Protein AF-A0A4W3GY11-F1 (afdb_monomer_lite)

pLDDT: mean 78.21, std 23.0, range [2.96, 98.0]

Secondary structure (DSSP, 8-state):
-HHHHHHHHHHHHHHHHHHHHHHHHHHHHHHS-S-------------S-----------------------TT-TTGGGTHHHHHHHHHHHHHHHHHHHHHHHHHHHHHHHHHHHHHHHHHHHHHHHHHHHHHHHHHHHHHHHHHHHHHHHHHHHHHHHHHHHHHHHHHHHHHHHHHHHHHHHHHHHHHHHHHHHHHHHHHHHHHHHHHHGGGTSTTSSTTHHHHHHHHHHHHHHHHHHHHHHHHHHHHHHHHHHHHHHHHHHHHHHHHHHHHHHHHHHHHHHHHHHHHHHHHHHHHHHHHHHHHHHHHHHHHHHHHHHHHHHHHHHHHHHHHHHHHHHHHHHHHHHHHHHHHHHHHHHHHTTT--------------------------------------------------------------------HHHHHHHHHHHHHHHHHHHHHHHHHHHHHHHHHHHHHHHHHHHHHHHHHHHHHHHHHHHHHHHHHHHHHHHTTTTTHHHHTTHHHHHHHHHHHHHHHHHHHHHHHHHHHHHHHHHHHHHHHHHHHHHHHHHHHHHHHHHHHHHHHS--PPPPPP------

Radius of gyration: 115.15 Å; chains: 1; bounding box: 225×125×384 Å

Sequence (592 aa):
VEEKQRLETTEWENLEREVRELKLENAELRESLGERAEAEPGGRGGESGNQGPPVPQVLPEPEGRPREMEQELQAQGLREELARERLEAEGLSSELEELLGRVSRLETDKRQLERDVERLSGLRSRLQGLESERDLLEQERVQLRATLDLQEADILAKAQLEMDKRELESEVGQLRRTLDLQKSSLRRAGDLESTLRGAQEESGRLARELESGRRRVRELEEEAEEGEAEAERLRRSLEEQKVSIGRLELARAAVEAELERGEKDNRRLAKENRRLHQQAELRESALDAHILRVTGLEQDNRQLSLELSRAQADSSLARELDAENVRLSQQLTEDRRTSSSLRDELSSERLTNLALNGDLERLRRELHRQSLRVQSESDHRSGAESSGAIGEEPPGKPPTERKAAEGRESGEERGKVGEEGREGMSHRLIEVERKNERLLAENEALSGRLRWAEGQSGALQGQVMVLQKHSLTLQEQVVNTQSLNASLQVSVWGEGRARGPQWRSAAGGLEAEKKTLGKEREALRARHEALTTDHQRLGILHERQEAELETLVQKYSRLKSSFRAMELDTRDLDTRSAPRTTAPPQHQGCTI

Structure (mmCIF, N/CA/C/O backbone):
data_AF-A0A4W3GY11-F1
#
_entry.id   AF-A0A4W3GY11-F1
#
loop_
_atom_site.group_PDB
_atom_site.id
_atom_site.type_symbol
_atom_site.label_atom_id
_atom_site.label_alt_id
_atom_site.label_comp_id
_atom_site.label_asym_id
_atom_site.label_entity_id
_atom_site.label_seq_id
_atom_site.pdbx_PDB_ins_code
_atom_site.Cartn_x
_atom_site.Cartn_y
_atom_site.Cartn_z
_atom_site.occupancy
_atom_site.B_iso_or_equiv
_atom_site.auth_seq_id
_atom_site.auth_comp_id
_atom_site.auth_asym_id
_atom_site.auth_atom_id
_atom_site.pdbx_PDB_model_num
ATOM 1 N N . VAL A 1 1 ? -30.514 0.013 89.761 1.00 64.69 1 VAL A N 1
ATOM 2 C CA . VAL A 1 1 ? -30.573 -1.259 90.527 1.00 64.69 1 VAL A CA 1
ATOM 3 C C . VAL A 1 1 ? -30.160 -1.018 91.967 1.00 64.69 1 VAL A C 1
ATOM 5 O O . VAL A 1 1 ? -31.028 -1.117 92.817 1.00 64.69 1 VAL A O 1
ATOM 8 N N . GLU A 1 2 ? -28.917 -0.600 92.233 1.00 63.56 2 GLU A N 1
ATOM 9 C CA . GLU A 1 2 ? -28.436 -0.347 93.605 1.00 63.56 2 GLU A CA 1
ATOM 10 C C . GLU A 1 2 ? -29.328 0.598 94.425 1.00 63.56 2 GLU A C 1
ATOM 12 O O . GLU A 1 2 ? -29.598 0.314 95.581 1.00 63.56 2 GLU A O 1
ATOM 17 N N . GLU A 1 3 ? -29.845 1.686 93.844 1.00 58.56 3 GLU A N 1
ATOM 18 C CA . GLU A 1 3 ? -30.771 2.590 94.552 1.00 58.56 3 GLU A CA 1
ATOM 19 C C . GLU A 1 3 ? -32.087 1.909 94.948 1.00 58.56 3 GLU A C 1
ATOM 21 O O . GLU A 1 3 ? -32.595 2.163 96.034 1.00 58.56 3 GLU A O 1
ATOM 26 N N . LYS A 1 4 ? -32.606 0.995 94.114 1.00 67.38 4 LYS A N 1
ATOM 27 C CA . LYS A 1 4 ? -33.808 0.208 94.430 1.00 67.38 4 LYS A CA 1
ATOM 28 C C . LYS A 1 4 ? -33.529 -0.748 95.589 1.00 67.38 4 LYS A C 1
ATOM 30 O O . LYS A 1 4 ? -34.314 -0.793 96.520 1.00 67.38 4 LYS A O 1
ATOM 35 N N . GLN A 1 5 ? -32.368 -1.405 95.578 1.00 70.75 5 GLN A N 1
ATOM 36 C CA . GLN A 1 5 ? -31.923 -2.262 96.681 1.00 70.75 5 GLN A CA 1
ATOM 37 C C . GLN A 1 5 ? -31.688 -1.467 97.973 1.00 70.75 5 GLN A C 1
ATOM 39 O O . GLN A 1 5 ? -32.042 -1.944 99.043 1.00 70.75 5 GLN A O 1
ATOM 44 N N . ARG A 1 6 ? -31.142 -0.242 97.891 1.00 70.88 6 ARG A N 1
ATOM 45 C CA . ARG A 1 6 ? -30.977 0.648 99.054 1.00 70.88 6 ARG A CA 1
ATOM 46 C C . ARG A 1 6 ? -32.326 1.065 99.637 1.00 70.88 6 ARG A C 1
ATOM 48 O O . ARG A 1 6 ? -32.497 0.958 100.848 1.00 70.88 6 ARG A O 1
ATOM 55 N N . LEU A 1 7 ? -33.275 1.474 98.790 1.00 71.25 7 LEU A N 1
ATOM 56 C CA . LEU A 1 7 ? -34.645 1.789 99.207 1.00 71.25 7 LEU A CA 1
ATOM 57 C C . LEU A 1 7 ? -35.304 0.576 99.874 1.00 71.25 7 LEU A C 1
ATOM 59 O O . LEU A 1 7 ? -35.704 0.685 101.028 1.00 71.25 7 LEU A O 1
ATOM 63 N N . GLU A 1 8 ? -35.275 -0.591 99.223 1.00 73.19 8 GLU A N 1
ATOM 64 C CA . GLU A 1 8 ? -35.786 -1.860 99.761 1.00 73.19 8 GLU A CA 1
ATOM 65 C C . GLU A 1 8 ? -35.153 -2.221 101.117 1.00 73.19 8 GLU A C 1
ATOM 67 O O . GLU A 1 8 ? -35.869 -2.648 102.021 1.00 73.19 8 GLU A O 1
ATOM 72 N N . THR A 1 9 ? -33.844 -1.999 101.317 1.00 77.75 9 THR A N 1
ATOM 73 C CA . THR A 1 9 ? -33.210 -2.193 102.636 1.00 77.75 9 THR A CA 1
ATOM 74 C C . THR A 1 9 ? -33.653 -1.163 103.672 1.00 77.75 9 THR A C 1
ATOM 76 O O . THR A 1 9 ? -33.915 -1.544 104.807 1.00 77.75 9 THR A O 1
ATOM 79 N N . THR A 1 10 ? -33.796 0.120 103.317 1.00 76.94 10 THR A N 1
ATOM 80 C CA . THR A 1 10 ? -34.260 1.146 104.271 1.00 76.94 10 THR A CA 1
ATOM 81 C C . THR A 1 10 ? -35.739 0.999 104.624 1.00 76.94 10 THR A C 1
ATOM 83 O O . THR A 1 10 ? -36.128 1.285 105.754 1.00 76.94 10 THR A O 1
ATOM 86 N N . GLU A 1 11 ? -36.562 0.512 103.695 1.00 76.88 11 GLU A N 1
ATOM 87 C CA . GLU A 1 11 ? -37.957 0.144 103.935 1.00 76.88 11 GLU A CA 1
ATOM 88 C C . GLU A 1 11 ? -38.033 -1.072 104.865 1.00 76.88 11 GLU A C 1
ATOM 90 O O . GLU A 1 11 ? -38.779 -1.033 105.842 1.00 76.88 11 GLU A O 1
ATOM 95 N N . TRP A 1 12 ? -37.186 -2.090 104.661 1.00 76.25 12 TRP A N 1
ATOM 96 C CA . TRP A 1 12 ? -37.054 -3.205 105.604 1.00 76.25 12 TRP A CA 1
ATOM 97 C C . TRP A 1 12 ? -36.595 -2.752 106.993 1.00 76.25 12 TRP A C 1
ATOM 99 O O . TRP A 1 12 ? -37.214 -3.132 107.978 1.00 76.25 12 TRP A O 1
ATOM 109 N N . GLU A 1 13 ? -35.564 -1.911 107.106 1.00 81.06 13 GLU A N 1
ATOM 110 C CA . GLU A 1 13 ? -35.087 -1.392 108.398 1.00 81.06 13 GLU A CA 1
ATOM 111 C C . GLU A 1 13 ? -36.110 -0.484 109.103 1.00 81.06 13 GLU A C 1
ATOM 113 O O . GLU A 1 13 ? -36.115 -0.413 110.334 1.00 81.06 13 GLU A O 1
ATOM 118 N N . ASN A 1 14 ? -36.970 0.213 108.350 1.00 78.94 14 ASN A N 1
ATOM 119 C CA . ASN A 1 14 ? -38.091 0.981 108.894 1.00 78.94 14 ASN A CA 1
ATOM 120 C C . ASN A 1 14 ? -39.194 0.050 109.414 1.00 78.94 14 ASN A C 1
ATOM 122 O O . ASN A 1 14 ? -39.561 0.160 110.582 1.00 78.94 14 ASN A O 1
ATOM 126 N N . LEU A 1 15 ? -39.645 -0.912 108.604 1.00 79.31 15 LEU A N 1
ATOM 127 C CA . LEU A 1 15 ? -40.637 -1.918 109.004 1.00 79.31 15 LEU A CA 1
ATOM 128 C C . LEU A 1 15 ? -40.144 -2.759 110.190 1.00 79.31 15 LEU A C 1
ATOM 130 O O . LEU A 1 15 ? -40.911 -3.089 111.088 1.00 79.31 15 LEU A O 1
ATOM 134 N N . GLU A 1 16 ? -38.850 -3.076 110.251 1.00 81.00 16 GLU A N 1
ATOM 135 C CA . GLU A 1 16 ? -38.256 -3.800 111.375 1.00 81.00 16 GLU A CA 1
ATOM 136 C C . GLU A 1 16 ? -38.065 -2.911 112.623 1.00 81.00 16 GLU A C 1
ATOM 138 O O . GLU A 1 16 ? -37.859 -3.437 113.720 1.00 81.00 16 GLU A O 1
ATOM 143 N N . ARG A 1 17 ? -38.152 -1.578 112.500 1.00 78.62 17 ARG A N 1
ATOM 144 C CA . ARG A 1 17 ? -38.290 -0.650 113.638 1.00 78.62 17 ARG A CA 1
ATOM 145 C C . ARG A 1 17 ? -39.743 -0.537 114.088 1.00 78.62 17 ARG A C 1
ATOM 147 O O . ARG A 1 17 ? -39.986 -0.801 115.261 1.00 78.62 17 ARG A O 1
ATOM 154 N N . GLU A 1 18 ? -40.697 -0.327 113.181 1.00 79.00 18 GLU A N 1
ATOM 155 C CA . GLU A 1 18 ? -42.135 -0.361 113.506 1.00 79.00 18 GLU A CA 1
ATOM 156 C C . GLU A 1 18 ? -42.526 -1.690 114.170 1.00 79.00 18 GLU A C 1
ATOM 158 O O . GLU A 1 18 ? -43.184 -1.703 115.201 1.00 79.00 18 GLU A O 1
ATOM 163 N N . VAL A 1 19 ? -42.045 -2.833 113.672 1.00 76.19 19 VAL A N 1
ATOM 164 C CA . VAL A 1 19 ? -42.300 -4.157 114.273 1.00 76.19 19 VAL A CA 1
ATOM 165 C C . VAL A 1 19 ? -41.599 -4.349 115.630 1.00 76.19 19 VAL A C 1
ATOM 167 O O . VAL A 1 19 ? -41.976 -5.254 116.377 1.00 76.19 19 VAL A O 1
ATOM 170 N N . ARG A 1 20 ? -40.601 -3.531 115.991 1.00 76.56 20 ARG A N 1
ATOM 171 C CA . ARG A 1 20 ? -40.014 -3.498 117.347 1.00 76.56 20 ARG A CA 1
ATOM 172 C C . ARG A 1 20 ? -40.780 -2.546 118.267 1.00 76.56 20 ARG A C 1
ATOM 174 O O . ARG A 1 20 ? -41.050 -2.925 119.402 1.00 76.56 20 ARG A O 1
ATOM 181 N N . GLU A 1 21 ? -41.188 -1.383 117.774 1.00 74.69 21 GLU A N 1
ATOM 182 C CA . GLU A 1 21 ? -42.001 -0.400 118.502 1.00 74.69 21 GLU A CA 1
ATOM 183 C C . GLU A 1 21 ? -43.399 -0.965 118.800 1.00 74.69 21 GLU A C 1
ATOM 185 O O . GLU A 1 21 ? -43.771 -1.066 119.965 1.00 74.69 21 GLU A O 1
ATOM 190 N N . LEU A 1 22 ? -44.087 -1.541 117.810 1.00 69.56 22 LEU A N 1
ATOM 191 C CA . LEU A 1 22 ? -45.348 -2.277 117.988 1.00 69.56 22 LEU A CA 1
ATOM 192 C C . LEU A 1 22 ? -45.215 -3.489 118.927 1.00 69.56 22 LEU A C 1
ATOM 194 O O . LEU A 1 22 ? -46.212 -3.917 119.507 1.00 69.56 22 LEU A O 1
ATOM 198 N N . LYS A 1 23 ? -44.016 -4.069 119.099 1.00 70.00 23 LYS A N 1
ATOM 199 C CA . LYS A 1 23 ? -43.758 -5.136 120.090 1.00 70.00 23 LYS A CA 1
ATOM 200 C C . LYS A 1 23 ? -43.502 -4.600 121.498 1.00 70.00 23 LYS A C 1
ATOM 202 O O . LYS A 1 23 ? -43.796 -5.320 122.448 1.00 70.00 23 LYS A O 1
ATOM 207 N N . LEU A 1 24 ? -42.995 -3.375 121.631 1.00 67.56 24 LEU A N 1
ATOM 208 C CA . LEU A 1 24 ? -42.916 -2.660 122.906 1.00 67.56 24 LEU A CA 1
ATOM 209 C C . LEU A 1 24 ? -44.312 -2.181 123.324 1.00 67.56 24 LEU A C 1
ATOM 211 O O . LEU A 1 24 ? -44.747 -2.515 124.421 1.00 67.56 24 LEU A O 1
ATOM 215 N N . GLU A 1 25 ? -45.088 -1.578 122.418 1.00 61.50 25 GLU A N 1
ATOM 216 C CA . GLU A 1 25 ? -46.501 -1.254 122.668 1.00 61.50 25 GLU A CA 1
ATOM 217 C C . GLU A 1 25 ? -47.327 -2.511 122.994 1.00 61.50 25 GLU A C 1
ATOM 219 O O . GLU A 1 25 ? -48.118 -2.497 123.930 1.00 61.50 25 GLU A O 1
ATOM 224 N N . ASN A 1 26 ? -47.118 -3.647 122.310 1.00 50.56 26 ASN A N 1
ATOM 225 C CA . ASN A 1 26 ? -47.781 -4.912 122.675 1.00 50.56 26 ASN A CA 1
ATOM 226 C C . ASN A 1 26 ? -47.271 -5.541 123.988 1.00 50.56 26 ASN A C 1
ATOM 228 O O . ASN A 1 26 ? -47.921 -6.457 124.495 1.00 50.56 26 ASN A O 1
ATOM 232 N N . ALA A 1 27 ? -46.139 -5.095 124.540 1.00 57.25 27 ALA A N 1
ATOM 233 C CA . ALA A 1 27 ? -45.715 -5.461 125.889 1.00 57.25 27 ALA A CA 1
ATOM 234 C C . ALA A 1 27 ? -46.403 -4.557 126.925 1.00 57.25 27 ALA A C 1
ATOM 236 O O . ALA A 1 27 ? -47.047 -5.062 127.843 1.00 57.25 27 ALA A O 1
ATOM 237 N N . GLU A 1 28 ? -46.382 -3.240 126.716 1.00 54.81 28 GLU A N 1
ATOM 238 C CA . GLU A 1 28 ? -47.030 -2.254 127.591 1.00 54.81 28 GLU A CA 1
ATOM 239 C C . GLU A 1 28 ? -48.563 -2.441 127.634 1.00 54.81 28 GLU A C 1
ATOM 241 O O . GLU A 1 28 ? -49.169 -2.403 128.707 1.00 54.81 28 GLU A O 1
ATOM 246 N N . LEU A 1 29 ? -49.201 -2.786 126.509 1.00 48.09 29 LEU A N 1
ATOM 247 C CA . LEU A 1 29 ? -50.624 -3.164 126.428 1.00 48.09 29 LEU A CA 1
ATOM 248 C C . LEU A 1 29 ? -50.950 -4.530 127.063 1.00 48.09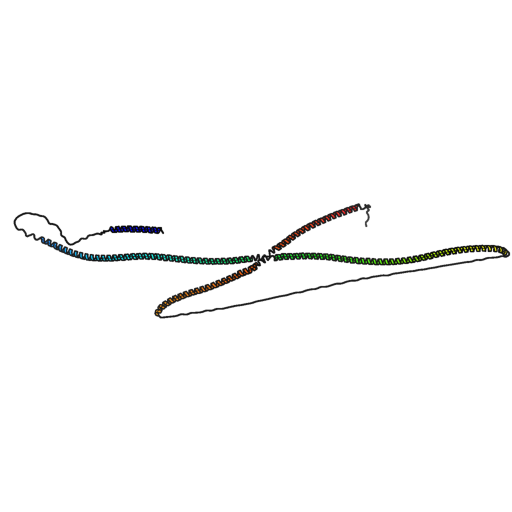 29 LEU A C 1
ATOM 250 O O . LEU A 1 29 ? -52.125 -4.842 127.264 1.00 48.09 29 LEU A O 1
ATOM 254 N N . ARG A 1 30 ? -49.945 -5.351 127.396 1.00 50.88 30 ARG A N 1
ATOM 255 C CA . ARG A 1 30 ? -50.121 -6.612 128.144 1.00 50.88 30 ARG A CA 1
ATOM 256 C C . ARG A 1 30 ? -49.887 -6.471 129.645 1.00 50.88 30 ARG A C 1
ATOM 258 O O . ARG A 1 30 ? -50.297 -7.361 130.384 1.00 50.88 30 ARG A O 1
ATOM 265 N N . GLU A 1 31 ? -49.303 -5.363 130.095 1.00 52.09 31 GLU A N 1
ATOM 266 C CA . GLU A 1 31 ? -49.109 -5.054 131.519 1.00 52.09 31 GLU A CA 1
ATOM 267 C C . GLU A 1 31 ? -50.126 -4.013 132.048 1.00 52.09 31 GLU A C 1
ATOM 269 O O . GLU A 1 31 ? -50.254 -3.828 133.255 1.00 52.09 31 GLU A O 1
ATOM 274 N N . SER A 1 32 ? -50.915 -3.379 131.165 1.00 46.50 32 SER A N 1
ATOM 275 C CA . SER A 1 32 ? -51.828 -2.264 131.497 1.00 46.50 32 SER A CA 1
ATOM 276 C C . SER A 1 32 ? -53.340 -2.554 131.436 1.00 46.50 32 SER A C 1
ATOM 278 O O . SER A 1 32 ? -54.137 -1.644 131.659 1.00 46.50 32 SER A O 1
ATOM 280 N N . LEU A 1 33 ? -53.775 -3.803 131.206 1.00 39.03 33 LEU A N 1
ATOM 281 C CA . LEU A 1 33 ? -55.189 -4.212 131.340 1.00 39.03 33 LEU A CA 1
ATOM 282 C C . LEU A 1 33 ? -55.373 -5.450 132.230 1.00 39.03 33 LEU A C 1
ATOM 284 O O . LEU A 1 33 ? -55.907 -6.478 131.821 1.00 39.03 33 LEU A O 1
ATOM 288 N N . GLY A 1 34 ? -55.002 -5.290 133.501 1.00 45.75 34 GLY A N 1
ATOM 289 C CA . GLY A 1 34 ? -55.474 -6.139 134.599 1.00 45.75 34 GLY A CA 1
ATOM 290 C C . GLY A 1 34 ? -56.917 -5.851 135.050 1.00 45.75 34 GLY A C 1
ATOM 291 O O . GLY A 1 34 ? -57.342 -6.413 136.052 1.00 45.75 34 GLY A O 1
ATOM 292 N N . GLU A 1 35 ? -57.667 -4.982 134.355 1.00 43.78 35 GLU A N 1
ATOM 293 C CA . GLU A 1 35 ? -59.027 -4.573 134.740 1.00 43.78 35 GLU A CA 1
ATOM 294 C C . GLU A 1 35 ? -59.881 -4.103 133.539 1.00 43.78 35 GLU A C 1
ATOM 296 O O . GLU A 1 35 ? -59.623 -3.057 132.945 1.00 43.78 35 GLU A O 1
ATOM 301 N N . ARG A 1 36 ? -60.941 -4.862 133.216 1.00 32.16 36 ARG A N 1
ATOM 302 C CA . ARG A 1 36 ? -62.240 -4.394 132.675 1.00 32.16 36 ARG A CA 1
ATOM 303 C C . ARG A 1 36 ? -63.304 -5.373 133.193 1.00 32.16 36 ARG A C 1
ATOM 305 O O . ARG A 1 36 ? -63.177 -6.561 132.926 1.00 32.16 36 ARG A O 1
ATOM 312 N N . ALA A 1 37 ? -64.287 -5.027 134.024 1.00 38.06 37 ALA A N 1
ATOM 313 C CA . ALA A 1 37 ? -65.052 -3.786 134.201 1.00 38.06 37 ALA A CA 1
ATOM 314 C C . ALA A 1 37 ? -66.053 -3.508 133.062 1.00 38.06 37 ALA A C 1
ATOM 316 O O . ALA A 1 37 ? -65.815 -2.678 132.191 1.00 38.06 37 ALA A O 1
ATOM 317 N N . GLU A 1 38 ? -67.202 -4.182 133.143 1.00 31.64 38 GLU A N 1
ATOM 318 C CA . GLU A 1 38 ? -68.510 -3.666 132.715 1.00 31.64 38 GLU A CA 1
ATOM 319 C C . GLU A 1 38 ? -69.486 -3.816 133.898 1.00 31.64 38 GLU A C 1
ATOM 321 O O . GLU A 1 38 ? -69.234 -4.614 134.806 1.00 31.64 38 GLU A O 1
ATOM 326 N N . ALA A 1 39 ? -70.546 -3.005 133.945 1.00 31.39 39 ALA A N 1
ATOM 327 C CA . ALA A 1 39 ? -71.317 -2.758 135.166 1.00 31.39 39 ALA A CA 1
ATOM 328 C C . ALA A 1 39 ? -72.841 -2.855 134.973 1.00 31.39 39 ALA A C 1
ATOM 330 O O . ALA A 1 39 ? -73.337 -2.615 133.880 1.00 31.39 39 ALA A O 1
ATOM 331 N N . GLU A 1 40 ? -73.524 -3.186 136.079 1.00 35.12 40 GLU A N 1
ATOM 332 C CA . GLU A 1 40 ? -74.856 -2.743 136.554 1.00 35.12 40 GLU A CA 1
ATOM 333 C C . GLU A 1 40 ? -75.977 -2.352 135.551 1.00 35.12 40 GLU A C 1
ATOM 335 O O . GLU A 1 40 ? -75.748 -1.560 134.639 1.00 35.12 40 GLU A O 1
ATOM 340 N N . PRO A 1 41 ? -77.253 -2.761 135.800 1.00 40.53 41 PRO A N 1
ATOM 341 C CA . PRO A 1 41 ? -77.900 -2.408 137.077 1.00 40.53 41 PRO A CA 1
ATOM 342 C C . PRO A 1 41 ? -78.973 -3.346 137.685 1.00 40.53 41 PRO A C 1
ATOM 344 O O . PRO A 1 41 ? -79.719 -4.038 137.002 1.00 40.53 41 PRO A O 1
ATOM 347 N N . GLY A 1 42 ? -79.132 -3.212 139.009 1.00 28.56 42 GLY A N 1
ATOM 348 C CA . GLY A 1 42 ? -80.422 -3.013 139.698 1.00 28.56 42 GLY A CA 1
ATOM 349 C C . GLY A 1 42 ? -81.542 -4.070 139.624 1.00 28.56 42 GLY A C 1
ATOM 350 O O . GLY A 1 42 ? -82.354 -4.061 138.706 1.00 28.56 42 GLY A O 1
ATOM 351 N N . GLY A 1 43 ? -81.740 -4.826 140.716 1.00 29.52 43 GLY A N 1
ATOM 352 C CA . GLY A 1 43 ? -82.977 -5.590 140.957 1.00 29.52 43 GLY A CA 1
ATOM 353 C C . GLY A 1 43 ? -83.050 -6.273 142.333 1.00 29.52 43 GLY A C 1
ATOM 354 O O . GLY A 1 43 ? -82.414 -7.297 142.549 1.00 29.52 43 GLY A O 1
ATOM 355 N N . ARG A 1 44 ? -83.843 -5.727 143.268 1.00 30.03 44 ARG A N 1
ATOM 356 C CA . ARG A 1 44 ? -84.254 -6.395 144.534 1.00 30.03 44 ARG A CA 1
ATOM 357 C C . ARG A 1 44 ? -85.404 -7.371 144.214 1.00 30.03 44 ARG A C 1
ATOM 359 O O . ARG A 1 44 ? -86.129 -7.098 143.263 1.00 30.03 44 ARG A O 1
ATOM 366 N N . GLY A 1 45 ? -85.711 -8.459 144.922 1.00 26.78 45 GLY A N 1
ATOM 367 C CA . GLY A 1 45 ? -85.241 -9.148 146.143 1.00 26.78 45 GLY A CA 1
ATOM 368 C C . GLY A 1 45 ? -86.169 -10.386 146.327 1.00 26.78 45 GLY A C 1
ATOM 369 O O . GLY A 1 45 ? -86.957 -10.654 145.423 1.00 26.78 45 GLY A O 1
ATOM 370 N N . GLY A 1 46 ? -86.185 -11.174 147.406 1.00 31.92 46 GLY A N 1
ATOM 371 C CA . GLY A 1 46 ? -85.328 -11.227 148.595 1.00 31.92 46 GLY A CA 1
ATOM 372 C C . GLY A 1 46 ? -86.043 -11.928 149.769 1.00 31.92 46 GLY A C 1
ATOM 373 O O . GLY A 1 46 ? -87.001 -11.374 150.290 1.00 31.92 46 GLY A O 1
ATOM 374 N N . GLU A 1 47 ? -85.552 -13.092 150.208 1.00 26.05 47 GLU A N 1
ATOM 375 C CA . GLU A 1 47 ? -86.031 -13.897 151.356 1.00 26.05 47 GLU A CA 1
ATOM 376 C C . GLU A 1 47 ? -84.818 -14.592 152.015 1.00 26.05 47 GLU A C 1
ATOM 378 O O . GLU A 1 47 ? -83.842 -14.881 151.324 1.00 26.05 47 GLU A O 1
ATOM 383 N N . SER A 1 48 ? -84.772 -14.888 153.320 1.00 30.03 48 SER A N 1
ATOM 384 C CA . SER A 1 48 ? -85.797 -14.772 154.382 1.00 30.03 48 SER A CA 1
ATOM 385 C C . SER A 1 48 ? -85.497 -13.650 155.414 1.00 30.03 48 SER A C 1
ATOM 387 O O . SER A 1 48 ? -84.533 -12.905 155.263 1.00 30.03 48 SER A O 1
ATOM 389 N N . GLY A 1 49 ? -86.346 -13.504 156.449 1.00 28.75 49 GLY A N 1
ATOM 390 C CA . GLY A 1 49 ? -86.342 -12.399 157.438 1.00 28.75 49 GLY A CA 1
ATOM 391 C C . GLY A 1 49 ? -85.079 -12.240 158.317 1.00 28.75 49 GLY A C 1
ATOM 392 O O . GLY A 1 49 ? -84.262 -13.150 158.400 1.00 28.75 49 GLY A O 1
ATOM 393 N N . ASN A 1 50 ? -84.807 -11.083 158.953 1.00 28.62 50 ASN A N 1
ATOM 394 C CA . ASN A 1 50 ? -85.673 -10.207 159.790 1.00 28.62 50 ASN A CA 1
ATOM 395 C C . ASN A 1 50 ? -86.009 -10.904 161.133 1.00 28.62 50 ASN A C 1
ATOM 397 O O . ASN A 1 50 ? -86.447 -12.049 161.108 1.00 28.62 50 ASN A O 1
ATOM 401 N N . GLN A 1 51 ? -85.772 -10.359 162.338 1.00 26.97 51 GLN A N 1
ATOM 402 C CA . GLN A 1 51 ? -86.072 -9.023 162.915 1.00 26.97 51 GLN A CA 1
ATOM 403 C C . GLN A 1 51 ? -84.828 -8.396 163.617 1.00 26.97 51 GLN A C 1
ATOM 405 O O . GLN A 1 51 ? -83.829 -9.085 163.790 1.00 26.97 51 GLN A O 1
ATOM 410 N N . GLY A 1 52 ? -84.764 -7.136 164.084 1.00 27.70 52 GLY A N 1
ATOM 411 C CA . GLY A 1 52 ? -85.721 -6.012 164.069 1.00 27.70 52 GLY A CA 1
ATOM 412 C C . GLY A 1 52 ? -85.929 -5.354 165.463 1.00 27.70 52 GLY A C 1
ATOM 413 O O . GLY A 1 52 ? -86.519 -5.998 166.323 1.00 27.70 52 GLY A O 1
ATOM 414 N N . PRO A 1 53 ? -85.485 -4.097 165.712 1.00 54.91 53 PRO A N 1
ATOM 415 C CA . PRO A 1 53 ? -85.784 -3.323 166.936 1.00 54.91 53 PRO A CA 1
ATOM 416 C C . PRO A 1 53 ? -86.748 -2.134 166.686 1.00 54.91 53 PRO A C 1
ATOM 418 O O . PRO A 1 53 ? -86.576 -1.412 165.702 1.00 54.91 53 PRO A O 1
ATOM 421 N N . PRO A 1 54 ? -87.749 -1.887 167.559 1.00 39.72 54 PRO A N 1
ATOM 422 C CA . PRO A 1 54 ? -87.744 -0.676 168.414 1.00 39.72 54 PRO A CA 1
ATOM 423 C C . PRO A 1 54 ? -88.435 -0.887 169.795 1.00 39.72 54 PRO A C 1
ATOM 425 O O . PRO A 1 54 ? -88.913 -1.978 170.084 1.00 39.72 54 PRO A O 1
ATOM 428 N N . VAL A 1 55 ? -88.483 0.127 170.684 1.00 38.66 55 VAL A N 1
ATOM 429 C CA . VAL A 1 55 ? -88.821 -0.062 172.126 1.00 38.66 55 VAL A CA 1
ATOM 430 C C . VAL A 1 55 ? -89.965 0.853 172.650 1.00 38.66 55 VAL A C 1
ATOM 432 O O . VAL A 1 55 ? -89.859 2.075 172.503 1.00 38.66 55 VAL A O 1
ATOM 435 N N . PRO A 1 56 ? -91.026 0.312 173.302 1.00 53.94 56 PRO A N 1
ATOM 436 C CA . PRO A 1 56 ? -92.119 1.073 173.946 1.00 53.94 56 PRO A CA 1
ATOM 437 C C . PRO A 1 56 ? -91.749 1.638 175.337 1.00 53.94 56 PRO A C 1
ATOM 439 O O . PRO A 1 56 ? -90.759 1.219 175.934 1.00 53.94 56 PRO A O 1
ATOM 442 N N . GLN A 1 57 ? -92.492 2.642 175.837 1.00 26.09 57 GLN A N 1
ATOM 443 C CA . GLN A 1 57 ? -91.907 3.673 176.718 1.00 26.09 57 GLN A CA 1
ATOM 444 C C . GLN A 1 57 ? -92.854 4.378 177.733 1.00 26.09 57 GLN A C 1
ATOM 446 O O . GLN A 1 57 ? -93.982 4.718 177.406 1.00 26.09 57 GLN A O 1
ATOM 451 N N . VAL A 1 58 ? -92.273 4.713 178.901 1.00 30.34 58 VAL A N 1
ATOM 452 C CA . VAL A 1 58 ? -92.515 5.877 179.805 1.00 30.34 58 VAL A CA 1
ATOM 453 C C . VAL A 1 58 ? -93.809 5.969 180.665 1.00 30.34 58 VAL A C 1
ATOM 455 O O . VAL A 1 58 ? -94.771 6.610 180.267 1.00 30.34 58 VAL A O 1
ATOM 458 N N . LEU A 1 59 ? -93.677 5.508 181.932 1.00 38.31 59 LEU A N 1
ATOM 459 C CA . LEU A 1 59 ? -94.123 6.126 183.222 1.00 38.31 59 LEU A CA 1
ATOM 460 C C . LEU A 1 59 ? -95.644 6.362 183.501 1.00 38.31 59 LEU A C 1
ATOM 462 O O . LEU A 1 59 ? -96.433 6.344 182.562 1.00 38.31 59 LEU A O 1
ATOM 466 N N . PRO A 1 60 ? -96.095 6.611 184.767 1.00 50.09 60 PRO A N 1
ATOM 467 C CA . PRO A 1 60 ? -95.346 6.812 186.027 1.00 50.09 60 PRO A CA 1
ATOM 468 C C . PRO A 1 60 ? -95.778 5.950 187.251 1.00 50.09 60 PRO A C 1
ATOM 470 O O . PRO A 1 60 ? -96.667 5.107 187.187 1.00 50.09 60 PRO A O 1
ATOM 473 N N . GLU A 1 61 ? -95.114 6.213 188.384 1.00 37.22 61 GLU A N 1
ATOM 474 C CA . GLU A 1 61 ? -95.461 5.868 189.784 1.00 37.22 61 GLU A CA 1
ATOM 475 C C . GLU A 1 61 ? -96.612 6.799 190.317 1.00 37.22 61 GLU A C 1
ATOM 477 O O . GLU A 1 61 ? -97.094 7.600 189.508 1.00 37.22 61 GLU A O 1
ATOM 482 N N . PRO A 1 62 ? -97.056 6.824 191.612 1.00 57.88 62 PRO A N 1
ATOM 483 C CA . PRO A 1 62 ? -96.579 6.109 192.815 1.00 57.88 62 PRO A CA 1
ATOM 484 C C . PRO A 1 62 ? -97.651 5.577 193.822 1.00 57.88 62 PRO A C 1
ATOM 486 O O . PRO A 1 62 ? -98.849 5.751 193.648 1.00 57.88 62 PRO A O 1
ATOM 489 N N . GLU A 1 63 ? -97.150 4.922 194.885 1.00 35.31 63 GLU A N 1
ATOM 490 C CA . GLU A 1 63 ? -97.602 4.847 196.306 1.00 35.31 63 GLU A CA 1
ATOM 491 C C . GLU A 1 63 ? -99.104 4.944 196.715 1.00 35.31 63 GLU A C 1
ATOM 493 O O . GLU A 1 63 ? -99.835 5.839 196.310 1.00 35.31 63 GLU A O 1
ATOM 498 N N . GLY A 1 64 ? -99.562 4.088 197.656 1.00 37.97 64 GLY A N 1
ATOM 499 C CA . GLY A 1 64 ? -100.975 4.079 198.109 1.00 37.97 64 GLY A CA 1
ATOM 500 C C . GLY A 1 64 ? -101.300 3.408 199.464 1.00 37.97 64 GLY A C 1
ATOM 501 O O . GLY A 1 64 ? -100.961 3.938 200.520 1.00 37.97 64 GLY A O 1
ATOM 502 N N . ARG A 1 65 ? -101.961 2.229 199.429 1.00 49.38 65 ARG A N 1
ATOM 503 C CA . ARG A 1 65 ? -102.747 1.565 200.518 1.00 49.38 65 ARG A CA 1
ATOM 504 C C . ARG A 1 65 ? -104.141 2.221 200.769 1.00 49.38 65 ARG A C 1
ATOM 506 O O . ARG A 1 65 ? -104.304 3.400 200.488 1.00 49.38 65 ARG A O 1
ATOM 513 N N . PRO A 1 66 ? -105.133 1.529 201.379 1.00 55.81 66 PRO A N 1
ATOM 514 C CA . PRO A 1 66 ? -105.764 0.306 200.852 1.00 55.81 66 PRO A CA 1
ATOM 515 C C . PRO A 1 66 ? -107.320 0.280 200.956 1.00 55.81 66 PRO A C 1
ATOM 517 O O . PRO A 1 66 ? -107.871 0.705 201.975 1.00 55.81 66 PRO A O 1
ATOM 520 N N . ARG A 1 67 ? -108.018 -0.316 199.967 1.00 45.72 67 ARG A N 1
ATOM 521 C CA . ARG A 1 67 ? -109.322 -1.045 200.048 1.00 45.72 67 ARG A CA 1
ATOM 522 C C . ARG A 1 67 ? -109.696 -1.627 198.661 1.00 45.72 67 ARG A C 1
ATOM 524 O O . ARG A 1 67 ? -108.903 -1.483 197.738 1.00 45.72 67 ARG A O 1
ATOM 531 N N . GLU A 1 68 ? -110.785 -2.397 198.549 1.00 53.22 68 GLU A N 1
ATOM 532 C CA . GLU A 1 68 ? -110.846 -3.587 197.665 1.00 53.22 68 GLU A CA 1
ATOM 533 C C . GLU A 1 68 ? -111.906 -3.567 196.525 1.00 53.22 68 GLU A C 1
ATOM 535 O O . GLU A 1 68 ? -112.955 -2.947 196.662 1.00 53.22 68 GLU A O 1
ATOM 540 N N . MET A 1 69 ? -111.637 -4.370 195.473 1.00 48.91 69 MET A N 1
ATOM 541 C CA . MET A 1 69 ? -112.506 -4.864 194.366 1.00 48.91 69 MET A CA 1
ATOM 542 C C . MET A 1 69 ? -112.916 -3.949 193.177 1.00 48.91 69 MET A C 1
ATOM 544 O O . MET A 1 69 ? -114.022 -3.424 193.142 1.00 48.91 69 MET A O 1
ATOM 548 N N . GLU A 1 70 ? -112.110 -3.966 192.098 1.00 52.25 70 GLU A N 1
ATOM 549 C CA . GLU A 1 70 ? -112.487 -3.635 190.696 1.00 52.25 70 GLU A CA 1
ATOM 550 C C . GLU A 1 70 ? -111.620 -4.457 189.700 1.00 52.25 70 GLU A C 1
ATOM 552 O O . GLU A 1 70 ? -110.404 -4.282 189.740 1.00 52.25 70 GLU A O 1
ATOM 557 N N . GLN A 1 71 ? -112.160 -5.335 188.816 1.00 47.75 71 GLN A N 1
ATOM 558 C CA . GLN A 1 71 ? -111.322 -6.079 187.820 1.00 47.75 71 GLN A CA 1
ATOM 559 C C . GLN A 1 71 ? -111.927 -6.521 186.448 1.00 47.75 71 GLN A C 1
ATOM 561 O O . GLN A 1 71 ? -111.149 -6.771 185.531 1.00 47.75 71 GLN A O 1
ATOM 566 N N . GLU A 1 72 ? -113.243 -6.666 186.229 1.00 52.06 72 GLU A N 1
ATOM 567 C CA . GLU A 1 72 ? -113.727 -7.626 185.192 1.00 52.06 72 GLU A CA 1
ATOM 568 C C . GLU A 1 72 ? -113.863 -7.176 183.708 1.00 52.06 72 GLU A C 1
ATOM 570 O O . GLU A 1 72 ? -114.102 -8.028 182.852 1.00 52.06 72 GLU A O 1
ATOM 575 N N . LEU A 1 73 ? -113.723 -5.894 183.332 1.00 54.62 73 LEU A N 1
ATOM 576 C CA . LEU A 1 73 ? -114.207 -5.410 182.011 1.00 54.62 73 LEU A CA 1
ATOM 577 C C . LEU A 1 73 ? -113.185 -5.261 180.858 1.00 54.62 73 LEU A C 1
ATOM 579 O O . LEU A 1 73 ? -113.592 -4.992 179.729 1.00 54.62 73 LEU A O 1
ATOM 583 N N . GLN A 1 74 ? -111.878 -5.449 181.069 1.00 53.88 74 GLN A N 1
ATOM 584 C CA . GLN A 1 74 ? -110.856 -5.112 180.050 1.00 53.88 74 GLN A CA 1
ATOM 585 C C . GLN A 1 74 ? -110.651 -6.156 178.923 1.00 53.88 74 GLN A C 1
ATOM 587 O O . GLN A 1 74 ? -109.925 -5.901 177.965 1.00 53.88 74 GLN A O 1
ATOM 592 N N . ALA A 1 75 ? -111.275 -7.335 178.997 1.00 61.34 75 ALA A N 1
ATOM 593 C CA . ALA A 1 75 ? -110.831 -8.523 178.252 1.00 61.34 75 ALA A CA 1
ATOM 594 C C . ALA A 1 75 ? -111.245 -8.637 176.761 1.00 61.34 75 ALA A C 1
ATOM 596 O O . ALA A 1 75 ? -110.901 -9.633 176.122 1.00 61.34 75 ALA A O 1
ATOM 597 N N . GLN A 1 76 ? -112.012 -7.695 176.194 1.00 58.22 76 GLN A N 1
ATOM 598 C CA . GLN A 1 76 ? -112.643 -7.895 174.872 1.00 58.22 76 GLN A CA 1
ATOM 599 C C . GLN A 1 76 ? -111.830 -7.400 173.658 1.00 58.22 76 GLN A C 1
ATOM 601 O O . GLN A 1 76 ? -111.916 -8.027 172.604 1.00 58.22 76 GLN A O 1
ATOM 606 N N . GLY A 1 77 ? -111.029 -6.334 173.783 1.00 60.31 77 GLY A N 1
ATOM 607 C CA . GLY A 1 77 ? -110.424 -5.652 172.621 1.00 60.31 77 GLY A CA 1
ATOM 608 C C . GLY A 1 77 ? -109.388 -6.467 171.829 1.00 60.31 77 GLY A C 1
ATOM 609 O O . GLY A 1 77 ? -109.361 -6.408 170.604 1.00 60.31 77 GLY A O 1
ATOM 610 N N . LEU A 1 78 ? -108.587 -7.293 172.509 1.00 61.94 78 LEU A N 1
ATOM 611 C CA . LEU A 1 78 ? -107.408 -7.977 171.938 1.00 61.94 78 LEU A CA 1
ATOM 612 C C . LEU A 1 78 ? -107.719 -9.068 170.888 1.00 61.94 78 LEU A C 1
ATOM 614 O O . LEU A 1 78 ? -106.806 -9.691 170.349 1.00 61.94 78 LEU A O 1
ATOM 618 N N . ARG A 1 79 ? -108.996 -9.371 170.616 1.00 60.94 79 ARG A N 1
ATOM 619 C CA . ARG A 1 79 ? -109.387 -10.481 169.725 1.00 60.94 79 ARG A CA 1
ATOM 620 C C . ARG A 1 79 ? -109.436 -10.113 168.244 1.00 60.94 79 ARG A C 1
ATOM 622 O O . ARG A 1 79 ? -109.325 -11.011 167.414 1.00 60.94 79 ARG A O 1
ATOM 629 N N . GLU A 1 80 ? -109.610 -8.838 167.907 1.00 62.78 80 GLU A N 1
ATOM 630 C CA . GLU A 1 80 ? -109.746 -8.401 166.508 1.00 62.78 80 GLU A CA 1
ATOM 631 C C . GLU A 1 80 ? -108.397 -8.183 165.807 1.00 62.78 80 GLU A C 1
ATOM 633 O O . GLU A 1 80 ? -108.321 -8.232 164.582 1.00 62.78 80 GLU A O 1
ATOM 638 N N . GLU A 1 81 ? -107.325 -7.968 166.570 1.00 62.59 81 GLU A N 1
ATOM 639 C CA . GLU A 1 81 ? -105.974 -7.726 166.047 1.00 62.59 81 GLU A CA 1
ATOM 640 C C . GLU A 1 81 ? -105.348 -9.032 165.529 1.00 62.59 81 GLU A C 1
ATOM 642 O O . GLU A 1 81 ? -104.991 -9.117 164.355 1.00 62.59 81 GLU A O 1
ATOM 647 N N . LEU A 1 82 ? -105.396 -10.098 166.340 1.00 62.88 82 LEU A N 1
ATOM 648 C CA . LEU A 1 82 ? -104.970 -11.470 166.002 1.00 62.88 82 LEU A CA 1
ATOM 649 C C . LEU A 1 82 ? -105.666 -12.080 164.764 1.00 62.88 82 LEU A C 1
ATOM 651 O O . LEU A 1 82 ? -105.230 -13.113 164.251 1.00 62.88 82 LEU A O 1
ATOM 655 N N . ALA A 1 83 ? -106.775 -11.493 164.304 1.00 68.12 83 ALA A N 1
ATOM 656 C CA . ALA A 1 83 ? -107.466 -11.913 163.086 1.00 68.12 83 ALA A CA 1
ATOM 657 C C . ALA A 1 83 ? -106.858 -11.296 161.811 1.00 68.12 83 ALA A C 1
ATOM 659 O O . ALA A 1 83 ? -106.954 -11.903 160.746 1.00 68.12 83 ALA A O 1
ATOM 660 N N . ARG A 1 84 ? -106.220 -10.119 161.912 1.00 70.75 84 ARG A N 1
ATOM 661 C CA . ARG A 1 84 ? -105.572 -9.427 160.782 1.00 70.75 84 ARG A CA 1
ATOM 662 C C . ARG A 1 84 ? -104.228 -10.069 160.447 1.00 70.75 84 ARG A C 1
ATOM 664 O O . ARG A 1 84 ? -104.025 -10.485 159.310 1.00 70.75 84 ARG A O 1
ATOM 671 N N . GLU A 1 85 ? -103.400 -10.295 161.468 1.00 70.50 85 GLU A N 1
ATOM 672 C CA . GLU A 1 85 ? -102.070 -10.919 161.353 1.00 70.50 85 GLU A CA 1
ATOM 673 C C . GLU A 1 85 ? -102.097 -12.287 160.639 1.00 70.50 85 GLU A C 1
ATOM 675 O O . GLU A 1 85 ? -101.144 -12.668 159.965 1.00 70.50 85 GLU A O 1
ATOM 680 N N . ARG A 1 86 ? -103.202 -13.040 160.756 1.00 71.75 86 ARG A N 1
ATOM 681 C CA . ARG A 1 86 ? -103.375 -14.337 160.079 1.00 71.75 86 ARG A CA 1
ATOM 682 C C . ARG A 1 86 ? -103.601 -14.210 158.577 1.00 71.75 86 ARG A C 1
ATOM 684 O O . ARG A 1 86 ? -103.007 -14.969 157.823 1.00 71.75 86 ARG A O 1
ATOM 691 N N . LEU A 1 87 ? -104.432 -13.259 158.151 1.00 74.38 87 LEU A N 1
ATOM 692 C CA . LEU A 1 87 ? -104.671 -12.992 156.729 1.00 74.38 87 LEU A CA 1
ATOM 693 C C . LEU A 1 87 ? -103.412 -12.420 156.063 1.00 74.38 87 LEU A C 1
ATOM 695 O O . LEU A 1 87 ? -103.112 -12.752 154.920 1.00 74.38 87 LEU A O 1
ATOM 699 N N . GLU A 1 88 ? -102.643 -11.621 156.804 1.00 74.25 88 GLU A N 1
ATOM 700 C CA . GLU A 1 88 ? -101.321 -11.143 156.387 1.00 74.25 88 GLU A CA 1
ATOM 701 C C . GLU A 1 88 ? -100.324 -12.310 156.244 1.00 74.25 88 GLU A C 1
ATOM 703 O O . GLU A 1 88 ? -99.650 -12.414 155.221 1.00 74.25 88 GLU A O 1
ATOM 708 N N . ALA A 1 89 ? -100.278 -13.243 157.203 1.00 71.44 89 ALA A N 1
ATOM 709 C CA . ALA A 1 89 ? -99.422 -14.431 157.129 1.00 71.44 89 ALA A CA 1
ATOM 710 C C . ALA A 1 89 ? -99.804 -15.400 155.989 1.00 71.44 89 ALA A C 1
ATOM 712 O O . ALA A 1 89 ? -98.917 -15.946 155.331 1.00 71.44 89 ALA A O 1
ATOM 713 N N . GLU A 1 90 ? -101.098 -15.604 155.727 1.00 75.88 90 GLU A N 1
ATOM 714 C CA . GLU A 1 90 ? -101.571 -16.415 154.595 1.00 75.88 90 GLU A CA 1
ATOM 715 C C . GLU A 1 90 ? -101.213 -15.753 153.251 1.00 75.88 90 GLU A C 1
ATOM 717 O O . GLU A 1 90 ? -100.697 -16.432 152.361 1.00 75.88 90 GLU A O 1
ATOM 722 N N . GLY A 1 91 ? -101.365 -14.427 153.133 1.00 78.50 91 GLY A N 1
ATOM 723 C CA . GLY A 1 91 ? -100.899 -13.656 151.973 1.00 78.50 91 GLY A CA 1
ATOM 724 C C . GLY A 1 91 ? -99.398 -13.825 151.720 1.00 78.50 91 GLY A C 1
ATOM 725 O O . GLY A 1 91 ? -99.004 -14.261 150.638 1.00 78.50 91 GLY A O 1
ATOM 726 N N . LEU A 1 92 ? -98.572 -13.604 152.748 1.00 78.88 92 LEU A N 1
ATOM 727 C CA . LEU A 1 92 ? -97.117 -13.806 152.688 1.00 78.88 92 LEU A CA 1
ATOM 728 C C . LEU A 1 92 ? -96.731 -15.247 152.307 1.00 78.88 92 LEU A C 1
ATOM 730 O O . LEU A 1 92 ? -95.731 -15.450 151.622 1.00 78.88 92 LEU A O 1
ATOM 734 N N . SER A 1 93 ? -97.515 -16.256 152.706 1.00 73.56 93 SER A N 1
ATOM 735 C CA . SER A 1 93 ? -97.269 -17.651 152.309 1.00 73.56 93 SER A CA 1
ATOM 736 C C . SER A 1 93 ? -97.566 -17.919 150.826 1.00 73.56 93 SER A C 1
ATOM 738 O O . SER A 1 93 ? -96.831 -18.664 150.180 1.00 73.56 93 SER A O 1
ATOM 740 N N . SER A 1 94 ? -98.581 -17.257 150.258 1.00 80.88 94 SER A N 1
ATOM 741 C CA . SER A 1 94 ? -98.867 -17.320 148.820 1.00 80.88 94 SER A CA 1
ATOM 742 C C . SER A 1 94 ? -97.814 -16.570 148.000 1.00 80.88 94 SER A C 1
ATOM 744 O O . SER A 1 94 ? -97.438 -17.031 146.923 1.00 80.88 94 SER A O 1
ATOM 746 N N . GLU A 1 95 ? -97.312 -15.439 148.507 1.00 86.06 95 GLU A N 1
ATOM 747 C CA . GLU A 1 95 ? -96.202 -14.698 147.897 1.00 86.06 95 GLU A CA 1
ATOM 748 C C . GLU A 1 95 ? -94.917 -15.548 147.877 1.00 86.06 95 GLU A C 1
ATOM 750 O O . GLU A 1 95 ? -94.282 -15.658 146.829 1.00 86.06 95 GLU A O 1
ATOM 755 N N . LEU A 1 96 ? -94.600 -16.236 148.982 1.00 82.81 96 LEU A N 1
ATOM 756 C CA . LEU A 1 96 ? -93.513 -17.223 149.089 1.00 82.81 96 LEU A CA 1
ATOM 757 C C . LEU A 1 96 ? -93.612 -18.337 148.031 1.00 82.81 96 LEU A C 1
ATOM 759 O O . LEU A 1 96 ? -92.624 -18.647 147.362 1.00 82.81 96 LEU A O 1
ATOM 763 N N . GLU A 1 97 ? -94.785 -18.953 147.847 1.00 84.38 97 GLU A N 1
ATO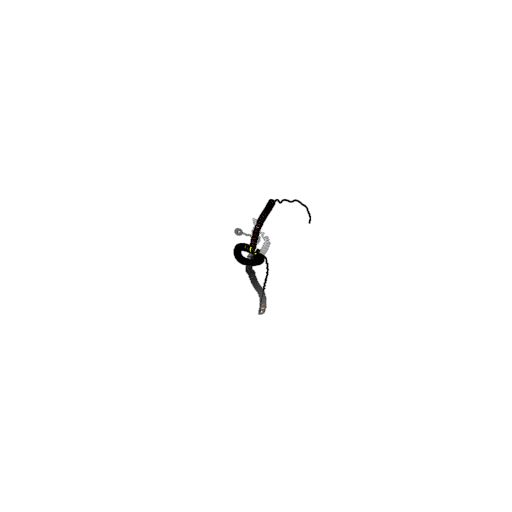M 764 C CA . GLU A 1 97 ? -94.955 -20.020 146.848 1.00 84.38 97 GLU A CA 1
ATOM 765 C C . GLU A 1 97 ? -94.854 -19.500 145.402 1.00 84.38 97 GLU A C 1
ATOM 767 O O . GLU A 1 97 ? -94.225 -20.152 144.557 1.00 84.38 97 GLU A O 1
ATOM 772 N N . GLU A 1 98 ? -95.381 -18.307 145.102 1.00 86.81 98 GLU A N 1
ATOM 773 C CA . GLU A 1 98 ? -95.178 -17.672 143.794 1.00 86.81 98 GLU A CA 1
ATOM 774 C C . GLU A 1 98 ? -93.706 -17.302 143.551 1.00 86.81 98 GLU A C 1
ATOM 776 O O . GLU A 1 98 ? -93.200 -17.497 142.439 1.00 86.81 98 GLU A O 1
ATOM 781 N N . LEU A 1 99 ? -92.990 -16.825 144.575 1.00 86.94 99 LEU A N 1
ATOM 782 C CA . LEU A 1 99 ? -91.564 -16.506 144.505 1.00 86.94 99 LEU A CA 1
ATOM 783 C C . LEU A 1 99 ? -90.711 -17.764 144.303 1.00 86.94 99 LEU A C 1
ATOM 785 O O . LEU A 1 99 ? -89.871 -17.775 143.402 1.00 86.94 99 LEU A O 1
ATOM 789 N N . LEU A 1 100 ? -90.970 -18.858 145.022 1.00 85.44 100 LEU A N 1
ATOM 790 C CA . LEU A 1 100 ? -90.300 -20.151 144.814 1.00 85.44 100 LEU A CA 1
ATOM 791 C C . LEU A 1 100 ? -90.606 -20.749 143.431 1.00 85.44 100 LEU A C 1
ATOM 793 O O . LEU A 1 100 ? -89.705 -21.257 142.750 1.00 85.44 100 LEU A O 1
ATOM 797 N N . GLY A 1 101 ? -91.853 -20.641 142.963 1.00 87.81 101 GLY A N 1
ATOM 798 C CA . GLY A 1 101 ? -92.247 -21.034 141.609 1.00 87.81 101 GLY A CA 1
ATOM 799 C C . GLY A 1 101 ? -91.556 -20.195 140.527 1.00 87.81 101 GLY A C 1
ATOM 800 O O . GLY A 1 101 ? -91.129 -20.727 139.499 1.00 87.81 101 GLY A O 1
ATOM 801 N N . ARG A 1 102 ? -91.386 -18.891 140.769 1.00 90.62 102 ARG A N 1
ATOM 802 C CA . ARG A 1 102 ? -90.654 -17.955 139.904 1.00 90.62 102 ARG A CA 1
ATOM 803 C C . ARG A 1 102 ? -89.151 -18.234 139.899 1.00 90.62 102 ARG A C 1
ATOM 805 O O . ARG A 1 102 ? -88.572 -18.276 138.818 1.00 90.62 102 ARG A O 1
ATOM 812 N N . VAL A 1 103 ? -88.533 -18.489 141.053 1.00 88.44 103 VAL A N 1
ATOM 813 C CA . VAL A 1 103 ? -87.123 -18.907 141.166 1.00 88.44 103 VAL A CA 1
ATOM 814 C C . VAL A 1 103 ? -86.893 -20.211 140.404 1.00 88.44 103 VAL A C 1
ATOM 816 O O . VAL A 1 103 ? -85.973 -20.280 139.597 1.00 88.44 103 VAL A O 1
ATOM 819 N N . SER A 1 104 ? -87.772 -21.204 140.560 1.00 87.19 104 SER A N 1
ATOM 820 C CA . SER A 1 104 ? -87.666 -22.489 139.851 1.00 87.19 104 SER A CA 1
ATOM 821 C C . SER A 1 104 ? -87.709 -22.328 138.324 1.00 87.19 104 SER A C 1
ATOM 823 O O . SER A 1 104 ? -86.930 -22.967 137.615 1.00 87.19 104 SER A O 1
ATOM 825 N N . ARG A 1 105 ? -88.572 -21.435 137.810 1.00 92.56 105 ARG A N 1
ATOM 826 C CA . ARG A 1 105 ? -88.617 -21.072 136.379 1.00 92.56 105 ARG A CA 1
ATOM 827 C C . ARG A 1 105 ? -87.332 -20.364 135.944 1.00 92.56 105 ARG A C 1
ATOM 829 O O . ARG A 1 105 ? -86.709 -20.787 134.975 1.00 92.56 105 ARG A O 1
ATOM 836 N N . LEU A 1 106 ? -86.873 -19.375 136.714 1.00 91.44 106 LEU A N 1
ATOM 837 C CA . LEU A 1 106 ? -85.614 -18.667 136.460 1.00 91.44 106 LEU A CA 1
ATOM 838 C C . LEU A 1 106 ? -84.396 -19.607 136.475 1.00 91.44 106 LEU A C 1
ATOM 840 O O . LEU A 1 106 ? -83.462 -19.391 135.708 1.00 91.44 106 LEU A O 1
ATOM 844 N N . GLU A 1 107 ? -84.396 -20.678 137.275 1.00 90.12 107 GLU A N 1
ATOM 845 C CA . GLU A 1 107 ? -83.352 -21.702 137.192 1.00 90.12 107 GLU A CA 1
ATOM 846 C C . GLU A 1 107 ? -83.447 -22.556 135.920 1.00 90.12 107 GLU A C 1
ATOM 848 O O . GLU A 1 107 ? -82.412 -22.918 135.355 1.00 90.12 107 GLU A O 1
ATOM 853 N N . THR A 1 108 ? -84.649 -22.932 135.462 1.00 91.81 108 THR A N 1
ATOM 854 C CA . THR A 1 108 ? -84.791 -23.656 134.187 1.00 91.81 108 THR A CA 1
ATOM 855 C C . THR A 1 108 ? -84.403 -22.783 133.000 1.00 91.81 108 THR A C 1
ATOM 857 O O . THR A 1 108 ? -83.716 -23.269 132.102 1.00 91.81 108 THR A O 1
ATOM 860 N N . ASP A 1 109 ? -84.748 -21.496 133.048 1.00 92.56 109 ASP A N 1
ATOM 861 C CA . ASP A 1 109 ? -84.390 -20.500 132.042 1.00 92.56 109 ASP A CA 1
ATOM 862 C C . ASP A 1 109 ? -82.875 -20.256 132.051 1.00 92.56 109 ASP A C 1
ATOM 864 O O . ASP A 1 109 ? -82.243 -20.318 131.000 1.00 92.56 109 ASP A O 1
ATOM 868 N N . LYS A 1 110 ? -82.252 -20.112 133.231 1.00 92.94 110 LYS A N 1
ATOM 869 C CA . LYS A 1 110 ? -80.789 -20.051 133.384 1.00 92.94 110 LYS A CA 1
ATOM 870 C C . LYS A 1 110 ? -80.106 -21.284 132.787 1.00 92.94 110 LYS A C 1
ATOM 872 O O . LYS A 1 110 ? -79.225 -21.131 131.949 1.00 92.94 110 LYS A O 1
ATOM 877 N N . ARG A 1 111 ? -80.538 -22.498 133.152 1.00 92.19 111 ARG A N 1
ATOM 878 C CA . ARG A 1 111 ? -79.978 -23.755 132.612 1.00 92.19 111 ARG A CA 1
ATOM 879 C C . ARG A 1 111 ? -80.197 -23.900 131.106 1.00 92.19 111 ARG A C 1
ATOM 881 O O . ARG A 1 111 ? -79.479 -24.660 130.459 1.00 92.19 111 ARG A O 1
ATOM 888 N N . GLN A 1 112 ? -81.198 -23.227 130.542 1.00 94.31 112 GLN A N 1
ATOM 889 C CA . GLN A 1 112 ? -81.420 -23.192 129.102 1.00 94.31 112 GLN A CA 1
ATOM 890 C C . GLN A 1 112 ? -80.509 -22.164 128.419 1.00 94.31 112 GLN A C 1
ATOM 892 O O . GLN A 1 112 ? -79.842 -22.518 127.449 1.00 94.31 112 GLN A O 1
ATOM 897 N N . LEU A 1 113 ? -80.385 -20.959 128.982 1.00 92.94 113 LEU A N 1
ATOM 898 C CA . LEU A 1 113 ? -79.437 -19.931 128.551 1.00 92.94 113 LEU A CA 1
ATOM 899 C C . LEU A 1 113 ? -77.984 -20.425 128.608 1.00 92.94 113 LEU A C 1
ATOM 901 O O . LEU A 1 113 ? -77.232 -20.158 127.682 1.00 92.94 113 LEU A O 1
ATOM 905 N N . GLU A 1 114 ? -77.596 -21.195 129.627 1.00 93.56 114 GLU A N 1
ATOM 906 C CA . GLU A 1 114 ? -76.266 -21.817 129.729 1.00 93.56 114 GLU A CA 1
ATOM 907 C C . GLU A 1 114 ? -75.992 -22.754 128.537 1.00 93.56 114 GLU A C 1
ATOM 909 O O . GLU A 1 114 ? -74.983 -22.595 127.850 1.00 93.56 114 GLU A O 1
ATOM 914 N N . ARG A 1 115 ? -76.930 -23.652 128.199 1.00 94.44 115 ARG A N 1
ATOM 915 C CA . ARG A 1 115 ? -76.820 -24.522 127.008 1.00 94.44 115 ARG A CA 1
ATOM 916 C C . ARG A 1 115 ? -76.818 -23.734 125.704 1.00 94.44 115 ARG A C 1
ATOM 918 O O . ARG A 1 115 ? -76.159 -24.135 124.748 1.00 94.44 115 ARG A O 1
ATOM 925 N N . ASP A 1 116 ? -77.586 -22.653 125.627 1.00 92.94 116 ASP A N 1
ATOM 926 C CA . ASP A 1 116 ? -77.648 -21.820 124.428 1.00 92.94 116 ASP A CA 1
ATOM 927 C C . ASP A 1 116 ? -76.383 -20.960 124.271 1.00 92.94 116 ASP A C 1
ATOM 929 O O . ASP A 1 116 ? -75.910 -20.798 123.149 1.00 92.94 116 ASP A O 1
ATOM 933 N N . VAL A 1 117 ? -75.732 -20.549 125.364 1.00 93.69 117 VAL A N 1
ATOM 934 C CA . VAL A 1 117 ? -74.373 -19.979 125.363 1.00 93.69 117 VAL A CA 1
ATOM 935 C C . VAL A 1 117 ? -73.333 -21.021 124.937 1.00 93.69 117 VAL A C 1
ATOM 937 O O . VAL A 1 117 ? -72.499 -20.715 124.084 1.00 93.69 117 VAL A O 1
ATOM 940 N N . GLU A 1 118 ? -73.396 -22.262 125.431 1.00 94.12 118 GLU A N 1
ATOM 941 C CA . GLU A 1 118 ? -72.522 -23.352 124.965 1.00 94.12 118 GLU A CA 1
ATOM 942 C C . GLU A 1 118 ? -72.691 -23.594 123.455 1.00 94.12 118 GLU A C 1
ATOM 944 O O . GLU A 1 118 ? -71.704 -23.594 122.711 1.00 94.12 118 GLU A O 1
ATOM 949 N N . ARG A 1 119 ? -73.937 -23.700 122.972 1.00 95.06 119 ARG A N 1
ATOM 950 C CA . ARG A 1 119 ? -74.273 -23.822 121.541 1.00 95.06 119 ARG A CA 1
ATOM 951 C C . ARG A 1 119 ? -73.734 -22.642 120.732 1.00 95.06 119 ARG A C 1
ATOM 953 O O . ARG A 1 119 ? -73.094 -22.864 119.706 1.00 95.06 119 ARG A O 1
ATOM 960 N N . LEU A 1 120 ? -73.941 -21.407 121.192 1.00 94.62 120 LEU A N 1
ATOM 961 C CA . LEU A 1 120 ? -73.428 -20.198 120.541 1.00 94.62 120 LEU A CA 1
ATOM 962 C C . LEU A 1 120 ? -71.893 -20.150 120.541 1.00 94.62 120 LEU A C 1
ATOM 964 O O . LEU A 1 120 ? -71.311 -19.727 119.546 1.00 94.62 120 LEU A O 1
ATOM 968 N N . SER A 1 121 ? -71.221 -20.638 121.586 1.00 93.12 121 SER A N 1
ATOM 969 C CA . SER A 1 121 ? -69.753 -20.712 121.644 1.00 93.12 121 SER A CA 1
ATOM 970 C C . SER A 1 121 ? -69.178 -21.752 120.669 1.00 93.12 121 SER A C 1
ATOM 972 O O . SER A 1 121 ? -68.192 -21.477 119.978 1.00 93.12 121 SER A O 1
ATOM 974 N N . GLY A 1 122 ? -69.838 -22.907 120.525 1.00 95.69 122 GLY A N 1
ATOM 975 C CA . GLY A 1 122 ? -69.493 -23.926 119.532 1.00 95.69 122 GLY A CA 1
ATOM 976 C C . GLY A 1 122 ? -69.758 -23.452 118.100 1.00 95.69 122 GLY A C 1
ATOM 977 O O . GLY A 1 122 ? -68.914 -23.632 117.222 1.00 95.69 122 GLY A O 1
ATOM 978 N N . LEU A 1 123 ? -70.885 -22.768 117.871 1.00 94.94 123 LEU A N 1
ATOM 979 C CA . LEU A 1 123 ? -71.197 -22.123 116.592 1.00 94.94 123 LEU A CA 1
ATOM 980 C C . LEU A 1 123 ? -70.198 -21.008 116.256 1.00 94.94 123 LEU A C 1
ATOM 982 O O . LEU A 1 123 ? -69.742 -20.953 115.120 1.00 94.94 123 LEU A O 1
ATOM 986 N N . ARG A 1 124 ? -69.795 -20.178 117.227 1.00 95.31 124 ARG A N 1
ATOM 987 C CA . ARG A 1 124 ? -68.764 -19.138 117.060 1.00 95.31 124 ARG A CA 1
ATOM 988 C C . ARG A 1 124 ? -67.398 -19.733 116.726 1.00 95.31 124 ARG A C 1
ATOM 990 O O . ARG A 1 124 ? -66.727 -19.231 115.834 1.00 95.31 124 ARG A O 1
ATOM 997 N N . SER A 1 125 ? -67.008 -20.820 117.388 1.00 94.06 125 SER A N 1
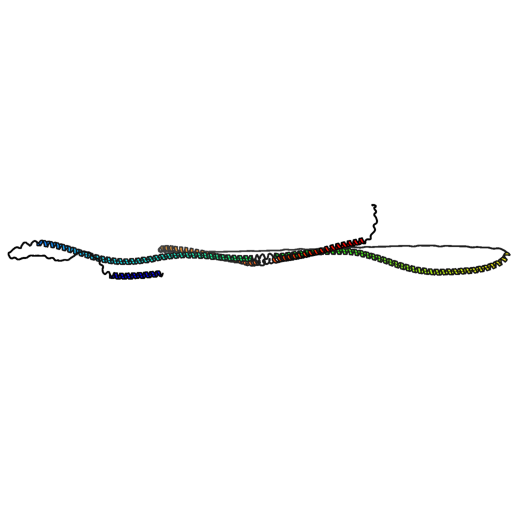ATOM 998 C CA . SER A 1 125 ? -65.746 -21.518 117.097 1.00 94.06 125 SER A CA 1
ATOM 999 C C . SER A 1 125 ? -65.757 -22.138 115.694 1.00 94.06 125 SER A C 1
ATOM 1001 O O . SER A 1 125 ? -64.761 -22.082 114.976 1.00 94.06 125 SER A O 1
ATOM 1003 N N . ARG A 1 126 ? -66.908 -22.674 115.260 1.00 96.31 126 ARG A N 1
ATOM 1004 C CA . ARG A 1 126 ? -67.099 -23.179 113.894 1.00 96.31 126 ARG A CA 1
ATOM 1005 C C . ARG A 1 126 ? -67.131 -22.059 112.849 1.00 96.31 126 ARG A C 1
ATOM 1007 O O . ARG A 1 126 ? -66.588 -22.254 111.768 1.00 96.31 126 ARG A O 1
ATOM 1014 N N . LEU A 1 127 ? -67.733 -20.910 113.166 1.00 94.94 127 LEU A N 1
ATOM 1015 C CA . LEU A 1 127 ? -67.697 -19.710 112.328 1.00 94.94 127 LEU A CA 1
ATOM 1016 C C . LEU A 1 127 ? -66.246 -19.265 112.122 1.00 94.94 127 LEU A C 1
ATOM 1018 O O . LEU A 1 127 ? -65.812 -19.180 110.985 1.00 94.94 127 LEU A O 1
ATOM 1022 N N . GLN A 1 128 ? -65.480 -19.114 113.205 1.00 95.62 128 GLN A N 1
ATOM 1023 C CA . GLN A 1 128 ? -64.071 -18.714 113.162 1.00 95.62 128 GLN A CA 1
ATOM 1024 C C . GLN A 1 128 ? -63.203 -19.686 112.340 1.00 95.62 128 GLN A C 1
ATOM 1026 O O . GLN A 1 128 ? -62.319 -19.252 111.602 1.00 95.62 128 GLN A O 1
ATOM 1031 N N . GLY A 1 129 ? -63.478 -20.994 112.416 1.00 96.25 129 GLY A N 1
ATOM 1032 C CA . GLY A 1 129 ? -62.861 -21.992 111.536 1.00 96.25 129 GLY A CA 1
ATOM 1033 C C . GLY A 1 129 ? -63.168 -21.727 110.058 1.00 96.25 129 GLY A C 1
ATOM 1034 O O . GLY A 1 129 ? -62.246 -21.547 109.266 1.00 96.25 129 GLY A O 1
ATOM 1035 N N . LEU A 1 130 ? -64.453 -21.603 109.706 1.00 94.69 130 LEU A N 1
ATOM 1036 C CA . LEU A 1 130 ? -64.909 -21.309 108.339 1.00 94.69 130 LEU A CA 1
ATOM 1037 C C . LEU A 1 130 ? -64.427 -19.940 107.819 1.00 94.69 130 LEU A C 1
ATOM 1039 O O . LEU A 1 130 ? -64.210 -19.784 106.620 1.00 94.69 130 LEU A O 1
ATOM 1043 N N . GLU A 1 131 ? -64.235 -18.955 108.696 1.00 94.75 131 GLU A N 1
ATOM 1044 C CA . GLU A 1 131 ? -63.631 -17.660 108.363 1.00 94.75 131 GLU A CA 1
ATOM 1045 C C . GLU A 1 131 ? -62.144 -17.818 108.026 1.00 94.75 131 GLU A C 1
ATOM 1047 O O . GLU A 1 131 ? -61.701 -17.295 107.008 1.00 94.75 131 GLU A O 1
ATOM 1052 N N . SER A 1 132 ? -61.389 -18.614 108.794 1.00 95.38 132 SER A N 1
ATOM 1053 C CA . SER A 1 132 ? -59.987 -18.911 108.462 1.00 95.38 132 SER A CA 1
ATOM 1054 C C . SER A 1 132 ? -59.833 -19.753 107.185 1.00 95.38 132 SER A C 1
ATOM 1056 O O . SER A 1 132 ? -58.926 -19.502 106.394 1.00 95.38 132 SER A O 1
ATOM 1058 N N . GLU A 1 133 ? -60.750 -20.693 106.927 1.00 95.75 133 GLU A N 1
ATOM 1059 C CA . GLU A 1 133 ? -60.806 -21.454 105.670 1.00 95.75 133 GLU A CA 1
ATOM 1060 C C . GLU A 1 133 ? -61.152 -20.544 104.480 1.00 95.75 133 GLU A C 1
ATOM 1062 O O . GLU A 1 133 ? -60.501 -20.630 103.438 1.00 95.75 133 GLU A O 1
ATOM 1067 N N . ARG A 1 134 ? -62.115 -19.619 104.637 1.00 95.12 134 ARG A N 1
ATOM 1068 C CA . ARG A 1 134 ? -62.405 -18.570 103.644 1.00 95.12 134 ARG A CA 1
ATOM 1069 C C . ARG A 1 134 ? -61.153 -17.749 103.357 1.00 95.12 134 ARG A C 1
ATOM 1071 O O . ARG A 1 134 ? -60.811 -17.581 102.194 1.00 95.12 134 ARG A O 1
ATOM 1078 N N . ASP A 1 135 ? -60.469 -17.250 104.381 1.00 95.31 135 ASP A N 1
ATOM 1079 C CA . ASP A 1 135 ? -59.341 -16.331 104.202 1.00 95.31 135 ASP A CA 1
ATOM 1080 C C . ASP A 1 135 ? -58.134 -17.005 103.530 1.00 95.31 135 ASP A C 1
ATOM 1082 O O . ASP A 1 135 ? -57.417 -16.356 102.764 1.00 95.31 135 ASP A O 1
ATOM 1086 N N . LEU A 1 136 ? -57.940 -18.312 103.743 1.00 96.69 136 LEU A N 1
ATOM 1087 C CA . LEU A 1 136 ? -56.982 -19.127 102.988 1.00 96.69 136 LEU A CA 1
ATOM 1088 C C . LEU A 1 136 ? -57.422 -19.319 101.528 1.00 96.69 136 LEU A C 1
ATOM 1090 O O . LEU A 1 136 ? -56.645 -19.040 100.617 1.00 96.69 136 LEU A O 1
ATOM 1094 N N . LEU A 1 137 ? -58.679 -19.704 101.285 1.00 96.06 137 LEU A N 1
ATOM 1095 C CA . LEU A 1 137 ? -59.227 -19.853 99.928 1.00 96.06 137 LEU A CA 1
ATOM 1096 C C . LEU A 1 137 ? -59.239 -18.526 99.149 1.00 96.06 137 LEU A C 1
ATOM 1098 O O . LEU A 1 137 ? -59.103 -18.521 97.925 1.00 96.06 137 LEU A O 1
ATOM 1102 N N . GLU A 1 138 ? -59.374 -17.384 99.824 1.00 95.75 138 GLU A N 1
ATOM 1103 C CA . GLU A 1 138 ? -59.265 -16.067 99.198 1.00 95.75 138 GLU A CA 1
ATOM 1104 C C . GLU A 1 138 ? -57.818 -15.708 98.840 1.00 95.75 138 GLU A C 1
ATOM 1106 O O . GLU A 1 138 ? -57.604 -15.151 97.759 1.00 95.75 138 GLU A O 1
ATOM 1111 N N . GLN A 1 139 ? -56.833 -16.090 99.661 1.00 96.19 139 GLN A N 1
ATOM 1112 C CA . GLN A 1 139 ? -55.408 -15.986 99.319 1.00 96.19 139 GLN A CA 1
ATOM 1113 C C . GLN A 1 139 ? -55.052 -16.881 98.125 1.00 96.19 139 GLN A C 1
ATOM 1115 O O . GLN A 1 139 ? -54.472 -16.388 97.158 1.00 96.19 139 GLN A O 1
ATOM 1120 N N . GLU A 1 140 ? -55.460 -18.154 98.133 1.00 95.44 140 GLU A N 1
ATOM 1121 C CA . GLU A 1 140 ? -55.272 -19.075 97.002 1.00 95.44 140 GLU A CA 1
ATOM 1122 C C . GLU A 1 140 ? -55.936 -18.536 95.727 1.00 95.44 140 GLU A C 1
ATOM 1124 O O . GLU A 1 140 ? -55.313 -18.497 94.667 1.00 95.44 140 GLU A O 1
ATOM 1129 N N . ARG A 1 141 ? -57.170 -18.023 95.817 1.00 95.94 141 ARG A N 1
ATOM 1130 C CA . ARG A 1 141 ? -57.882 -17.397 94.688 1.00 95.94 141 ARG A CA 1
ATOM 1131 C C . ARG A 1 141 ? -57.155 -16.162 94.144 1.00 95.94 141 ARG A C 1
ATOM 1133 O O . ARG A 1 141 ? -57.217 -15.919 92.940 1.00 95.94 141 ARG A O 1
ATOM 1140 N N . VAL A 1 142 ? -56.497 -15.367 94.991 1.00 96.31 142 VAL A N 1
ATOM 1141 C CA . VAL A 1 142 ? -55.688 -14.211 94.558 1.00 96.31 142 VAL A CA 1
ATOM 1142 C C . VAL A 1 142 ? -54.377 -14.665 93.910 1.00 96.31 142 VAL A C 1
ATOM 1144 O O . VAL A 1 142 ? -54.027 -14.147 92.852 1.00 96.31 142 VAL A O 1
ATOM 1147 N N . GLN A 1 143 ? -53.698 -15.669 94.471 1.00 95.81 143 GLN A N 1
ATOM 1148 C CA . GLN A 1 143 ? -52.489 -16.253 93.878 1.00 95.81 143 GLN A CA 1
ATOM 1149 C C . GLN A 1 143 ? -52.781 -16.885 92.510 1.00 95.81 143 GLN A C 1
ATOM 1151 O O . GLN A 1 143 ? -52.078 -16.601 91.543 1.00 95.81 143 GLN A O 1
ATOM 1156 N N . LEU A 1 144 ? -53.859 -17.669 92.400 1.00 96.06 144 LEU A N 1
ATOM 1157 C CA . LEU A 1 144 ? -54.287 -18.292 91.146 1.00 96.06 144 LEU A CA 1
ATOM 1158 C C . LEU A 1 144 ? -54.637 -17.250 90.075 1.00 96.06 144 LEU A C 1
ATOM 1160 O O . LEU A 1 144 ? -54.257 -17.431 88.920 1.00 96.06 144 LEU A O 1
ATOM 1164 N N . ARG A 1 145 ? -55.285 -16.137 90.451 1.00 96.25 145 ARG A N 1
ATOM 1165 C CA . ARG A 1 145 ? -55.504 -14.995 89.545 1.00 96.25 145 ARG A CA 1
ATOM 1166 C C . ARG A 1 145 ? -54.183 -14.404 89.066 1.00 96.25 145 ARG A C 1
ATOM 1168 O O . ARG A 1 145 ? -53.957 -14.403 87.868 1.00 96.25 145 ARG A O 1
ATOM 1175 N N . ALA A 1 146 ? -53.267 -14.059 89.972 1.00 95.38 146 ALA A N 1
ATOM 1176 C CA . ALA A 1 146 ? -51.960 -13.523 89.590 1.00 95.38 146 ALA A CA 1
ATOM 1177 C C . ALA A 1 146 ? -51.163 -14.476 88.670 1.00 95.38 146 ALA A C 1
ATOM 1179 O O . ALA A 1 146 ? -50.473 -14.019 87.762 1.00 95.38 146 ALA A O 1
ATOM 1180 N N . THR A 1 147 ? -51.277 -15.800 88.847 1.00 96.19 147 THR A N 1
ATOM 1181 C CA . THR A 1 147 ? -50.665 -16.767 87.915 1.00 96.19 147 THR A CA 1
ATOM 1182 C C . THR A 1 147 ? -51.382 -16.867 86.568 1.00 96.19 147 THR A C 1
ATOM 1184 O O . THR A 1 147 ? -50.715 -17.123 85.569 1.00 96.19 147 THR A O 1
ATOM 1187 N N . LEU A 1 148 ? -52.700 -16.653 86.513 1.00 96.25 148 LEU A N 1
ATOM 1188 C CA . LEU A 1 148 ? -53.452 -16.579 85.256 1.00 96.25 148 LEU A CA 1
ATOM 1189 C C . LEU A 1 148 ? -53.134 -15.279 84.508 1.00 96.25 148 LEU A C 1
ATOM 1191 O O . LEU A 1 148 ? -52.810 -15.346 83.330 1.00 96.25 148 LEU A O 1
ATOM 1195 N N . ASP A 1 149 ? -53.110 -14.136 85.198 1.00 95.12 149 ASP A N 1
ATOM 1196 C CA . ASP A 1 149 ? -52.749 -12.829 84.631 1.00 95.12 149 ASP A CA 1
ATOM 1197 C C . ASP A 1 149 ? -51.342 -12.872 83.989 1.00 95.12 149 ASP A C 1
ATOM 1199 O O . ASP A 1 149 ? -51.124 -12.359 82.889 1.00 95.12 149 ASP A O 1
ATOM 1203 N N . LEU A 1 150 ? -50.387 -13.552 84.643 1.00 96.38 150 LEU A N 1
ATOM 1204 C CA . LEU A 1 150 ? -49.048 -13.810 84.099 1.00 96.38 150 LEU A CA 1
ATOM 1205 C C . LEU A 1 150 ? -49.065 -14.772 82.899 1.00 96.38 150 LEU A C 1
ATOM 1207 O O . LEU A 1 150 ? -48.367 -14.524 81.919 1.00 96.38 150 LEU A O 1
ATOM 1211 N N . GLN A 1 151 ? -49.865 -15.842 82.934 1.00 94.69 151 GLN A N 1
ATOM 1212 C CA . GLN A 1 151 ? -49.994 -16.770 81.802 1.00 94.69 151 GLN A CA 1
ATOM 1213 C C . GLN A 1 151 ? -50.662 -16.116 80.584 1.00 94.69 151 GLN A C 1
ATOM 1215 O O . GLN A 1 151 ? -50.254 -16.381 79.454 1.00 94.69 151 GLN A O 1
ATOM 1220 N N . GLU A 1 152 ? -51.643 -15.236 80.784 1.00 96.31 152 GLU A N 1
ATOM 1221 C CA . GLU A 1 152 ? -52.247 -14.439 79.713 1.00 96.31 152 GLU A CA 1
ATOM 1222 C C . GLU A 1 152 ? -51.225 -13.461 79.111 1.00 96.31 152 GLU A C 1
ATOM 1224 O O . GLU A 1 152 ? -51.115 -13.371 77.884 1.00 96.31 152 GLU A O 1
ATOM 1229 N N . ALA A 1 153 ? -50.400 -12.812 79.941 1.00 95.00 153 ALA A N 1
ATOM 1230 C CA . ALA A 1 153 ? -49.291 -11.979 79.474 1.00 95.00 153 ALA A CA 1
ATOM 1231 C C . ALA A 1 153 ? -48.236 -12.780 78.679 1.00 95.00 153 ALA A C 1
ATOM 1233 O O . ALA A 1 153 ? -47.829 -12.340 77.601 1.00 95.00 153 ALA A O 1
ATOM 1234 N N . ASP A 1 154 ? -47.843 -13.971 79.145 1.00 95.25 154 ASP A N 1
ATOM 1235 C CA . ASP A 1 154 ? -46.920 -14.872 78.435 1.00 95.25 154 ASP A CA 1
ATOM 1236 C C . ASP A 1 154 ? -47.500 -15.357 77.094 1.00 95.25 154 ASP A C 1
ATOM 1238 O O . ASP A 1 154 ? -46.785 -15.429 76.089 1.00 95.25 154 ASP A O 1
ATOM 1242 N N . ILE A 1 155 ? -48.803 -15.661 77.040 1.00 95.56 155 ILE A N 1
ATOM 1243 C CA . ILE A 1 155 ? -49.502 -16.047 75.804 1.00 95.56 155 ILE A CA 1
ATOM 1244 C C . ILE A 1 155 ? -49.501 -14.889 74.798 1.00 95.56 155 ILE A C 1
ATOM 1246 O O . ILE A 1 155 ? -49.206 -15.114 73.621 1.00 95.56 155 ILE A O 1
ATOM 1250 N N . LEU A 1 156 ? -49.775 -13.658 75.242 1.00 96.12 156 LEU A N 1
ATOM 1251 C CA . LEU A 1 156 ? -49.738 -12.462 74.393 1.00 96.12 156 LEU A CA 1
ATOM 1252 C C . LEU A 1 156 ? -48.315 -12.151 73.903 1.00 96.12 156 LEU A C 1
ATOM 1254 O O . LEU A 1 156 ? -48.114 -11.932 72.707 1.00 96.12 156 LEU A O 1
ATOM 1258 N N . ALA A 1 157 ? -47.314 -12.208 74.786 1.00 96.25 157 ALA A N 1
ATOM 1259 C CA . ALA A 1 157 ? -45.911 -12.006 74.427 1.00 96.25 157 ALA A CA 1
ATOM 1260 C C . ALA A 1 157 ? -45.420 -13.065 73.423 1.00 96.25 157 ALA A C 1
ATOM 1262 O O . ALA A 1 157 ? -44.766 -12.734 72.431 1.00 96.25 157 ALA A O 1
ATOM 1263 N N . LYS A 1 158 ? -45.794 -14.336 73.618 1.00 95.81 158 LYS A N 1
ATOM 1264 C CA . LYS A 1 158 ? -45.506 -15.420 72.668 1.00 95.81 158 LYS A CA 1
ATOM 1265 C C . LYS A 1 158 ? -46.216 -15.216 71.329 1.00 95.81 158 LYS A C 1
ATOM 1267 O O . LYS A 1 158 ? -45.605 -15.461 70.292 1.00 95.81 158 LYS A O 1
ATOM 1272 N N . ALA A 1 159 ? -47.472 -14.768 71.329 1.00 94.75 159 ALA A N 1
ATOM 1273 C CA . ALA A 1 159 ? -48.212 -14.486 70.101 1.00 94.75 159 ALA A CA 1
ATOM 1274 C C . ALA A 1 159 ? -47.544 -13.369 69.280 1.00 94.75 159 ALA A C 1
ATOM 1276 O O . ALA A 1 159 ? -47.384 -13.534 68.069 1.00 94.75 159 ALA A O 1
ATOM 1277 N N . GLN A 1 160 ? -47.079 -12.299 69.939 1.00 94.75 160 GLN A N 1
ATOM 1278 C CA . GLN A 1 160 ? -46.309 -11.229 69.300 1.00 94.75 160 GLN A CA 1
ATOM 1279 C C . GLN A 1 160 ? -44.983 -11.754 68.733 1.00 94.75 160 GLN A C 1
ATOM 1281 O O . GLN A 1 160 ? -44.736 -11.604 67.542 1.00 94.75 160 GLN A O 1
ATOM 1286 N N . LEU A 1 161 ? -44.181 -12.474 69.526 1.00 95.94 161 LEU A N 1
ATOM 1287 C CA . LEU A 1 161 ? -42.912 -13.053 69.057 1.00 95.94 161 LEU A CA 1
ATOM 1288 C C . LEU A 1 161 ? -43.098 -14.044 67.894 1.00 95.94 161 LEU A C 1
ATOM 1290 O O . LEU A 1 161 ? -42.230 -14.162 67.028 1.00 95.94 161 LEU A O 1
ATOM 1294 N N . GLU A 1 162 ? -44.225 -14.759 67.834 1.00 95.38 162 GLU A N 1
ATOM 1295 C CA . GLU A 1 162 ? -44.573 -15.581 66.674 1.00 95.38 162 GLU A CA 1
ATOM 1296 C C . GLU A 1 162 ? -45.015 -14.753 65.450 1.00 95.38 162 GLU A C 1
ATOM 1298 O O . GLU A 1 162 ? -44.858 -15.233 64.327 1.00 95.38 162 GLU A O 1
ATOM 1303 N N . MET A 1 163 ? -45.568 -13.547 65.616 1.00 96.56 163 MET A N 1
ATOM 1304 C CA . MET A 1 163 ? -45.810 -12.611 64.508 1.00 96.56 163 MET A CA 1
ATOM 1305 C C . MET A 1 163 ? -44.495 -12.013 64.004 1.00 96.56 163 MET A C 1
ATOM 1307 O O . MET A 1 163 ? -44.169 -12.218 62.835 1.00 96.56 163 MET A O 1
ATOM 1311 N N . ASP A 1 164 ? -43.690 -11.421 64.890 1.00 94.62 164 ASP A N 1
ATOM 1312 C CA . ASP A 1 164 ? -42.374 -10.844 64.578 1.00 94.62 164 ASP A CA 1
ATOM 1313 C C . ASP A 1 164 ? -41.487 -11.862 63.837 1.00 94.62 164 ASP A C 1
ATOM 1315 O O . ASP A 1 164 ? -40.852 -11.561 62.825 1.00 94.62 164 ASP A O 1
ATOM 1319 N N . LYS A 1 165 ? -41.498 -13.124 64.292 1.00 94.44 165 LYS A N 1
ATOM 1320 C CA . LYS A 1 165 ? -40.792 -14.224 63.627 1.00 94.44 165 LYS A CA 1
ATOM 1321 C C . LYS A 1 165 ? -41.299 -14.479 62.203 1.00 94.44 165 LYS A C 1
ATOM 1323 O O . LYS A 1 165 ? -40.476 -14.678 61.311 1.00 94.44 165 LYS A O 1
ATOM 1328 N N . ARG A 1 166 ? -42.618 -14.510 61.973 1.00 96.25 166 ARG A N 1
ATOM 1329 C CA . ARG A 1 166 ? -43.202 -14.723 60.631 1.00 96.25 166 ARG A CA 1
ATOM 1330 C C . ARG A 1 166 ? -42.856 -13.566 59.693 1.00 96.25 166 ARG A C 1
ATOM 1332 O O . ARG A 1 166 ? -42.582 -13.802 58.517 1.00 96.25 166 ARG A O 1
ATOM 1339 N N . GLU A 1 167 ? -42.830 -12.342 60.212 1.00 95.81 167 GLU A N 1
ATOM 1340 C CA . GLU A 1 167 ? -42.433 -11.147 59.467 1.00 95.81 167 GLU A CA 1
ATOM 1341 C C . GLU A 1 167 ? -40.955 -11.228 59.061 1.00 95.81 167 GLU A C 1
ATOM 1343 O O . GLU A 1 167 ? -40.665 -11.195 57.861 1.00 95.81 167 GLU A O 1
ATOM 1348 N N . LEU A 1 168 ? -40.045 -11.499 60.005 1.00 95.06 168 LEU A N 1
ATOM 1349 C CA . LEU A 1 168 ? -38.612 -11.706 59.743 1.00 95.06 168 LEU A CA 1
ATOM 1350 C C . LEU A 1 168 ? -38.332 -12.887 58.793 1.00 95.06 168 LEU A C 1
ATOM 1352 O O . LEU A 1 168 ? -37.482 -12.786 57.905 1.00 95.06 168 LEU A O 1
ATOM 1356 N N . GLU A 1 169 ? -39.052 -14.007 58.917 1.00 95.19 169 GLU A N 1
ATOM 1357 C CA . GLU A 1 169 ? -38.961 -15.127 57.967 1.00 95.19 169 GLU A CA 1
ATOM 1358 C C . GLU A 1 169 ? -39.421 -14.710 56.556 1.00 95.19 169 GLU A C 1
ATOM 1360 O O . GLU A 1 169 ? -38.823 -15.131 55.557 1.00 95.19 169 GLU A O 1
ATOM 1365 N N . SER A 1 170 ? -40.423 -13.827 56.455 1.00 96.56 170 SER A N 1
ATOM 1366 C CA . SER A 1 170 ? -40.864 -13.253 55.181 1.00 96.56 170 SER A CA 1
ATOM 1367 C C . SER A 1 170 ? -39.826 -12.292 54.585 1.00 96.56 170 SER A C 1
ATOM 1369 O O . SER A 1 170 ? -39.556 -12.373 53.384 1.00 96.56 170 SER A O 1
ATOM 1371 N N . GLU A 1 171 ? -39.186 -11.445 55.398 1.00 95.50 171 GLU A N 1
ATOM 1372 C CA . GLU A 1 171 ? -38.131 -10.518 54.971 1.00 95.50 171 GLU A CA 1
ATOM 1373 C C . GLU A 1 171 ? -36.889 -11.271 54.495 1.00 95.50 171 GLU A C 1
ATOM 1375 O O . GLU A 1 171 ? -36.395 -11.019 53.396 1.00 95.50 171 GLU A O 1
ATOM 1380 N N . VAL A 1 172 ? -36.429 -12.275 55.248 1.00 95.69 172 VAL A N 1
ATOM 1381 C CA . VAL A 1 172 ? -35.337 -13.168 54.825 1.00 95.69 172 VAL A CA 1
ATOM 1382 C C . VAL A 1 172 ? -35.702 -13.895 53.524 1.00 95.69 172 VAL A C 1
ATOM 1384 O O . VAL A 1 172 ? -34.849 -14.066 52.648 1.00 95.69 172 VAL A O 1
ATOM 1387 N N . GLY A 1 173 ? -36.971 -14.276 53.346 1.00 94.94 173 GLY A N 1
ATOM 1388 C CA . GLY A 1 173 ? -37.491 -14.810 52.087 1.00 94.94 173 GLY A CA 1
ATOM 1389 C C . GLY A 1 173 ? -37.422 -13.810 50.923 1.00 94.94 173 GLY A C 1
ATOM 1390 O O . GLY A 1 173 ? -37.031 -14.186 49.816 1.00 94.94 173 GLY A O 1
ATOM 1391 N N . GLN A 1 174 ? -37.755 -12.539 51.157 1.00 96.06 174 GLN A N 1
ATOM 1392 C CA . GLN A 1 174 ? -37.663 -11.463 50.163 1.00 96.06 174 GLN A CA 1
ATOM 1393 C C . GLN A 1 174 ? -36.205 -11.131 49.809 1.00 96.06 174 GLN A C 1
ATOM 1395 O O . GLN A 1 174 ? -35.860 -11.104 48.627 1.00 96.06 174 GLN A O 1
ATOM 1400 N N . LEU A 1 175 ? -35.333 -10.974 50.808 1.00 95.75 175 LEU A N 1
ATOM 1401 C CA . LEU A 1 175 ? -33.908 -10.675 50.639 1.00 95.75 175 LEU A CA 1
ATOM 1402 C C . LEU A 1 175 ? -33.156 -11.788 49.895 1.00 95.75 175 LEU A C 1
ATOM 1404 O O . LEU A 1 175 ? -32.268 -11.505 49.094 1.00 95.75 175 LEU A O 1
ATOM 1408 N N . ARG A 1 176 ? -33.535 -13.060 50.086 1.00 96.75 176 ARG A N 1
ATOM 1409 C CA . ARG A 1 176 ? -32.999 -14.168 49.273 1.00 96.75 176 ARG A CA 1
ATOM 1410 C C . ARG A 1 176 ? -33.409 -14.043 47.803 1.00 96.75 176 ARG A C 1
ATOM 1412 O O . ARG A 1 176 ? -32.556 -14.176 46.931 1.00 96.75 176 ARG A O 1
ATOM 1419 N N . ARG A 1 177 ? -34.677 -13.712 47.518 1.00 97.25 177 ARG A N 1
ATOM 1420 C CA . ARG A 1 177 ? -35.169 -13.505 46.140 1.00 97.25 177 ARG A CA 1
ATOM 1421 C C . ARG A 1 177 ? -34.467 -12.331 45.452 1.00 97.25 177 ARG A C 1
ATOM 1423 O O . ARG A 1 177 ? -34.059 -12.475 44.303 1.00 97.25 177 ARG A O 1
ATOM 1430 N N . THR A 1 178 ? -34.291 -11.192 46.128 1.00 94.19 178 THR A N 1
ATOM 1431 C CA . THR A 1 178 ? -33.590 -10.032 45.544 1.00 94.19 178 THR A CA 1
ATOM 1432 C C . THR A 1 178 ? -32.103 -10.315 45.331 1.00 94.19 178 THR A C 1
ATOM 1434 O O . THR A 1 178 ? -31.576 -9.986 44.268 1.00 94.19 178 THR A O 1
ATOM 1437 N N . LEU A 1 179 ? -31.445 -11.004 46.268 1.00 95.25 179 LEU A N 1
ATOM 1438 C CA . LEU A 1 179 ? -30.057 -11.444 46.126 1.00 95.25 179 LEU A CA 1
ATOM 1439 C C . LEU A 1 179 ? -29.872 -12.426 44.955 1.00 95.25 179 LEU A C 1
ATOM 1441 O O . LEU A 1 179 ? -28.911 -12.301 44.198 1.00 95.25 179 LEU A O 1
ATOM 1445 N N . ASP A 1 180 ? -30.773 -13.390 44.767 1.00 95.25 180 ASP A N 1
ATOM 1446 C CA . ASP A 1 180 ? -30.673 -14.348 43.658 1.00 95.25 180 ASP A CA 1
ATOM 1447 C C . ASP A 1 180 ? -31.003 -13.706 42.299 1.00 95.25 180 ASP A C 1
ATOM 1449 O O . ASP A 1 180 ? -30.349 -14.014 41.297 1.00 95.25 180 ASP A O 1
ATOM 1453 N N . LEU A 1 181 ? -31.907 -12.718 42.265 1.00 96.69 181 LEU A N 1
ATOM 1454 C CA . LEU A 1 181 ? -32.088 -11.843 41.102 1.00 96.69 181 LEU A CA 1
ATOM 1455 C C . LEU A 1 181 ? -30.805 -11.054 40.787 1.00 96.69 181 LEU A C 1
ATOM 1457 O O . LEU A 1 181 ? -30.382 -11.055 39.630 1.00 96.69 181 LEU A O 1
ATOM 1461 N N . GLN A 1 182 ? -30.138 -10.466 41.788 1.00 92.81 182 GLN A N 1
ATOM 1462 C CA . GLN A 1 182 ? -28.859 -9.759 41.613 1.00 92.81 182 GLN A CA 1
ATOM 1463 C C . GLN A 1 182 ? -27.720 -10.685 41.151 1.00 92.81 182 GLN A C 1
ATOM 1465 O O . GLN A 1 182 ? -26.944 -10.315 40.272 1.00 92.81 182 GLN A O 1
ATOM 1470 N N . LYS A 1 183 ? -27.638 -11.923 41.658 1.00 96.31 183 LYS A N 1
ATOM 1471 C CA . LYS A 1 183 ? -26.707 -12.938 41.124 1.00 96.31 183 LYS A CA 1
ATOM 1472 C C . LYS A 1 183 ? -27.010 -13.253 39.656 1.00 96.31 183 LYS A C 1
ATOM 1474 O O . LYS A 1 183 ? -26.081 -13.450 38.873 1.00 96.31 183 LYS A O 1
ATOM 1479 N N . SER A 1 184 ? -28.288 -13.303 39.269 1.00 93.81 184 SER A N 1
ATOM 1480 C CA . SER A 1 184 ? -28.686 -13.568 37.881 1.00 93.81 184 SER A CA 1
ATOM 1481 C C . SER A 1 184 ? -28.343 -12.410 36.935 1.00 93.81 184 SER A C 1
ATOM 1483 O O . SER A 1 184 ? -27.889 -12.662 35.820 1.00 93.81 184 SER A O 1
ATOM 1485 N N . SER A 1 185 ? -28.482 -11.152 37.374 1.00 91.75 185 SER A N 1
ATOM 1486 C CA . SER A 1 185 ? -28.071 -9.989 36.578 1.00 91.75 185 SER A CA 1
ATOM 1487 C C . SER A 1 185 ? -26.551 -9.848 36.504 1.00 91.75 185 SER A C 1
ATOM 1489 O O . SER A 1 185 ? -26.045 -9.535 35.431 1.00 91.75 185 SER A O 1
ATOM 1491 N N . LEU A 1 186 ? -25.815 -10.167 37.575 1.00 93.88 186 LEU A N 1
ATOM 1492 C CA . LEU A 1 186 ? -24.348 -10.185 37.562 1.00 93.88 186 LEU A CA 1
ATOM 1493 C C . LEU A 1 186 ? -23.789 -11.243 36.595 1.00 93.88 186 LEU A C 1
ATOM 1495 O O . LEU A 1 186 ? -22.836 -10.961 35.874 1.00 93.88 186 LEU A O 1
ATOM 1499 N N . ARG A 1 187 ? -24.407 -12.432 36.521 1.00 94.19 187 ARG A N 1
ATOM 1500 C CA . ARG A 1 187 ? -24.054 -13.445 35.507 1.00 94.19 187 ARG A CA 1
ATOM 1501 C C . ARG A 1 187 ? -24.274 -12.911 34.092 1.00 94.19 187 ARG A C 1
ATOM 1503 O O . ARG A 1 187 ? -23.324 -12.882 33.323 1.00 94.19 187 ARG A O 1
ATOM 1510 N N . ARG A 1 188 ? -25.464 -12.366 33.803 1.00 96.12 188 ARG A N 1
ATOM 1511 C CA . ARG A 1 188 ? -25.775 -11.742 32.501 1.00 96.12 188 ARG A CA 1
ATOM 1512 C C . ARG A 1 188 ? -24.818 -10.599 32.145 1.00 96.12 188 ARG A C 1
ATOM 1514 O O . ARG A 1 188 ? -24.492 -10.436 30.976 1.00 96.12 188 ARG A O 1
ATOM 1521 N N . ALA A 1 189 ? -24.364 -9.816 33.125 1.00 90.75 189 ALA A N 1
ATOM 1522 C CA . ALA A 1 189 ? -23.361 -8.775 32.911 1.00 90.75 189 ALA A CA 1
ATOM 1523 C C . ALA A 1 189 ? -22.000 -9.374 32.512 1.00 90.75 189 ALA A C 1
ATOM 1525 O O . ALA A 1 189 ? -21.426 -8.941 31.519 1.00 90.75 189 ALA A O 1
ATOM 1526 N N . GLY A 1 190 ? -21.534 -10.419 33.205 1.00 93.38 190 GLY A N 1
ATOM 1527 C CA . GLY A 1 190 ? -20.314 -11.150 32.838 1.00 93.38 190 GLY A CA 1
ATOM 1528 C C . GLY A 1 190 ? -20.405 -11.847 31.472 1.00 93.38 190 GLY A C 1
ATOM 1529 O O . GLY A 1 190 ? -19.448 -11.810 30.697 1.00 93.38 190 GLY A O 1
ATOM 1530 N N . ASP A 1 191 ? -21.568 -12.415 31.137 1.00 94.94 191 ASP A N 1
ATOM 1531 C CA . ASP A 1 191 ? -21.850 -12.975 29.811 1.00 94.94 191 ASP A CA 1
ATOM 1532 C C . ASP A 1 191 ? -21.716 -11.877 28.737 1.00 94.94 191 ASP A C 1
ATOM 1534 O O . ASP A 1 191 ? -20.968 -12.039 27.769 1.00 94.94 191 ASP A O 1
ATOM 1538 N N . LEU A 1 192 ? -22.356 -10.718 28.944 1.00 94.25 192 LEU A N 1
ATOM 1539 C CA . LEU A 1 192 ? -22.271 -9.564 28.044 1.00 94.25 192 LEU A CA 1
ATOM 1540 C C . LEU A 1 192 ? -20.841 -9.017 27.922 1.00 94.25 192 LEU A C 1
ATOM 1542 O O . LEU A 1 192 ? -20.385 -8.795 26.802 1.00 94.25 192 LEU A O 1
ATOM 1546 N N . GLU A 1 193 ? -20.096 -8.873 29.020 1.00 96.12 193 GLU A N 1
ATOM 1547 C CA . GLU A 1 193 ? -18.674 -8.495 28.995 1.00 96.12 193 GLU A CA 1
ATOM 1548 C C . GLU A 1 193 ? -17.823 -9.484 28.188 1.00 96.12 193 GLU A C 1
ATOM 1550 O O . GLU A 1 193 ? -16.912 -9.067 27.468 1.00 96.12 193 GLU A O 1
ATOM 1555 N N . SER A 1 194 ? -18.120 -10.786 28.265 1.00 94.50 194 SER A N 1
ATOM 1556 C CA . SER A 1 194 ? -17.423 -11.799 27.468 1.00 94.50 194 SER A CA 1
ATOM 1557 C C . SER A 1 194 ? -17.721 -11.651 25.970 1.00 94.50 194 SER A C 1
ATOM 1559 O O . SER A 1 194 ? -16.792 -11.698 25.162 1.00 94.50 194 SER A O 1
ATOM 1561 N N . THR A 1 195 ? -18.976 -11.368 25.594 1.00 96.44 195 THR A N 1
ATOM 1562 C CA . THR A 1 195 ? -19.348 -11.104 24.191 1.00 96.44 195 THR A CA 1
ATOM 1563 C C . THR A 1 195 ? -18.773 -9.785 23.676 1.00 96.44 195 THR A C 1
ATOM 1565 O O . THR A 1 195 ? -18.288 -9.737 22.549 1.00 96.44 195 THR A O 1
ATOM 1568 N N . LEU A 1 196 ? -18.727 -8.741 24.512 1.00 93.50 196 LEU A N 1
ATOM 1569 C CA . LEU A 1 196 ? -18.095 -7.463 24.187 1.00 93.50 196 LEU A CA 1
ATOM 1570 C C . LEU A 1 196 ? -16.592 -7.646 23.957 1.00 93.50 196 LEU A C 1
ATOM 1572 O O . LEU A 1 196 ? -16.063 -7.121 22.982 1.00 93.50 196 LEU A O 1
ATOM 1576 N N . ARG A 1 197 ? -15.911 -8.428 24.805 1.00 96.31 197 ARG A N 1
ATOM 1577 C CA . ARG A 1 197 ? -14.490 -8.763 24.635 1.00 96.31 197 ARG A CA 1
ATOM 1578 C C . ARG A 1 197 ? -14.252 -9.595 23.374 1.00 96.31 197 ARG A C 1
ATOM 1580 O O . ARG A 1 197 ? -13.293 -9.321 22.663 1.00 96.31 197 ARG A O 1
ATOM 1587 N N . GLY A 1 198 ? -15.138 -10.542 23.059 1.00 94.19 198 GLY A N 1
ATOM 1588 C CA . GLY A 1 198 ? -15.116 -11.291 21.798 1.00 94.19 198 GLY A CA 1
ATOM 1589 C C . GLY A 1 198 ? -15.241 -10.376 20.576 1.00 94.19 198 GLY A C 1
ATOM 1590 O O . GLY A 1 198 ? -14.385 -10.408 19.698 1.00 94.19 198 GLY A O 1
ATOM 1591 N N . ALA A 1 199 ? -16.233 -9.482 20.564 1.00 93.94 199 ALA A N 1
ATOM 1592 C CA . ALA A 1 199 ? -16.440 -8.512 19.487 1.00 93.94 199 ALA A CA 1
ATOM 1593 C C . ALA A 1 199 ? -15.314 -7.461 19.391 1.00 93.94 199 ALA A C 1
ATOM 1595 O O . ALA A 1 199 ? -14.962 -7.032 18.294 1.00 93.94 199 ALA A O 1
ATOM 1596 N N . GLN A 1 200 ? -14.713 -7.055 20.514 1.00 94.69 200 GLN A N 1
ATOM 1597 C CA . GLN A 1 200 ? -13.517 -6.203 20.542 1.00 94.69 200 GLN A CA 1
ATOM 1598 C C . GLN A 1 200 ? -12.291 -6.935 20.002 1.00 94.69 200 GLN A C 1
ATOM 1600 O O . GLN A 1 200 ? -11.523 -6.346 19.241 1.00 94.69 200 GLN A O 1
ATOM 1605 N N . GLU A 1 201 ? -12.112 -8.210 20.359 1.00 94.50 201 GLU A N 1
ATOM 1606 C CA . GLU A 1 201 ? -11.093 -9.047 19.748 1.00 94.50 201 GLU A CA 1
ATOM 1607 C C . GLU A 1 201 ? -11.325 -9.119 18.246 1.00 94.50 201 GLU A C 1
ATOM 1609 O O . GLU A 1 201 ? -10.422 -8.731 17.527 1.00 94.50 201 GLU A O 1
ATOM 1614 N N . GLU A 1 202 ? -12.501 -9.534 17.771 1.00 95.00 202 GLU A N 1
ATOM 1615 C CA . GLU A 1 202 ? -12.840 -9.687 16.347 1.00 95.00 202 GLU A CA 1
ATOM 1616 C C . GLU A 1 202 ? -12.771 -8.385 15.547 1.00 95.00 202 GLU A C 1
ATOM 1618 O O . GLU A 1 202 ? -12.232 -8.392 14.448 1.00 95.00 202 GLU A O 1
ATOM 1623 N N . SER A 1 203 ? -13.204 -7.255 16.103 1.00 92.81 203 SER A N 1
ATOM 1624 C CA . SER A 1 203 ? -12.979 -5.929 15.515 1.00 92.81 203 SER A CA 1
ATOM 1625 C C . SER A 1 203 ? -11.484 -5.597 15.455 1.00 92.81 203 SER A C 1
ATOM 1627 O O . SER A 1 203 ? -10.980 -5.126 14.439 1.00 92.81 203 SER A O 1
ATOM 1629 N N . GLY A 1 204 ? -10.732 -5.930 16.508 1.00 95.19 204 GLY A N 1
ATOM 1630 C CA . GLY A 1 204 ? -9.276 -5.834 16.533 1.00 95.19 204 GLY A CA 1
ATOM 1631 C C . GLY A 1 204 ? -8.578 -6.831 15.604 1.00 95.19 204 GLY A C 1
ATOM 1632 O O . GLY A 1 204 ? -7.453 -6.554 15.191 1.00 95.19 204 GLY A O 1
ATOM 1633 N N . ARG A 1 205 ? -9.214 -7.966 15.268 1.00 96.44 205 ARG A N 1
ATOM 1634 C CA . ARG A 1 205 ? -8.878 -8.825 14.128 1.00 96.44 205 ARG A CA 1
ATOM 1635 C C . ARG A 1 205 ? -9.167 -7.971 12.900 1.00 96.44 205 ARG A C 1
ATOM 1637 O O . ARG A 1 205 ? -8.237 -7.284 12.529 1.00 96.44 205 ARG A O 1
ATOM 1644 N N . LEU A 1 206 ? -10.404 -7.836 12.422 1.00 96.69 206 LEU A N 1
ATOM 1645 C CA . LEU A 1 206 ? -10.827 -7.086 11.221 1.00 96.69 206 LEU A CA 1
ATOM 1646 C C . LEU A 1 206 ? -10.101 -5.749 10.932 1.00 96.69 206 LEU A C 1
ATOM 1648 O O . LEU A 1 206 ? -9.836 -5.430 9.776 1.00 96.69 206 LEU A O 1
ATOM 1652 N N . ALA A 1 207 ? -9.743 -4.950 11.940 1.00 95.94 207 ALA A N 1
ATOM 1653 C CA . ALA A 1 207 ? -8.896 -3.765 11.781 1.00 95.94 207 ALA A CA 1
ATOM 1654 C C . ALA A 1 207 ? -7.486 -4.136 11.285 1.00 95.94 207 ALA A C 1
ATOM 1656 O O . ALA A 1 207 ? -7.095 -3.747 10.181 1.00 95.94 207 ALA A O 1
ATOM 1657 N N . ARG A 1 208 ? -6.788 -5.009 12.020 1.00 94.88 208 ARG A N 1
ATOM 1658 C CA . ARG A 1 208 ? -5.678 -5.829 11.514 1.00 94.88 208 ARG A CA 1
ATOM 1659 C C . ARG A 1 208 ? -6.225 -6.943 10.602 1.00 94.88 208 ARG A C 1
ATOM 1661 O O . ARG A 1 208 ? -5.982 -8.093 10.931 1.00 94.88 208 ARG A O 1
ATOM 1668 N N . GLU A 1 209 ? -6.999 -6.586 9.567 1.00 94.44 209 GLU A N 1
ATOM 1669 C CA . GLU A 1 209 ? -7.451 -7.317 8.341 1.00 94.44 209 GLU A CA 1
ATOM 1670 C C . GLU A 1 209 ? -7.881 -6.284 7.255 1.00 94.44 209 GLU A C 1
ATOM 1672 O O . GLU A 1 209 ? -8.053 -6.623 6.091 1.00 94.44 209 GLU A O 1
ATOM 1677 N N . LEU A 1 210 ? -7.995 -4.986 7.612 1.00 94.88 210 LEU A N 1
ATOM 1678 C CA . LEU A 1 210 ? -8.361 -3.854 6.741 1.00 94.88 210 LEU A CA 1
ATOM 1679 C C . LEU A 1 210 ? -7.313 -2.726 6.672 1.00 94.88 210 LEU A C 1
ATOM 1681 O O . LEU A 1 210 ? -7.151 -2.122 5.614 1.00 94.88 210 LEU A O 1
ATOM 1685 N N . GLU A 1 211 ? -6.501 -2.493 7.709 1.00 96.06 211 GLU A N 1
ATOM 1686 C CA . GLU A 1 211 ? -5.081 -2.150 7.474 1.00 96.06 211 GLU A CA 1
ATOM 1687 C C . GLU A 1 211 ? -4.499 -3.221 6.550 1.00 96.06 211 GLU A C 1
ATOM 1689 O O . GLU A 1 211 ? -3.983 -2.933 5.467 1.00 96.06 211 GLU A O 1
ATOM 1694 N N . SER A 1 212 ? -4.807 -4.457 6.952 1.00 91.56 212 SER A N 1
ATOM 1695 C CA . SER A 1 212 ? -4.769 -5.702 6.207 1.00 91.56 212 SER A CA 1
ATOM 1696 C C . SER A 1 212 ? -5.521 -5.762 4.875 1.00 91.56 212 SER A C 1
ATOM 1698 O O . SER A 1 212 ? -5.480 -6.800 4.246 1.00 91.56 212 SER A O 1
ATOM 1700 N N . GLY A 1 213 ? -6.210 -4.718 4.427 1.00 95.25 213 GLY A N 1
ATOM 1701 C CA . GLY A 1 213 ? -6.852 -4.662 3.107 1.00 95.25 213 GLY A CA 1
ATOM 1702 C C . GLY A 1 213 ? -6.305 -3.523 2.256 1.00 95.25 213 GLY A C 1
ATOM 1703 O O . GLY A 1 213 ? -6.712 -3.333 1.118 1.00 95.25 213 GLY A O 1
ATOM 1704 N N . ARG A 1 214 ? -5.420 -2.709 2.834 1.00 96.25 214 ARG A N 1
ATOM 1705 C CA . ARG A 1 214 ? -4.905 -1.477 2.236 1.00 96.25 214 ARG A CA 1
ATOM 1706 C C . ARG A 1 214 ? -3.441 -1.569 1.943 1.00 96.25 214 ARG A C 1
ATOM 1708 O O . ARG A 1 214 ? -3.013 -0.773 1.125 1.00 96.25 214 ARG A O 1
ATOM 1715 N N . ARG A 1 215 ? -2.720 -2.453 2.638 1.00 91.62 215 ARG A N 1
ATOM 1716 C CA . ARG A 1 215 ? -1.404 -2.946 2.248 1.00 91.62 215 ARG A CA 1
ATOM 1717 C C . ARG A 1 215 ? -1.513 -3.456 0.802 1.00 91.62 215 ARG A C 1
ATOM 1719 O O . ARG A 1 215 ? -1.412 -2.604 -0.049 1.00 91.62 215 ARG A O 1
ATOM 1726 N N . ARG A 1 216 ? -1.852 -4.747 0.539 1.00 93.75 216 ARG A N 1
ATOM 1727 C CA . ARG A 1 216 ? -2.146 -5.423 -0.786 1.00 93.75 216 ARG A CA 1
ATOM 1728 C C . ARG A 1 216 ? -3.376 -4.830 -1.499 1.00 93.75 216 ARG A C 1
ATOM 1730 O O . ARG A 1 216 ? -4.360 -5.508 -1.760 1.00 93.75 216 ARG A O 1
ATOM 1737 N N . VAL A 1 217 ? -3.290 -3.523 -1.749 1.00 94.75 217 VAL A N 1
ATOM 1738 C CA . VAL A 1 217 ? -3.905 -2.840 -2.889 1.00 94.75 217 VAL A CA 1
ATOM 1739 C C . VAL A 1 217 ? -2.878 -2.095 -3.768 1.00 94.75 217 VAL A C 1
ATOM 1741 O O . VAL A 1 217 ? -3.192 -1.866 -4.924 1.00 94.75 217 VAL A O 1
ATOM 1744 N N . ARG A 1 218 ? -1.698 -1.658 -3.292 1.00 93.75 218 ARG A N 1
ATOM 1745 C CA . ARG A 1 218 ? -0.868 -0.655 -3.987 1.00 93.75 218 ARG A CA 1
ATOM 1746 C C . ARG A 1 218 ? 0.582 -0.997 -4.449 1.00 93.75 218 ARG A C 1
ATOM 1748 O O . ARG A 1 218 ? 1.306 -0.107 -4.815 1.00 93.75 218 ARG A O 1
ATOM 1755 N N . GLU A 1 219 ? 0.952 -2.257 -4.603 1.00 90.12 219 GLU A N 1
ATOM 1756 C CA . GLU A 1 219 ? 2.267 -2.905 -4.954 1.00 90.12 219 GLU A CA 1
ATOM 1757 C C . GLU A 1 219 ? 1.975 -3.763 -6.161 1.00 90.12 219 GLU A C 1
ATOM 1759 O O . GLU A 1 219 ? 2.836 -3.971 -6.965 1.00 90.12 219 GLU A O 1
ATOM 1764 N N . LEU A 1 220 ? 0.714 -4.098 -6.385 1.00 92.94 220 LEU A N 1
ATOM 1765 C CA . LEU A 1 220 ? 0.084 -4.197 -7.669 1.00 92.94 220 LEU A CA 1
ATOM 1766 C C . LEU A 1 220 ? -0.157 -2.813 -8.279 1.00 92.94 220 LEU A C 1
ATOM 1768 O O . LEU A 1 220 ? -0.160 -2.726 -9.493 1.00 92.94 220 LEU A O 1
ATOM 1772 N N . GLU A 1 221 ? -0.322 -1.730 -7.500 1.00 94.69 221 GLU A N 1
ATOM 1773 C CA . GLU A 1 221 ? -0.184 -0.367 -8.063 1.00 94.69 221 GLU A CA 1
ATOM 1774 C C . GLU A 1 221 ? 1.297 0.047 -8.230 1.00 94.69 221 GLU A C 1
ATOM 1776 O O . GLU A 1 221 ? 1.572 0.876 -9.085 1.00 94.69 221 GLU A O 1
ATOM 1781 N N . GLU A 1 222 ? 2.247 -0.546 -7.488 1.00 91.38 222 GLU A N 1
ATOM 1782 C CA . GLU A 1 222 ? 3.704 -0.289 -7.583 1.00 91.38 222 GLU A CA 1
ATOM 1783 C C . GLU A 1 222 ? 4.335 -1.137 -8.705 1.00 91.38 222 GLU A C 1
ATOM 1785 O O . GLU A 1 222 ? 4.781 -0.576 -9.692 1.00 91.38 222 GLU A O 1
ATOM 1790 N N . GLU A 1 223 ? 4.191 -2.468 -8.685 1.00 92.50 223 GLU A N 1
ATOM 1791 C CA . GLU A 1 223 ? 4.489 -3.399 -9.793 1.00 92.50 223 GLU A CA 1
ATOM 1792 C C . GLU A 1 223 ? 3.784 -2.967 -11.111 1.00 92.50 223 GLU A C 1
ATOM 1794 O O . GLU A 1 223 ? 4.272 -3.284 -12.198 1.00 92.50 223 GLU A O 1
ATOM 1799 N N . ALA A 1 224 ? 2.672 -2.209 -11.049 1.00 93.44 224 ALA A N 1
ATOM 1800 C CA . ALA A 1 224 ? 2.087 -1.529 -12.213 1.00 93.44 224 ALA A CA 1
ATOM 1801 C C . ALA A 1 224 ? 2.761 -0.187 -12.561 1.00 93.44 224 ALA A C 1
ATOM 1803 O O . ALA A 1 224 ? 3.021 0.032 -13.741 1.00 93.44 224 ALA A O 1
ATOM 1804 N N . GLU A 1 225 ? 3.065 0.695 -11.598 1.00 92.44 225 GLU A N 1
ATOM 1805 C CA . GLU A 1 225 ? 3.871 1.912 -11.825 1.00 92.44 225 GLU A CA 1
ATOM 1806 C C . GLU A 1 225 ? 5.247 1.566 -12.456 1.00 92.44 225 GLU A C 1
ATOM 1808 O O . GLU A 1 225 ? 5.648 2.219 -13.430 1.00 92.44 225 GLU A O 1
ATOM 1813 N N . GLU A 1 226 ? 5.935 0.500 -12.017 1.00 91.62 226 GLU A N 1
ATOM 1814 C CA . GLU A 1 226 ? 7.170 0.023 -12.658 1.00 91.62 226 GLU A CA 1
ATOM 1815 C C . GLU A 1 226 ? 6.909 -0.635 -14.011 1.00 91.62 226 GLU A C 1
ATOM 1817 O O . GLU A 1 226 ? 7.606 -0.313 -14.976 1.00 91.62 226 GLU A O 1
ATOM 1822 N N . GLY A 1 227 ? 5.880 -1.479 -14.133 1.00 93.38 227 GLY A N 1
ATOM 1823 C CA . GLY A 1 227 ? 5.503 -2.103 -15.405 1.00 93.38 227 GLY A CA 1
ATOM 1824 C C . GLY A 1 227 ? 5.146 -1.085 -16.499 1.00 93.38 227 GLY A C 1
ATOM 1825 O O . GLY A 1 227 ? 5.550 -1.244 -17.656 1.00 93.38 227 GLY A O 1
ATOM 1826 N N . GLU A 1 228 ? 4.456 0.002 -16.147 1.00 94.69 228 GLU A N 1
ATOM 1827 C CA . GLU A 1 228 ? 4.189 1.127 -17.048 1.00 94.69 228 GLU A CA 1
ATOM 1828 C C . GLU A 1 228 ? 5.477 1.886 -17.394 1.00 94.69 228 GLU A C 1
ATOM 1830 O O . GLU A 1 228 ? 5.722 2.166 -18.573 1.00 94.69 228 GLU A O 1
ATOM 1835 N N . ALA A 1 229 ? 6.348 2.156 -16.415 1.00 92.69 229 ALA A N 1
ATOM 1836 C CA . ALA A 1 229 ? 7.636 2.808 -16.657 1.00 92.69 229 ALA A CA 1
ATOM 1837 C C . ALA A 1 229 ? 8.565 1.973 -17.564 1.00 92.69 229 ALA A C 1
ATOM 1839 O O . ALA A 1 229 ? 9.268 2.534 -18.414 1.00 92.69 229 ALA A O 1
ATOM 1840 N N . GLU A 1 230 ? 8.563 0.644 -17.443 1.00 94.75 230 GLU A N 1
ATOM 1841 C CA . GLU A 1 230 ? 9.273 -0.260 -18.354 1.00 94.75 230 GLU A CA 1
ATOM 1842 C C . GLU A 1 230 ? 8.644 -0.284 -19.749 1.00 94.75 230 GLU A C 1
ATOM 1844 O O . GLU A 1 230 ? 9.360 -0.144 -20.746 1.00 94.75 230 GLU A O 1
ATOM 1849 N N . ALA A 1 231 ? 7.313 -0.354 -19.845 1.00 92.50 231 ALA A N 1
ATOM 1850 C CA . ALA A 1 231 ? 6.610 -0.259 -21.121 1.00 92.50 231 ALA A CA 1
ATOM 1851 C C . ALA A 1 231 ? 6.909 1.069 -21.844 1.00 92.50 231 ALA A C 1
ATOM 1853 O O . ALA A 1 231 ? 7.114 1.079 -23.061 1.00 92.50 231 ALA A O 1
ATOM 1854 N N . GLU A 1 232 ? 7.003 2.192 -21.125 1.00 94.62 232 GLU A N 1
ATOM 1855 C CA . GLU A 1 232 ? 7.440 3.459 -21.711 1.00 94.62 232 GLU A CA 1
ATOM 1856 C C . GLU A 1 232 ? 8.919 3.465 -22.128 1.00 94.62 232 GLU A C 1
ATOM 1858 O O . GLU A 1 232 ? 9.242 4.009 -23.186 1.00 94.62 232 GLU A O 1
ATOM 1863 N N . ARG A 1 233 ? 9.834 2.889 -21.334 1.00 96.25 233 ARG A N 1
ATOM 1864 C CA . ARG A 1 233 ? 11.260 2.761 -21.708 1.00 96.25 233 ARG A CA 1
ATOM 1865 C C . ARG A 1 233 ? 11.412 1.971 -23.010 1.00 96.25 233 ARG A C 1
ATOM 1867 O O . ARG A 1 233 ? 12.127 2.410 -23.910 1.00 96.25 233 ARG A O 1
ATOM 1874 N N . LEU A 1 234 ? 10.689 0.859 -23.140 1.00 96.12 234 LEU A N 1
ATOM 1875 C CA . LEU A 1 234 ? 10.670 0.037 -24.351 1.00 96.12 234 LEU A CA 1
ATOM 1876 C C . LEU A 1 234 ? 10.059 0.787 -25.546 1.00 96.12 234 LEU A C 1
ATOM 1878 O O . LEU A 1 234 ? 10.604 0.710 -26.645 1.00 96.12 234 LEU A O 1
ATOM 1882 N N . ARG A 1 235 ? 8.993 1.580 -25.343 1.00 96.25 235 ARG A N 1
ATOM 1883 C CA . ARG A 1 235 ? 8.443 2.476 -26.383 1.00 96.25 235 ARG A CA 1
ATOM 1884 C C . ARG A 1 235 ? 9.466 3.523 -26.838 1.00 96.25 235 ARG A C 1
ATOM 1886 O O . ARG A 1 235 ? 9.666 3.672 -28.038 1.00 96.25 235 ARG A O 1
ATOM 1893 N N . ARG A 1 236 ? 10.144 4.210 -25.908 1.00 97.50 236 ARG A N 1
ATOM 1894 C CA . ARG A 1 236 ? 11.190 5.206 -26.225 1.00 97.50 236 ARG A CA 1
ATOM 1895 C C . ARG A 1 236 ? 12.315 4.578 -27.049 1.00 97.50 236 ARG A C 1
ATOM 1897 O O . ARG A 1 236 ? 12.619 5.076 -28.129 1.00 97.50 236 ARG A O 1
ATOM 1904 N N . SER A 1 237 ? 12.837 3.433 -26.607 1.00 96.62 237 SER A N 1
ATOM 1905 C CA . SER A 1 237 ? 13.890 2.713 -27.330 1.00 96.62 237 SER A CA 1
ATOM 1906 C C . SER A 1 237 ? 13.432 2.221 -28.713 1.00 96.62 237 SER A C 1
ATOM 1908 O O . SER A 1 237 ? 14.195 2.283 -29.675 1.00 96.62 237 SER A O 1
ATOM 1910 N N . LEU A 1 238 ? 12.169 1.806 -28.868 1.00 96.56 238 LEU A N 1
ATOM 1911 C CA . LEU A 1 238 ? 11.611 1.439 -30.174 1.00 96.56 238 LEU A CA 1
ATOM 1912 C C . LEU A 1 238 ? 11.555 2.632 -31.145 1.00 96.56 238 LEU A C 1
ATOM 1914 O O . LEU A 1 238 ? 11.904 2.470 -32.316 1.00 96.56 238 LEU A O 1
ATOM 1918 N N . GLU A 1 239 ? 11.155 3.825 -30.691 1.00 97.31 239 GLU A N 1
ATOM 1919 C CA . GLU A 1 239 ? 11.181 5.029 -31.537 1.00 97.31 239 GLU A CA 1
ATOM 1920 C C . GLU A 1 239 ? 12.617 5.482 -31.856 1.00 97.31 239 GLU A C 1
ATOM 1922 O O . GLU A 1 239 ? 12.902 5.841 -33.000 1.00 97.31 239 GLU A O 1
ATOM 1927 N N . GLU A 1 240 ? 13.553 5.378 -30.908 1.00 97.38 240 GLU A N 1
ATOM 1928 C CA . GLU A 1 240 ? 14.985 5.607 -31.158 1.00 97.38 240 GLU A CA 1
ATOM 1929 C C . GLU A 1 240 ? 15.531 4.674 -32.249 1.00 97.38 240 GLU A C 1
ATOM 1931 O O . GLU A 1 240 ? 16.244 5.132 -33.146 1.00 97.38 240 GLU A O 1
ATOM 1936 N N . GLN A 1 241 ? 15.158 3.387 -32.235 1.00 95.25 241 GLN A N 1
ATOM 1937 C CA . GLN A 1 241 ? 15.577 2.439 -33.272 1.00 95.25 241 GLN A CA 1
ATOM 1938 C C . GLN A 1 241 ? 14.863 2.652 -34.613 1.00 95.25 241 GLN A C 1
ATOM 1940 O O . GLN A 1 241 ? 15.484 2.489 -35.658 1.00 95.25 241 GLN A O 1
ATOM 1945 N N . LYS A 1 242 ? 13.603 3.100 -34.638 1.00 98.00 242 LYS A N 1
ATOM 1946 C CA . LYS A 1 242 ? 12.962 3.539 -35.894 1.00 98.00 242 LYS A CA 1
ATOM 1947 C C . LYS A 1 242 ? 13.696 4.735 -36.511 1.00 98.00 242 LYS A C 1
ATOM 1949 O O . LYS A 1 242 ? 13.912 4.766 -37.722 1.00 98.00 242 LYS A O 1
ATOM 1954 N N . VAL A 1 243 ? 14.128 5.695 -35.689 1.00 97.56 243 VAL A N 1
ATOM 1955 C CA . VAL A 1 243 ? 14.932 6.844 -36.140 1.00 97.56 243 VAL A CA 1
ATOM 1956 C C . VAL A 1 243 ? 16.344 6.416 -36.564 1.00 97.56 243 VAL A C 1
ATOM 1958 O O . VAL A 1 243 ? 16.873 6.972 -37.529 1.00 97.56 243 VAL A O 1
ATOM 1961 N N . SER A 1 244 ? 16.957 5.427 -35.904 1.00 96.69 244 SER A N 1
ATOM 1962 C CA . SER A 1 244 ? 18.260 4.881 -36.316 1.00 96.69 244 SER A CA 1
ATOM 1963 C C . SER A 1 244 ? 18.164 4.177 -37.678 1.00 96.69 244 SER A C 1
ATOM 1965 O O . SER A 1 244 ? 18.957 4.483 -38.572 1.00 96.69 244 SER A O 1
ATOM 1967 N N . ILE A 1 245 ? 17.135 3.348 -37.884 1.00 96.62 245 ILE A N 1
ATOM 1968 C CA . ILE A 1 245 ? 16.829 2.677 -39.156 1.00 96.62 245 ILE A CA 1
ATOM 1969 C C . ILE A 1 245 ? 16.609 3.707 -40.269 1.00 96.62 245 ILE A C 1
ATOM 1971 O O . ILE A 1 245 ? 17.322 3.663 -41.268 1.00 96.62 245 ILE A O 1
ATOM 1975 N N . GLY A 1 246 ? 15.727 4.696 -40.080 1.00 97.06 246 GLY A N 1
ATOM 1976 C CA . GLY A 1 246 ? 15.460 5.713 -41.106 1.00 97.06 246 GLY A CA 1
ATOM 1977 C C . GLY A 1 246 ? 16.696 6.542 -41.494 1.00 97.06 246 GLY A C 1
ATOM 1978 O O . GLY A 1 246 ? 16.871 6.902 -42.659 1.00 97.06 246 GLY A O 1
ATOM 1979 N N . ARG A 1 247 ? 17.616 6.800 -40.551 1.00 96.88 247 ARG A N 1
ATOM 1980 C CA . ARG A 1 247 ? 18.918 7.431 -40.850 1.00 96.88 247 ARG A CA 1
ATOM 1981 C C . ARG A 1 247 ? 19.825 6.520 -41.682 1.00 96.88 247 ARG A C 1
ATOM 1983 O O . ARG A 1 247 ? 20.484 7.008 -42.600 1.00 96.88 247 ARG A O 1
ATOM 1990 N N . LEU A 1 248 ? 19.858 5.221 -41.383 1.00 96.12 248 LEU A N 1
ATOM 1991 C CA . LEU A 1 248 ? 20.639 4.232 -42.134 1.00 96.12 248 LEU A CA 1
ATOM 1992 C C . LEU A 1 248 ? 20.070 3.995 -43.542 1.00 96.12 248 LEU A C 1
ATOM 1994 O O . LEU A 1 248 ? 20.843 3.853 -44.486 1.00 96.12 248 LEU A O 1
ATOM 1998 N N . GLU A 1 249 ? 18.748 4.020 -43.711 1.00 96.31 249 GLU A N 1
ATOM 1999 C CA . GLU A 1 249 ? 18.083 3.936 -45.018 1.00 96.31 249 GLU A CA 1
ATOM 2000 C C . GLU A 1 249 ? 18.419 5.143 -45.907 1.00 96.31 249 GLU A C 1
ATOM 2002 O O . GLU A 1 249 ? 18.790 4.965 -47.069 1.00 96.31 249 GLU A O 1
ATOM 2007 N N . LEU A 1 250 ? 18.389 6.363 -45.355 1.00 97.75 250 LEU A N 1
ATOM 2008 C CA . LEU A 1 250 ? 18.815 7.574 -46.068 1.00 97.75 250 LEU A CA 1
ATOM 2009 C C . LEU A 1 250 ? 20.308 7.543 -46.435 1.00 97.75 250 LEU A C 1
ATOM 2011 O O . LEU A 1 250 ? 20.671 7.895 -47.558 1.00 97.75 250 LEU A O 1
ATOM 2015 N N . ALA A 1 251 ? 21.174 7.092 -45.521 1.00 96.44 251 ALA A N 1
ATOM 2016 C CA . ALA A 1 251 ? 22.604 6.944 -45.790 1.00 96.44 251 ALA A CA 1
ATOM 2017 C C . ALA A 1 251 ? 22.875 5.896 -46.885 1.00 96.44 251 ALA A C 1
ATOM 2019 O O . ALA A 1 251 ? 23.672 6.140 -47.792 1.00 96.44 251 ALA A O 1
ATOM 2020 N N . ARG A 1 252 ? 22.165 4.761 -46.855 1.00 96.38 252 ARG A N 1
ATOM 2021 C CA . ARG A 1 252 ? 22.226 3.731 -47.898 1.00 96.38 252 ARG A CA 1
ATOM 2022 C C . ARG A 1 252 ? 21.800 4.288 -49.259 1.00 96.38 252 ARG A C 1
ATOM 2024 O O . ARG A 1 252 ? 22.537 4.114 -50.224 1.00 96.38 252 ARG A O 1
ATOM 2031 N N . ALA A 1 253 ? 20.671 4.993 -49.331 1.00 97.38 253 ALA A N 1
ATOM 2032 C CA . ALA A 1 253 ? 20.183 5.585 -50.578 1.00 97.38 253 ALA A CA 1
ATOM 2033 C C . ALA A 1 253 ? 21.161 6.626 -51.163 1.00 97.38 253 ALA A C 1
ATOM 2035 O O . ALA A 1 253 ? 21.311 6.723 -52.383 1.00 97.38 253 ALA A O 1
ATOM 2036 N N . ALA A 1 254 ? 21.872 7.376 -50.311 1.00 97.06 254 ALA A N 1
ATOM 2037 C CA . ALA A 1 254 ? 22.928 8.288 -50.749 1.00 97.06 254 ALA A CA 1
ATOM 2038 C C . ALA A 1 254 ? 24.123 7.538 -51.372 1.00 97.06 254 ALA A C 1
ATOM 2040 O O . ALA A 1 254 ? 24.559 7.901 -52.465 1.00 97.06 254 ALA A O 1
ATOM 2041 N N . VAL A 1 255 ? 24.598 6.463 -50.729 1.00 96.38 255 VAL A N 1
ATOM 2042 C CA . VAL A 1 255 ? 25.698 5.621 -51.239 1.00 96.38 255 VAL A CA 1
ATOM 2043 C C . VAL A 1 255 ? 25.308 4.898 -52.534 1.00 96.38 255 VAL A C 1
ATOM 2045 O O . VAL A 1 255 ? 26.106 4.848 -53.468 1.00 96.38 255 VAL A O 1
ATOM 2048 N N . GLU A 1 256 ? 24.076 4.396 -52.645 1.00 96.88 256 GLU A N 1
ATOM 2049 C CA . GLU A 1 256 ? 23.558 3.792 -53.883 1.00 96.88 256 GLU A CA 1
ATOM 2050 C C . GLU A 1 256 ? 23.523 4.818 -55.034 1.00 96.88 256 GLU A C 1
ATOM 2052 O O . GLU A 1 256 ? 23.950 4.516 -56.152 1.00 96.88 256 GLU A O 1
ATOM 2057 N N . ALA A 1 257 ? 23.131 6.068 -54.758 1.00 97.25 257 ALA A N 1
ATOM 2058 C CA . ALA A 1 257 ? 23.168 7.152 -55.741 1.00 97.25 257 ALA A CA 1
ATOM 2059 C C . ALA A 1 257 ? 24.597 7.595 -56.125 1.00 97.25 257 ALA A C 1
ATOM 2061 O O . ALA A 1 257 ? 24.814 8.053 -57.250 1.00 97.25 257 ALA A O 1
ATOM 2062 N N . GLU A 1 258 ? 25.580 7.481 -55.229 1.00 96.88 258 GLU A N 1
ATOM 2063 C CA . GLU A 1 258 ? 26.996 7.722 -55.544 1.00 96.88 258 GLU A CA 1
ATOM 2064 C C . GLU A 1 258 ? 27.608 6.589 -56.371 1.00 96.88 258 GLU A C 1
ATOM 2066 O O . GLU A 1 258 ? 28.281 6.870 -57.366 1.00 96.88 258 GLU A O 1
ATOM 2071 N N . LEU A 1 259 ? 27.297 5.331 -56.049 1.00 96.69 259 LEU A N 1
ATOM 2072 C CA . LEU A 1 259 ? 27.682 4.167 -56.850 1.00 96.69 259 LEU A CA 1
ATOM 2073 C C . LEU A 1 259 ? 27.132 4.278 -58.281 1.00 96.69 259 LEU A C 1
ATOM 2075 O O . LEU A 1 259 ? 27.884 4.134 -59.244 1.00 96.69 259 LEU A O 1
ATOM 2079 N N . GLU A 1 260 ? 25.855 4.643 -58.435 1.00 97.44 260 GLU A N 1
ATOM 2080 C CA . GLU A 1 260 ? 25.247 4.899 -59.745 1.00 97.44 260 GLU A CA 1
ATOM 2081 C C . GLU A 1 260 ? 25.960 6.002 -60.547 1.00 97.44 260 GLU A C 1
ATOM 2083 O O . GLU A 1 260 ? 26.041 5.910 -61.776 1.00 97.44 260 GLU A O 1
ATOM 2088 N N . ARG A 1 261 ? 26.450 7.065 -59.893 1.00 97.12 261 ARG A N 1
ATOM 2089 C CA . ARG A 1 261 ? 27.225 8.135 -60.552 1.00 97.12 261 ARG A CA 1
ATOM 2090 C C . ARG A 1 261 ? 28.597 7.615 -60.976 1.00 97.12 261 ARG A C 1
ATOM 2092 O O . ARG A 1 261 ? 28.944 7.741 -62.149 1.00 97.12 261 ARG A O 1
ATOM 2099 N N . GLY A 1 262 ? 29.314 6.953 -60.067 1.00 96.44 262 GLY A N 1
ATOM 2100 C CA . GLY A 1 262 ? 30.612 6.334 -60.339 1.00 96.44 262 GLY A CA 1
ATOM 2101 C C . GLY A 1 262 ? 30.556 5.326 -61.489 1.00 96.44 262 GLY A C 1
ATOM 2102 O O . GLY A 1 262 ? 31.420 5.338 -62.363 1.00 96.44 262 GLY A O 1
ATOM 2103 N N . GLU A 1 263 ? 29.497 4.518 -61.573 1.00 96.88 263 GLU A N 1
ATOM 2104 C CA . GLU A 1 263 ? 29.254 3.647 -62.724 1.00 96.88 263 GLU A CA 1
ATOM 2105 C C . GLU A 1 263 ? 29.026 4.426 -64.026 1.00 96.88 263 GLU A C 1
ATOM 2107 O O . GLU A 1 263 ? 29.587 4.064 -65.061 1.00 96.88 263 GLU A O 1
ATOM 2112 N N . LYS A 1 264 ? 28.213 5.489 -64.010 1.00 97.94 264 LYS A N 1
ATOM 2113 C CA . LYS A 1 264 ? 27.939 6.309 -65.205 1.00 97.94 264 LYS A CA 1
ATOM 2114 C C . LYS A 1 264 ? 29.207 6.997 -65.716 1.00 97.94 264 LYS A C 1
ATOM 2116 O O . LYS A 1 264 ? 29.411 7.039 -66.930 1.00 97.94 264 LYS A O 1
ATOM 2121 N N . ASP A 1 265 ? 30.071 7.463 -64.820 1.00 96.62 265 ASP A N 1
ATOM 2122 C CA . ASP A 1 265 ? 31.340 8.101 -65.173 1.00 96.62 265 ASP A CA 1
ATOM 2123 C C . ASP A 1 265 ? 32.422 7.091 -65.578 1.00 96.62 265 ASP A C 1
ATOM 2125 O O . ASP A 1 265 ? 33.089 7.303 -66.589 1.00 96.62 265 ASP A O 1
ATOM 2129 N N . ASN A 1 266 ? 32.508 5.921 -64.942 1.00 96.88 266 ASN A N 1
ATOM 2130 C CA . ASN A 1 266 ? 33.360 4.825 -65.419 1.00 96.88 266 ASN A CA 1
ATOM 2131 C C . ASN A 1 266 ? 32.938 4.361 -66.834 1.00 96.88 266 ASN A C 1
ATOM 2133 O O . ASN A 1 266 ? 33.767 4.234 -67.733 1.00 96.88 266 ASN A O 1
ATOM 2137 N N . ARG A 1 267 ? 31.628 4.236 -67.102 1.00 97.19 267 ARG A N 1
ATOM 2138 C CA . ARG A 1 267 ? 31.090 3.946 -68.450 1.00 97.19 267 ARG A CA 1
ATOM 2139 C C . ARG A 1 267 ? 31.370 5.061 -69.476 1.00 97.19 267 ARG A C 1
ATOM 2141 O O . ARG A 1 267 ? 31.353 4.778 -70.676 1.00 97.19 267 ARG A O 1
ATOM 2148 N N . ARG A 1 268 ? 31.609 6.310 -69.050 1.00 96.25 268 ARG A N 1
ATOM 2149 C CA . ARG A 1 268 ? 32.064 7.419 -69.918 1.00 96.25 268 ARG A CA 1
ATOM 2150 C C . ARG A 1 268 ? 33.564 7.310 -70.191 1.00 96.25 268 ARG A C 1
ATOM 2152 O O . ARG A 1 268 ? 33.949 7.241 -71.357 1.00 96.25 268 ARG A O 1
ATOM 2159 N N . LEU A 1 269 ? 34.376 7.192 -69.141 1.00 96.19 269 LEU A N 1
ATOM 2160 C CA . LEU A 1 269 ? 35.831 7.039 -69.226 1.00 96.19 269 LEU A CA 1
ATOM 2161 C C . LEU A 1 269 ? 36.229 5.809 -70.051 1.00 96.19 269 LEU A C 1
ATOM 2163 O O . LEU A 1 269 ? 37.120 5.902 -70.885 1.00 96.19 269 LEU A O 1
ATOM 2167 N N . ALA A 1 270 ? 35.519 4.685 -69.926 1.00 96.38 270 ALA A N 1
ATOM 2168 C CA . ALA A 1 270 ? 35.746 3.498 -70.753 1.00 96.38 270 ALA A CA 1
ATOM 2169 C C . ALA A 1 270 ? 35.476 3.742 -72.254 1.00 96.38 270 ALA A C 1
ATOM 2171 O O . ALA A 1 270 ? 36.163 3.177 -73.104 1.00 96.38 270 ALA A O 1
ATOM 2172 N N . LYS A 1 271 ? 34.503 4.596 -72.609 1.00 97.94 271 LYS A N 1
ATOM 2173 C CA . LYS A 1 271 ? 34.239 4.983 -74.009 1.00 97.94 271 LYS A CA 1
ATOM 2174 C C . LYS A 1 271 ? 35.291 5.954 -74.541 1.00 97.94 271 LYS A C 1
ATOM 2176 O O . LYS A 1 271 ? 35.665 5.860 -75.706 1.00 97.94 271 LYS A O 1
ATOM 2181 N N . GLU A 1 272 ? 35.766 6.871 -73.706 1.00 96.44 272 GLU A N 1
ATOM 2182 C CA . GLU A 1 272 ? 36.844 7.798 -74.054 1.00 96.44 272 GLU A CA 1
ATOM 2183 C C . GLU A 1 272 ? 38.187 7.076 -74.205 1.00 96.44 272 GLU A C 1
ATOM 2185 O O . GLU A 1 272 ? 38.857 7.244 -75.218 1.00 96.44 272 GLU A O 1
ATOM 2190 N N . ASN A 1 273 ? 38.526 6.181 -73.278 1.00 94.94 273 ASN A N 1
ATOM 2191 C CA . ASN A 1 273 ? 39.729 5.356 -73.330 1.00 94.94 273 ASN A CA 1
ATOM 2192 C C . ASN A 1 273 ? 39.766 4.487 -74.603 1.00 94.94 273 ASN A C 1
ATOM 2194 O O . ASN A 1 273 ? 40.762 4.517 -75.320 1.00 94.94 273 ASN A O 1
ATOM 2198 N N . ARG A 1 274 ? 38.649 3.832 -74.973 1.00 96.94 274 ARG A N 1
ATOM 2199 C CA . ARG A 1 274 ? 38.521 3.118 -76.263 1.00 96.94 274 ARG A CA 1
ATOM 2200 C C . ARG A 1 274 ? 38.774 4.026 -77.474 1.00 96.94 274 ARG A C 1
ATOM 2202 O O . ARG A 1 274 ? 39.477 3.617 -78.390 1.00 96.94 274 ARG A O 1
ATOM 2209 N N . ARG A 1 275 ? 38.246 5.258 -77.481 1.00 97.44 275 ARG A N 1
ATOM 2210 C CA . ARG A 1 275 ? 38.483 6.237 -78.565 1.00 97.44 275 ARG A CA 1
ATOM 2211 C C . ARG A 1 275 ? 39.940 6.693 -78.633 1.00 97.44 275 ARG A C 1
ATOM 2213 O O . ARG A 1 275 ? 40.473 6.838 -79.727 1.00 97.44 275 ARG A O 1
ATOM 2220 N N . LEU A 1 276 ? 40.576 6.926 -77.485 1.00 95.94 276 LEU A N 1
ATOM 2221 C CA . LEU A 1 276 ? 41.989 7.301 -77.406 1.00 95.94 276 LEU A CA 1
ATOM 2222 C C . LEU A 1 276 ? 42.898 6.149 -77.854 1.00 95.94 276 LEU A C 1
ATOM 2224 O O . LEU A 1 276 ? 43.880 6.402 -78.543 1.00 95.94 276 LEU A O 1
ATOM 2228 N N . HIS A 1 277 ? 42.540 4.902 -77.537 1.00 97.50 277 HIS A N 1
ATOM 2229 C CA . HIS A 1 277 ? 43.243 3.712 -78.018 1.00 97.50 277 HIS A CA 1
ATOM 2230 C C . HIS A 1 277 ? 43.119 3.572 -79.542 1.00 97.50 277 HIS A C 1
ATOM 2232 O O . HIS A 1 277 ? 44.136 3.535 -80.222 1.00 97.50 277 HIS A O 1
ATOM 2238 N N . GLN A 1 278 ? 41.905 3.678 -80.095 1.00 97.06 278 GLN A N 1
ATOM 2239 C CA . GLN A 1 278 ? 41.677 3.719 -81.549 1.00 97.06 278 GLN A CA 1
ATOM 2240 C C . GLN A 1 278 ? 42.429 4.870 -82.239 1.00 97.06 278 GLN A C 1
ATOM 2242 O O . GLN A 1 278 ? 42.940 4.720 -83.347 1.00 97.06 278 GLN A O 1
ATOM 2247 N N . GLN A 1 279 ? 42.541 6.033 -81.589 1.00 96.50 279 GLN A N 1
ATOM 2248 C CA . GLN A 1 279 ? 43.339 7.149 -82.102 1.00 96.50 279 GLN A CA 1
ATOM 2249 C C . GLN A 1 279 ? 44.855 6.885 -82.020 1.00 96.50 279 GLN A C 1
ATOM 2251 O O . GLN A 1 279 ? 45.597 7.433 -82.836 1.00 96.50 279 GLN A O 1
ATOM 2256 N N . ALA A 1 280 ? 45.322 6.076 -81.066 1.00 94.81 280 ALA A N 1
ATOM 2257 C CA . ALA A 1 280 ? 46.708 5.621 -80.998 1.00 94.81 280 ALA A CA 1
ATOM 2258 C C . ALA A 1 280 ? 47.002 4.603 -82.111 1.00 94.81 280 ALA A C 1
ATOM 2260 O O . ALA A 1 280 ? 47.889 4.865 -82.914 1.00 94.81 280 ALA A O 1
ATOM 2261 N N . GLU A 1 281 ? 46.186 3.556 -82.264 1.00 96.00 281 GLU A N 1
ATOM 2262 C CA . GLU A 1 281 ? 46.298 2.542 -83.332 1.00 96.00 281 GLU A CA 1
ATOM 2263 C C . GLU A 1 281 ? 46.335 3.182 -84.740 1.00 96.00 281 GLU A C 1
ATOM 2265 O O . GLU A 1 281 ? 47.159 2.835 -85.592 1.00 96.00 281 GLU A O 1
ATOM 2270 N N . LEU A 1 282 ? 45.478 4.183 -84.988 1.00 97.00 282 LEU A N 1
ATOM 2271 C CA . LEU A 1 282 ? 45.458 4.946 -86.245 1.00 97.00 282 LEU A CA 1
ATOM 2272 C C . LEU A 1 282 ? 46.689 5.850 -86.438 1.00 97.00 282 LEU A C 1
ATOM 2274 O O . LEU A 1 282 ? 47.060 6.146 -87.573 1.00 97.00 282 LEU A O 1
ATOM 2278 N N . ARG A 1 283 ? 47.325 6.314 -85.356 1.00 96.25 283 ARG A N 1
ATOM 2279 C CA . ARG A 1 283 ? 48.580 7.084 -85.422 1.00 96.25 283 ARG A CA 1
ATOM 2280 C C . ARG A 1 283 ? 49.792 6.178 -85.596 1.00 96.25 283 ARG A C 1
ATOM 2282 O O . ARG A 1 283 ? 50.685 6.541 -86.349 1.00 96.25 283 ARG A O 1
ATOM 2289 N N . GLU A 1 284 ? 49.812 5.023 -84.945 1.00 96.19 284 GLU A N 1
ATOM 2290 C CA . GLU A 1 284 ? 50.864 4.010 -85.068 1.00 96.19 284 GLU A CA 1
ATOM 2291 C C . GLU A 1 284 ? 50.907 3.467 -86.500 1.00 96.19 284 GLU A C 1
ATOM 2293 O O . GLU A 1 284 ? 51.926 3.610 -87.167 1.00 96.19 284 GLU A O 1
ATOM 2298 N N . SER A 1 285 ? 49.771 3.029 -87.050 1.00 95.75 285 SER A N 1
ATOM 2299 C CA . SER A 1 285 ? 49.689 2.597 -88.458 1.00 95.75 285 SER A CA 1
ATOM 2300 C C . SER A 1 285 ? 50.025 3.704 -89.476 1.00 95.75 285 SER A C 1
ATOM 2302 O O . SER A 1 285 ? 50.591 3.422 -90.536 1.00 95.75 285 SER A O 1
ATOM 2304 N N . ALA A 1 286 ? 49.747 4.976 -89.165 1.00 96.12 286 ALA A N 1
ATOM 2305 C CA . ALA A 1 286 ? 50.206 6.105 -89.979 1.00 96.12 286 ALA A CA 1
ATOM 2306 C C . ALA A 1 286 ? 51.727 6.335 -89.869 1.00 96.12 286 ALA A C 1
ATOM 2308 O O . ALA A 1 286 ? 52.376 6.626 -90.875 1.00 96.12 286 ALA A O 1
ATOM 2309 N N . LEU A 1 287 ? 52.312 6.179 -88.677 1.00 95.81 287 LEU A N 1
ATOM 2310 C CA . LEU A 1 287 ? 53.761 6.235 -88.468 1.00 95.81 287 LEU A CA 1
ATOM 2311 C C . LEU A 1 287 ? 54.471 5.081 -89.187 1.00 95.81 287 LEU A C 1
ATOM 2313 O O . LEU A 1 287 ? 55.467 5.339 -89.857 1.00 95.81 287 LEU A O 1
ATOM 2317 N N . ASP A 1 288 ? 53.930 3.863 -89.159 1.00 96.62 288 ASP A N 1
ATOM 2318 C CA . ASP A 1 288 ? 54.450 2.721 -89.922 1.00 96.62 288 ASP A CA 1
ATOM 2319 C C . ASP A 1 288 ? 54.435 2.997 -91.433 1.00 96.62 288 ASP A C 1
ATOM 2321 O O . ASP A 1 288 ? 55.434 2.780 -92.122 1.00 96.62 288 ASP A O 1
ATOM 2325 N N . ALA A 1 289 ? 53.347 3.569 -91.959 1.00 96.69 289 ALA A N 1
ATOM 2326 C CA . ALA A 1 289 ? 53.275 3.993 -93.359 1.00 96.69 289 ALA A CA 1
ATOM 2327 C C . ALA A 1 289 ? 54.301 5.097 -93.697 1.00 96.69 289 ALA A C 1
ATOM 2329 O O . ALA A 1 289 ? 54.879 5.100 -94.790 1.00 96.69 289 ALA A O 1
ATOM 2330 N N . HIS A 1 290 ? 54.579 6.016 -92.765 1.00 95.94 290 HIS A N 1
ATOM 2331 C CA . HIS A 1 290 ? 55.649 7.004 -92.915 1.00 95.94 290 HIS A CA 1
ATOM 2332 C C . HIS A 1 290 ? 57.047 6.366 -92.866 1.00 95.94 290 HIS A C 1
ATOM 2334 O O . HIS A 1 290 ? 57.884 6.721 -93.695 1.00 95.94 290 HIS A O 1
ATOM 2340 N N . ILE A 1 291 ? 57.296 5.402 -91.974 1.00 97.06 291 ILE A N 1
ATOM 2341 C CA . ILE A 1 291 ? 58.559 4.649 -91.877 1.00 97.06 291 ILE A CA 1
ATOM 2342 C C . ILE A 1 291 ? 58.810 3.867 -93.174 1.00 97.06 291 ILE A C 1
ATOM 2344 O O . ILE A 1 291 ? 59.887 3.977 -93.764 1.00 97.06 291 ILE A O 1
ATOM 2348 N N . LEU A 1 292 ? 57.805 3.150 -93.685 1.00 97.31 292 LEU A N 1
ATOM 2349 C CA . LEU A 1 292 ? 57.881 2.459 -94.976 1.00 97.31 292 LEU A CA 1
ATOM 2350 C C . LEU A 1 292 ? 58.196 3.436 -96.120 1.00 97.31 292 LEU A C 1
ATOM 2352 O O . LEU A 1 292 ? 59.096 3.180 -96.919 1.00 97.31 292 LEU A O 1
ATOM 2356 N N . ARG A 1 293 ? 57.540 4.603 -96.166 1.00 97.25 293 ARG A N 1
ATOM 2357 C CA . ARG A 1 293 ? 57.838 5.629 -97.179 1.00 97.25 293 ARG A CA 1
ATOM 2358 C C . ARG A 1 293 ? 59.258 6.193 -97.059 1.00 97.25 293 ARG A C 1
ATOM 2360 O O . ARG A 1 293 ? 59.896 6.414 -98.085 1.00 97.25 293 ARG A O 1
ATOM 2367 N N . VAL A 1 294 ? 59.760 6.425 -95.845 1.00 96.44 294 VAL A N 1
ATOM 2368 C CA . VAL A 1 294 ? 61.140 6.892 -95.620 1.00 96.44 294 VAL A CA 1
ATOM 2369 C C . VAL A 1 294 ? 62.144 5.829 -96.065 1.00 96.44 294 VAL A C 1
ATOM 2371 O O . VAL A 1 294 ? 63.049 6.151 -96.828 1.00 96.44 294 VAL A O 1
ATOM 2374 N N . THR A 1 295 ? 61.954 4.560 -95.693 1.00 95.44 295 THR A N 1
ATOM 2375 C CA . THR A 1 295 ? 62.853 3.470 -96.125 1.00 95.44 295 THR A CA 1
ATOM 2376 C C . THR A 1 295 ? 62.823 3.221 -97.638 1.00 95.44 295 THR A C 1
ATOM 2378 O O . THR A 1 295 ? 63.842 2.810 -98.194 1.00 95.44 295 THR A O 1
ATOM 2381 N N . GLY A 1 296 ? 61.707 3.510 -98.319 1.00 96.44 296 GLY A N 1
ATOM 2382 C CA . GLY A 1 296 ? 61.632 3.561 -99.784 1.00 96.44 296 GLY A CA 1
ATOM 2383 C C . GLY A 1 296 ? 62.460 4.711 -100.368 1.00 96.44 296 GLY A C 1
ATOM 2384 O O . GLY A 1 296 ? 63.374 4.474 -101.150 1.00 96.44 296 GLY A O 1
ATOM 2385 N N . LEU A 1 297 ? 62.236 5.945 -99.901 1.00 95.31 297 LEU A N 1
ATOM 2386 C CA . LEU A 1 297 ? 62.997 7.120 -100.353 1.00 95.31 297 LEU A CA 1
ATOM 2387 C C . LEU A 1 297 ? 64.504 7.018 -100.050 1.00 95.31 297 LEU A C 1
ATOM 2389 O O . LEU A 1 297 ? 65.321 7.534 -100.810 1.00 95.31 297 LEU A O 1
ATOM 2393 N N . GLU A 1 298 ? 64.901 6.331 -98.976 1.00 95.81 298 GLU A N 1
ATOM 2394 C CA . GLU A 1 298 ? 66.302 5.982 -98.717 1.00 95.81 298 GLU A CA 1
ATOM 2395 C C . GLU A 1 298 ? 66.873 5.013 -99.762 1.00 95.81 298 GLU A C 1
ATOM 2397 O O . GLU A 1 298 ? 68.034 5.150 -100.149 1.00 95.81 298 GLU A O 1
ATOM 2402 N N . GLN A 1 299 ? 66.092 4.029 -100.217 1.00 97.00 299 GLN A N 1
ATOM 2403 C CA . GLN A 1 299 ? 66.504 3.106 -101.278 1.00 97.00 299 GLN A CA 1
ATOM 2404 C C . GLN A 1 299 ? 66.612 3.827 -102.624 1.00 97.00 299 GLN A C 1
ATOM 2406 O O . GLN A 1 299 ? 67.615 3.647 -103.313 1.00 97.00 299 GLN A O 1
ATOM 2411 N N . ASP A 1 300 ? 65.651 4.687 -102.960 1.00 95.00 300 ASP A N 1
ATOM 2412 C CA . ASP A 1 300 ? 65.678 5.504 -104.179 1.00 95.00 300 ASP A CA 1
ATOM 2413 C C . ASP A 1 300 ? 66.883 6.458 -104.177 1.00 95.00 300 ASP A C 1
ATOM 2415 O O . ASP A 1 300 ? 67.607 6.560 -105.163 1.00 95.00 300 ASP A O 1
ATOM 2419 N N . ASN A 1 301 ? 67.176 7.106 -103.045 1.00 94.31 301 ASN A N 1
ATOM 2420 C CA . ASN A 1 301 ? 68.334 7.995 -102.906 1.00 94.31 301 ASN A CA 1
ATOM 2421 C C . ASN A 1 301 ? 69.669 7.225 -103.021 1.00 94.31 301 ASN A C 1
ATOM 2423 O O . ASN A 1 301 ? 70.598 7.684 -103.690 1.00 94.31 301 ASN A O 1
ATOM 2427 N N . ARG A 1 302 ? 69.756 6.006 -102.465 1.00 95.81 302 ARG A N 1
ATOM 2428 C CA . ARG A 1 302 ? 70.905 5.103 -102.679 1.00 95.81 302 ARG A CA 1
ATOM 2429 C C . ARG A 1 302 ? 71.054 4.707 -104.155 1.00 95.81 302 ARG A C 1
ATOM 2431 O O . ARG A 1 302 ? 72.178 4.689 -104.650 1.00 95.81 302 ARG A O 1
ATOM 2438 N N . GLN A 1 303 ? 69.956 4.440 -104.867 1.00 95.81 303 GLN A N 1
ATOM 2439 C CA . GLN A 1 303 ? 69.974 4.145 -106.307 1.00 95.81 303 GLN A CA 1
ATOM 2440 C C . GLN A 1 303 ? 70.432 5.360 -107.128 1.00 95.81 303 GLN A C 1
ATOM 2442 O O . GLN A 1 303 ? 71.406 5.251 -107.870 1.00 95.81 303 GLN A O 1
ATOM 2447 N N . LEU A 1 304 ? 69.829 6.533 -106.918 1.00 94.81 304 LEU A N 1
ATOM 2448 C CA . LEU A 1 304 ? 70.210 7.787 -107.582 1.00 94.81 304 LEU A CA 1
ATOM 2449 C C . LEU A 1 304 ? 71.666 8.186 -107.295 1.00 94.81 304 LEU A C 1
ATOM 2451 O O . LEU A 1 304 ? 72.345 8.708 -108.174 1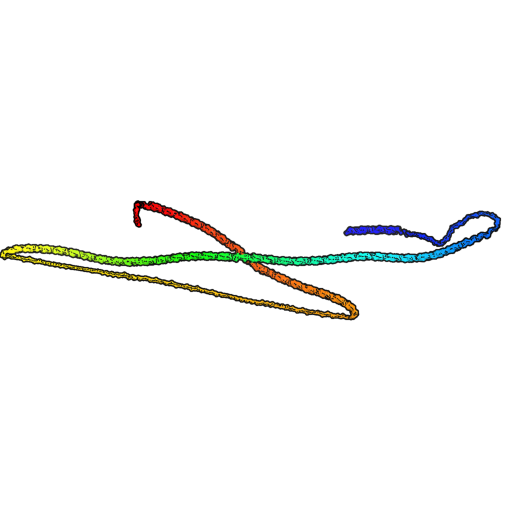.00 94.81 304 LEU A O 1
ATOM 2455 N N . SER A 1 305 ? 72.182 7.896 -106.096 1.00 95.25 305 SER A N 1
ATOM 2456 C CA . SER A 1 305 ? 73.600 8.101 -105.760 1.00 95.25 305 SER A CA 1
ATOM 2457 C C . SER A 1 305 ? 74.529 7.191 -106.577 1.00 95.25 305 SER A C 1
ATOM 2459 O O . SER A 1 305 ? 75.586 7.632 -107.031 1.00 95.25 305 SER A O 1
ATOM 2461 N N . LEU A 1 306 ? 74.131 5.935 -106.813 1.00 96.50 306 LEU A N 1
ATOM 2462 C CA . LEU A 1 306 ? 74.863 5.012 -107.687 1.00 96.50 306 LEU A CA 1
ATOM 2463 C C . LEU A 1 306 ? 74.780 5.448 -109.157 1.00 96.50 306 LEU A C 1
ATOM 2465 O O . LEU A 1 306 ? 75.797 5.437 -109.848 1.00 96.50 306 LEU A O 1
ATOM 2469 N N . GLU A 1 307 ? 73.614 5.881 -109.635 1.00 94.69 307 GLU A N 1
ATOM 2470 C CA . GLU A 1 307 ? 73.440 6.399 -110.999 1.00 94.69 307 GLU A CA 1
ATOM 2471 C C . GLU A 1 307 ? 74.238 7.683 -111.240 1.00 94.69 307 GLU A C 1
ATOM 2473 O O . GLU A 1 307 ? 74.924 7.789 -112.256 1.00 94.69 307 GLU A O 1
ATOM 2478 N N . LEU A 1 308 ? 74.256 8.606 -110.276 1.00 94.19 308 LEU A N 1
ATOM 2479 C CA . LEU A 1 308 ? 75.103 9.796 -110.320 1.00 94.19 308 LEU A CA 1
ATOM 2480 C C . LEU A 1 308 ? 76.591 9.422 -110.400 1.00 94.19 308 LEU A C 1
ATOM 2482 O O . LEU A 1 308 ? 77.316 10.024 -111.187 1.00 94.19 308 LEU A O 1
ATOM 2486 N N . SER A 1 309 ? 77.044 8.409 -109.651 1.00 94.12 309 SER A N 1
ATOM 2487 C CA . SER A 1 309 ? 78.439 7.943 -109.728 1.00 94.12 309 SER A CA 1
ATOM 2488 C C . SER A 1 309 ? 78.794 7.331 -111.093 1.00 94.12 309 SER A C 1
ATOM 2490 O O . SER A 1 309 ? 79.905 7.534 -111.583 1.00 94.12 309 SER A O 1
ATOM 2492 N N . ARG A 1 310 ? 77.840 6.655 -111.755 1.00 95.38 310 ARG A N 1
ATOM 2493 C CA . ARG A 1 310 ? 77.998 6.143 -113.130 1.00 95.38 310 ARG A CA 1
ATOM 2494 C C . ARG A 1 310 ? 78.069 7.290 -114.135 1.00 95.38 310 ARG A C 1
ATOM 2496 O O . ARG A 1 310 ? 79.056 7.399 -114.847 1.00 95.38 310 ARG A O 1
ATOM 2503 N N . ALA A 1 311 ? 77.106 8.211 -114.099 1.00 91.56 311 ALA A N 1
ATOM 2504 C CA . ALA A 1 311 ? 77.084 9.380 -114.978 1.00 91.56 311 ALA A CA 1
ATOM 2505 C C . ALA A 1 311 ? 78.315 10.291 -114.787 1.00 91.56 311 ALA A C 1
ATOM 2507 O O . ALA A 1 311 ? 78.780 10.918 -115.738 1.00 91.56 311 ALA A O 1
ATOM 2508 N N . GLN A 1 312 ? 78.884 10.351 -113.577 1.00 95.06 312 GLN A N 1
ATOM 2509 C CA . GLN A 1 312 ? 80.172 11.001 -113.322 1.00 95.06 312 GLN A CA 1
ATOM 2510 C C . GLN A 1 312 ? 81.332 10.265 -114.009 1.00 95.06 312 GLN A C 1
ATOM 2512 O O . GLN A 1 312 ? 82.139 10.928 -114.660 1.00 95.06 312 GLN A O 1
ATOM 2517 N N . ALA A 1 313 ? 81.389 8.931 -113.922 1.00 94.38 313 ALA A N 1
ATOM 2518 C CA . ALA A 1 313 ? 82.397 8.113 -114.600 1.00 94.38 313 ALA A CA 1
ATOM 2519 C C . ALA A 1 313 ? 82.307 8.231 -116.137 1.00 94.38 313 ALA A C 1
ATOM 2521 O O . ALA A 1 313 ? 83.318 8.500 -116.793 1.00 94.38 313 ALA A O 1
ATOM 2522 N N . ASP A 1 314 ? 81.095 8.146 -116.694 1.00 93.06 314 ASP A N 1
ATOM 2523 C CA . ASP A 1 314 ? 80.816 8.361 -118.120 1.00 93.06 314 ASP A CA 1
ATOM 2524 C C . ASP A 1 314 ? 81.221 9.782 -118.553 1.00 93.06 314 ASP A C 1
ATOM 2526 O O . ASP A 1 314 ? 81.796 9.986 -119.620 1.00 93.06 314 ASP A O 1
ATOM 2530 N N . SER A 1 315 ? 80.993 10.780 -117.691 1.00 92.00 315 SER A N 1
ATOM 2531 C CA . SER A 1 315 ? 81.398 12.169 -117.926 1.00 92.00 315 SER A CA 1
ATOM 2532 C C . SER A 1 315 ? 82.921 12.372 -117.869 1.00 92.00 315 SER A C 1
ATOM 2534 O O . SER A 1 315 ? 83.435 13.236 -118.581 1.00 92.00 315 SER A O 1
ATOM 2536 N N . SER A 1 316 ? 83.675 11.624 -117.055 1.00 93.00 316 SER A N 1
ATOM 2537 C CA . SER A 1 316 ? 85.148 11.608 -117.152 1.00 93.00 316 SER A CA 1
ATOM 2538 C C . SER A 1 316 ? 85.617 10.966 -118.456 1.00 93.00 316 SER A C 1
ATOM 2540 O O . SER A 1 316 ? 86.398 11.592 -119.169 1.00 93.00 316 SER A O 1
ATOM 2542 N N . LEU A 1 317 ? 85.069 9.803 -118.824 1.00 95.00 317 LEU A N 1
ATOM 2543 C CA . LEU A 1 317 ? 85.421 9.106 -120.064 1.00 95.00 317 LEU A CA 1
ATOM 2544 C C . LEU A 1 317 ? 85.125 9.963 -121.308 1.00 95.00 317 LEU A C 1
ATOM 2546 O O . LEU A 1 317 ? 85.946 10.043 -122.217 1.00 95.00 317 LEU A O 1
ATOM 2550 N N . ALA A 1 318 ? 83.996 10.676 -121.328 1.00 90.81 318 ALA A N 1
ATOM 2551 C CA . ALA A 1 318 ? 83.671 11.622 -122.394 1.00 90.81 318 ALA A CA 1
ATOM 2552 C C . ALA A 1 318 ? 84.706 12.759 -122.505 1.00 90.81 318 ALA A C 1
ATOM 2554 O O . ALA A 1 318 ? 85.145 13.070 -123.607 1.00 90.81 318 ALA A O 1
ATOM 2555 N N . ARG A 1 319 ? 85.166 13.333 -121.380 1.00 92.44 319 ARG A N 1
ATOM 2556 C CA . ARG A 1 319 ? 86.226 14.365 -121.387 1.00 92.44 319 ARG A CA 1
ATOM 2557 C C . ARG A 1 319 ? 87.574 13.824 -121.868 1.00 92.44 319 ARG A C 1
ATOM 2559 O O . ARG A 1 319 ? 88.326 14.564 -122.498 1.00 92.44 319 ARG A O 1
ATOM 2566 N N . GLU A 1 320 ? 87.888 12.568 -121.565 1.00 93.00 320 GLU A N 1
ATOM 2567 C CA . GLU A 1 320 ? 89.096 11.897 -122.055 1.00 93.00 320 GLU A CA 1
ATOM 2568 C C . GLU A 1 320 ? 89.024 11.703 -123.578 1.00 93.00 320 GLU A C 1
ATOM 2570 O O . GLU A 1 320 ? 89.939 12.120 -124.289 1.00 93.00 320 GLU A O 1
ATOM 2575 N N . LEU A 1 321 ? 87.894 11.203 -124.091 1.00 91.00 321 LEU A N 1
ATOM 2576 C CA . LEU A 1 321 ? 87.640 11.048 -125.528 1.00 91.00 321 LEU A CA 1
ATOM 2577 C C . LEU A 1 321 ? 87.584 12.389 -126.282 1.00 91.00 321 LEU A C 1
ATOM 2579 O O . LEU A 1 321 ? 88.069 12.472 -127.410 1.00 91.00 321 LEU A O 1
ATOM 2583 N N . ASP A 1 322 ? 87.047 13.455 -125.684 1.00 90.69 322 ASP A N 1
ATOM 2584 C CA . ASP A 1 322 ? 87.091 14.808 -126.256 1.00 90.69 322 ASP A CA 1
ATOM 2585 C C . ASP A 1 322 ? 88.533 15.337 -126.319 1.00 90.69 322 ASP A C 1
ATOM 2587 O O . ASP A 1 322 ? 88.955 15.892 -127.338 1.00 90.69 322 ASP A O 1
ATOM 2591 N N . ALA A 1 323 ? 89.330 15.126 -125.266 1.00 92.69 323 ALA A N 1
ATOM 2592 C CA . ALA A 1 323 ? 90.741 15.509 -125.249 1.00 92.69 323 ALA A CA 1
ATOM 2593 C C . ALA A 1 323 ? 91.567 14.730 -126.292 1.00 92.69 323 ALA A C 1
ATOM 2595 O O . ALA A 1 323 ? 92.467 15.301 -126.915 1.00 92.69 323 ALA A O 1
ATOM 2596 N N . GLU A 1 324 ? 91.253 13.454 -126.531 1.00 91.81 324 GLU A N 1
ATOM 2597 C CA . GLU A 1 324 ? 91.842 12.672 -127.621 1.00 91.81 324 GLU A CA 1
ATOM 2598 C C . GLU A 1 324 ? 91.380 13.151 -129.001 1.00 91.81 324 GLU A C 1
ATOM 2600 O O . GLU A 1 324 ? 92.225 13.367 -129.868 1.00 91.81 324 GLU A O 1
ATOM 2605 N N . ASN A 1 325 ? 90.089 13.434 -129.204 1.00 90.81 325 ASN A N 1
ATOM 2606 C CA . ASN A 1 325 ? 89.587 14.014 -130.456 1.00 90.81 325 ASN A CA 1
ATOM 2607 C C . ASN A 1 325 ? 90.238 15.369 -130.777 1.00 90.81 325 ASN A C 1
ATOM 2609 O O . ASN A 1 325 ? 90.561 15.635 -131.938 1.00 90.81 325 ASN A O 1
ATOM 2613 N N . VAL A 1 326 ? 90.490 16.212 -129.770 1.00 93.06 326 VAL A N 1
ATOM 2614 C CA . VAL A 1 326 ? 91.224 17.476 -129.942 1.00 93.06 326 VAL A CA 1
ATOM 2615 C C . VAL A 1 326 ? 92.683 17.224 -130.339 1.00 93.06 326 VAL A C 1
ATOM 2617 O O . VAL A 1 326 ? 93.161 17.873 -131.270 1.00 93.06 326 VAL A O 1
ATOM 2620 N N . ARG A 1 327 ? 93.379 16.260 -129.718 1.00 91.56 327 ARG A N 1
ATOM 2621 C CA . ARG A 1 327 ? 94.757 15.874 -130.098 1.00 91.56 327 ARG A CA 1
ATOM 2622 C C . ARG A 1 327 ? 94.828 15.318 -131.524 1.00 91.56 327 ARG A C 1
ATOM 2624 O O . ARG A 1 327 ? 95.658 15.771 -132.308 1.00 91.56 327 ARG A O 1
ATOM 2631 N N . LEU A 1 328 ? 93.932 14.397 -131.881 1.00 90.94 328 LEU A N 1
ATOM 2632 C CA . LEU A 1 328 ? 93.828 13.820 -133.226 1.00 90.94 328 LEU A CA 1
ATOM 2633 C C . LEU A 1 328 ? 93.496 14.896 -134.271 1.00 90.94 328 LEU A C 1
ATOM 2635 O O . LEU A 1 328 ? 94.066 14.909 -135.360 1.00 90.94 328 LEU A O 1
ATOM 2639 N N . SER A 1 329 ? 92.628 15.853 -133.927 1.00 89.31 329 SER A N 1
ATOM 2640 C CA . SER A 1 329 ? 92.322 17.003 -134.787 1.00 89.31 329 SER A CA 1
ATOM 2641 C C . SER A 1 329 ? 93.528 17.928 -134.966 1.00 89.31 329 SER A C 1
ATOM 2643 O O . SER A 1 329 ? 93.762 18.406 -136.074 1.00 89.31 329 SER A O 1
ATOM 2645 N N . GLN A 1 330 ? 94.316 18.165 -133.911 1.00 90.50 330 GLN A N 1
ATOM 2646 C CA . GLN A 1 330 ? 95.557 18.944 -133.985 1.00 90.50 330 GLN A CA 1
ATOM 2647 C C . GLN A 1 330 ? 96.575 18.262 -134.907 1.00 90.50 330 GLN A C 1
ATOM 2649 O O . GLN A 1 330 ? 96.990 18.889 -135.885 1.00 90.50 330 GLN A O 1
ATOM 2654 N N . GLN A 1 331 ? 96.858 16.973 -134.693 1.00 91.19 331 GLN A N 1
ATOM 2655 C CA . GLN A 1 331 ? 97.710 16.155 -135.570 1.00 91.19 331 GLN A CA 1
ATOM 2656 C C . GLN A 1 331 ? 97.240 16.217 -137.030 1.00 91.19 331 GLN A C 1
ATOM 2658 O O . GLN A 1 331 ? 98.013 16.549 -137.924 1.00 91.19 331 GLN A O 1
ATOM 2663 N N . LEU A 1 332 ? 95.939 16.050 -137.282 1.00 89.12 332 LEU A N 1
ATOM 2664 C CA . LEU A 1 332 ? 95.378 16.120 -138.632 1.00 89.12 332 LEU A CA 1
ATOM 2665 C C . LEU A 1 332 ? 95.438 17.535 -139.251 1.00 89.12 332 LEU A C 1
ATOM 2667 O O . LEU A 1 332 ? 95.441 17.671 -140.477 1.00 89.12 332 LEU A O 1
ATOM 2671 N N . THR A 1 333 ? 95.528 18.612 -138.456 1.00 86.94 333 THR A N 1
ATOM 2672 C CA . THR A 1 333 ? 95.871 19.949 -138.986 1.00 86.94 333 THR A CA 1
ATOM 2673 C C . THR A 1 333 ? 97.361 20.120 -139.273 1.00 86.94 333 THR A C 1
ATOM 2675 O O . THR A 1 333 ? 97.709 20.864 -140.189 1.00 86.94 333 THR A O 1
ATOM 2678 N N . GLU A 1 334 ? 98.238 19.428 -138.550 1.00 89.25 334 GLU A N 1
ATOM 2679 C CA . GLU A 1 334 ? 99.682 19.409 -138.799 1.00 89.25 334 GLU A CA 1
ATOM 2680 C C . GLU A 1 334 ? 99.998 18.612 -140.072 1.00 89.25 334 GLU A C 1
ATOM 2682 O O . GLU A 1 334 ? 100.641 19.155 -140.972 1.00 89.25 334 GLU A O 1
ATOM 2687 N N . ASP A 1 335 ? 99.399 17.432 -140.244 1.00 86.69 335 ASP A N 1
ATOM 2688 C CA . ASP A 1 335 ? 99.453 16.638 -141.481 1.00 86.69 335 ASP A CA 1
ATOM 2689 C C . ASP A 1 335 ? 98.904 17.401 -142.695 1.00 86.69 335 ASP A C 1
ATOM 2691 O O . ASP A 1 335 ? 99.421 17.292 -143.809 1.00 86.69 335 ASP A O 1
ATOM 2695 N N . ARG A 1 336 ? 97.867 18.230 -142.508 1.00 89.19 336 ARG A N 1
ATOM 2696 C CA . ARG A 1 336 ? 97.356 19.115 -143.570 1.00 89.19 336 ARG A CA 1
ATOM 2697 C C . ARG A 1 336 ? 98.334 20.237 -143.927 1.00 89.19 336 ARG A C 1
ATOM 2699 O O . ARG A 1 336 ? 98.376 20.616 -145.098 1.00 89.19 336 ARG A O 1
ATOM 2706 N N . ARG A 1 337 ? 99.106 20.759 -142.965 1.00 87.38 337 ARG A N 1
ATOM 2707 C CA . ARG A 1 337 ? 100.145 21.784 -143.198 1.00 87.38 337 ARG A CA 1
ATOM 2708 C C . ARG A 1 337 ? 101.349 21.189 -143.928 1.00 87.38 337 ARG A C 1
ATOM 2710 O O . ARG A 1 337 ? 101.750 21.745 -144.949 1.00 87.38 337 ARG A O 1
ATOM 2717 N N . THR A 1 338 ? 101.870 20.043 -143.484 1.00 85.75 338 THR A N 1
ATOM 2718 C CA . THR A 1 338 ? 102.968 19.336 -144.175 1.00 85.75 338 THR A CA 1
ATOM 2719 C C . THR A 1 338 ? 102.544 18.925 -145.588 1.00 85.75 338 THR A C 1
ATOM 2721 O O . THR A 1 338 ? 103.241 19.220 -146.557 1.00 85.75 338 THR A O 1
ATOM 2724 N N . SER A 1 339 ? 101.327 18.393 -145.740 1.00 86.00 339 SER A N 1
ATOM 2725 C CA . SER A 1 339 ? 100.720 18.098 -147.045 1.00 86.00 339 SER A CA 1
ATOM 2726 C C . SER A 1 339 ? 100.397 19.340 -147.886 1.00 86.00 339 SER A C 1
ATOM 2728 O O . SER A 1 339 ? 100.001 19.179 -149.041 1.00 86.00 339 SER A O 1
ATOM 2730 N N . SER A 1 340 ? 100.478 20.563 -147.350 1.00 84.44 340 SER A N 1
ATOM 2731 C CA . SER A 1 340 ? 100.446 21.796 -148.154 1.00 84.44 340 SER A CA 1
ATOM 2732 C C . SER A 1 340 ? 101.847 22.145 -148.636 1.00 84.44 340 SER A C 1
ATOM 2734 O O . SER A 1 340 ? 102.024 22.247 -149.842 1.00 84.44 340 SER A O 1
ATOM 2736 N N . SER A 1 341 ? 102.842 22.182 -147.737 1.00 81.75 341 SER A N 1
ATOM 2737 C CA . SER A 1 341 ? 104.252 22.443 -148.081 1.00 81.75 341 SER A CA 1
ATOM 2738 C C . SER A 1 341 ? 104.715 21.573 -149.253 1.00 81.75 341 SER A C 1
ATOM 2740 O O . SER A 1 341 ? 105.103 22.092 -150.294 1.00 81.75 341 SER A O 1
ATOM 2742 N N . LEU A 1 342 ? 104.496 20.256 -149.167 1.00 84.06 342 LEU A N 1
ATOM 2743 C CA . LEU A 1 342 ? 104.846 19.299 -150.226 1.00 84.06 342 LEU A CA 1
ATOM 2744 C C . LEU A 1 342 ? 104.105 19.544 -151.560 1.00 84.06 342 LEU A C 1
ATOM 2746 O O . LEU A 1 342 ? 104.600 19.181 -152.628 1.00 84.06 342 LEU A O 1
ATOM 2750 N N . ARG A 1 343 ? 102.909 20.151 -151.532 1.00 85.31 343 ARG A N 1
ATOM 2751 C CA . ARG A 1 343 ? 102.169 20.561 -152.742 1.00 85.31 343 ARG A CA 1
ATOM 2752 C C . ARG A 1 343 ? 102.684 21.879 -153.308 1.00 85.31 343 ARG A C 1
ATOM 2754 O O . ARG A 1 343 ? 102.743 22.006 -154.529 1.00 85.31 343 ARG A O 1
ATOM 2761 N N . ASP A 1 344 ? 103.059 22.820 -152.451 1.00 83.94 344 ASP A N 1
ATOM 2762 C CA . ASP A 1 344 ? 103.623 24.111 -152.836 1.00 83.94 344 ASP A CA 1
ATOM 2763 C C . ASP A 1 344 ? 105.027 23.912 -153.448 1.00 83.94 344 ASP A C 1
ATOM 2765 O O . ASP A 1 344 ? 105.295 24.401 -154.549 1.00 83.94 344 ASP A O 1
ATOM 2769 N N . GLU A 1 345 ? 105.855 23.058 -152.838 1.00 79.88 345 GLU A N 1
ATOM 2770 C CA . GLU A 1 345 ? 107.128 22.547 -153.369 1.00 79.88 345 GLU A CA 1
ATOM 2771 C C . GLU A 1 345 ? 106.943 21.913 -154.762 1.00 79.88 345 GLU A C 1
ATOM 2773 O O . GLU A 1 345 ? 107.533 22.383 -155.740 1.00 79.88 345 GLU A O 1
ATOM 2778 N N . LEU A 1 346 ? 106.038 20.934 -154.902 1.00 82.44 346 LEU A N 1
ATOM 2779 C CA . LEU A 1 346 ? 105.719 20.298 -156.191 1.00 82.44 346 LEU A CA 1
ATOM 2780 C C . LEU A 1 346 ? 105.149 21.285 -157.231 1.00 82.44 346 LEU A C 1
ATOM 2782 O O . LEU A 1 346 ? 105.304 21.082 -158.438 1.00 82.44 346 LEU A O 1
ATOM 2786 N N . SER A 1 347 ? 104.475 22.355 -156.799 1.00 82.19 347 SER A N 1
ATOM 2787 C CA . SER A 1 347 ? 103.988 23.402 -157.703 1.00 82.19 347 SER A CA 1
ATOM 2788 C C . SER A 1 347 ? 105.134 24.242 -158.276 1.00 82.19 347 SER A C 1
ATOM 2790 O O . SER A 1 347 ? 105.094 24.602 -159.455 1.00 82.19 347 SER A O 1
ATOM 2792 N N . SER A 1 348 ? 106.192 24.475 -157.490 1.00 79.12 348 SER A N 1
ATOM 2793 C CA . SER A 1 348 ? 107.372 25.224 -157.929 1.00 79.12 348 SER A CA 1
ATOM 2794 C C . SER A 1 348 ? 108.140 24.485 -159.035 1.00 79.12 348 SER A C 1
ATOM 2796 O O . SER A 1 348 ? 108.458 25.087 -160.063 1.00 79.12 348 SER A O 1
ATOM 2798 N N . GLU A 1 349 ? 108.308 23.161 -158.922 1.00 74.56 349 GLU A N 1
ATOM 2799 C CA . GLU A 1 349 ? 108.914 22.336 -159.982 1.00 74.56 349 GLU A CA 1
ATOM 2800 C C . GLU A 1 349 ? 108.038 22.225 -161.241 1.00 74.56 349 GLU A C 1
ATOM 2802 O O . GLU A 1 349 ? 108.535 22.051 -162.356 1.00 74.56 349 GLU A O 1
ATOM 2807 N N . ARG A 1 350 ? 106.713 22.360 -161.109 1.00 75.75 350 ARG A N 1
ATOM 2808 C CA . ARG A 1 350 ? 105.812 22.410 -162.272 1.00 75.75 350 ARG A CA 1
ATOM 2809 C C . ARG A 1 350 ? 105.922 23.732 -163.028 1.00 75.75 350 ARG A C 1
ATOM 2811 O O . ARG A 1 350 ? 105.826 23.728 -164.254 1.00 75.75 350 ARG A O 1
ATOM 2818 N N . LEU A 1 351 ? 106.162 24.844 -162.333 1.00 75.12 351 LEU A N 1
ATOM 2819 C CA . LEU A 1 351 ? 106.364 26.152 -162.963 1.00 75.12 351 LEU A CA 1
ATOM 2820 C C . LEU A 1 351 ? 107.683 26.218 -163.751 1.00 75.12 351 LEU A C 1
ATOM 2822 O O . LEU A 1 351 ? 107.688 26.748 -164.863 1.00 75.12 351 LEU A O 1
ATOM 2826 N N . THR A 1 352 ? 108.770 25.621 -163.250 1.00 70.12 352 THR A N 1
ATOM 2827 C CA . THR A 1 352 ? 110.039 25.534 -164.002 1.00 70.12 352 THR A CA 1
ATOM 2828 C C . THR A 1 352 ? 109.912 24.654 -165.252 1.00 70.12 352 THR A C 1
ATOM 2830 O O . THR A 1 352 ? 110.409 25.025 -166.316 1.00 70.12 352 THR A O 1
ATOM 2833 N N . ASN A 1 353 ? 109.165 23.546 -165.176 1.00 70.12 353 ASN A N 1
ATOM 2834 C CA . ASN A 1 353 ? 108.846 22.711 -166.342 1.00 70.12 353 ASN A CA 1
ATOM 2835 C C . ASN A 1 353 ? 107.973 23.439 -167.384 1.00 70.12 353 ASN A C 1
ATOM 2837 O O . ASN A 1 353 ? 108.195 23.293 -168.586 1.00 70.12 353 ASN A O 1
ATOM 2841 N N . LEU A 1 354 ? 106.992 24.242 -166.953 1.00 72.44 354 LEU A N 1
ATOM 2842 C CA . LEU A 1 354 ? 106.130 25.000 -167.869 1.00 72.44 354 LEU A CA 1
ATOM 2843 C C . LEU A 1 354 ? 106.884 26.099 -168.631 1.00 72.44 354 LEU A C 1
ATOM 2845 O O . LEU A 1 354 ? 106.561 26.339 -169.794 1.00 72.44 354 LEU A O 1
ATOM 2849 N N . ALA A 1 355 ? 107.903 26.715 -168.023 1.00 67.94 355 ALA A N 1
ATOM 2850 C CA . ALA A 1 355 ? 108.773 27.667 -168.714 1.00 67.94 355 ALA A CA 1
ATOM 2851 C C . ALA A 1 355 ? 109.478 27.010 -169.918 1.00 67.94 355 ALA A C 1
ATOM 2853 O O . ALA A 1 355 ? 109.342 27.489 -171.041 1.00 67.94 355 ALA A O 1
ATOM 2854 N N . LEU A 1 356 ? 110.123 25.856 -169.702 1.00 63.78 356 LEU A N 1
ATOM 2855 C CA . LEU A 1 356 ? 110.818 25.085 -170.746 1.00 63.78 356 LEU A CA 1
ATOM 2856 C C . LEU A 1 356 ? 109.888 24.618 -171.882 1.00 63.78 356 LEU A C 1
ATOM 2858 O O . LEU A 1 356 ? 110.306 24.511 -173.033 1.00 63.78 356 LEU A O 1
ATOM 2862 N N . ASN A 1 357 ? 108.618 24.342 -171.577 1.00 68.50 357 ASN A N 1
ATOM 2863 C CA . ASN A 1 357 ? 107.645 23.882 -172.573 1.00 68.50 357 ASN A CA 1
ATOM 2864 C C . ASN A 1 357 ? 107.077 25.037 -173.431 1.00 68.50 357 ASN A C 1
ATOM 2866 O O . ASN A 1 357 ? 106.643 24.822 -174.567 1.00 68.50 357 ASN A O 1
ATOM 2870 N N . GLY A 1 358 ? 107.104 26.274 -172.919 1.00 67.75 358 GLY A N 1
ATOM 2871 C CA . GLY A 1 358 ? 106.636 27.467 -173.632 1.00 67.75 358 GLY A CA 1
ATOM 2872 C C . GLY A 1 358 ? 107.422 27.758 -174.915 1.00 67.75 358 GLY A C 1
ATOM 2873 O O . GLY A 1 358 ? 106.818 28.111 -175.936 1.00 67.75 358 GLY A O 1
ATOM 2874 N N . ASP A 1 359 ? 108.737 27.530 -174.877 1.00 59.28 359 ASP A N 1
ATOM 2875 C CA . ASP A 1 359 ? 109.658 27.718 -176.005 1.00 59.28 359 ASP A CA 1
ATOM 2876 C C . ASP A 1 359 ? 109.408 26.707 -177.141 1.00 59.28 359 ASP A C 1
ATOM 2878 O O . ASP A 1 359 ? 109.557 27.032 -178.321 1.00 59.28 359 ASP A O 1
ATOM 2882 N N . LEU A 1 360 ? 108.950 25.495 -176.807 1.00 57.28 360 LEU A N 1
ATOM 2883 C CA . LEU A 1 360 ? 108.645 24.436 -177.777 1.00 57.28 360 LEU A CA 1
ATOM 2884 C C . LEU A 1 360 ? 107.292 24.629 -178.473 1.00 57.28 360 LEU A C 1
ATOM 2886 O O . LEU A 1 360 ? 107.144 24.303 -179.653 1.00 57.28 360 LEU A O 1
ATOM 2890 N N . GLU A 1 361 ? 106.282 25.144 -177.768 1.00 59.66 361 GLU A N 1
ATOM 2891 C CA . GLU A 1 361 ? 104.931 25.226 -178.327 1.00 59.66 361 GLU A CA 1
ATOM 2892 C C . GLU A 1 361 ? 104.732 26.369 -179.326 1.00 59.66 361 GLU A C 1
ATOM 2894 O O . GLU A 1 361 ? 103.884 26.249 -180.208 1.00 59.66 361 GLU A O 1
ATOM 2899 N N . ARG A 1 362 ? 105.458 27.493 -179.253 1.00 62.59 362 ARG A N 1
ATOM 2900 C CA . ARG A 1 362 ? 105.201 28.595 -180.208 1.00 62.59 362 ARG A CA 1
ATOM 2901 C C . ARG A 1 362 ? 105.769 28.358 -181.605 1.00 62.59 362 ARG A C 1
ATOM 2903 O O . ARG A 1 362 ? 105.255 28.931 -182.559 1.00 62.59 362 ARG A O 1
ATOM 2910 N N . LEU A 1 363 ? 106.668 27.388 -181.739 1.00 55.75 363 LEU A N 1
ATOM 2911 C CA . LEU A 1 363 ? 106.979 26.729 -183.004 1.00 55.75 363 LEU A CA 1
ATOM 2912 C C . LEU A 1 363 ? 105.796 25.829 -183.516 1.00 55.75 363 LEU A C 1
ATOM 2914 O O . LEU A 1 363 ? 106.009 25.115 -184.495 1.00 55.75 363 LEU A O 1
ATOM 2918 N N . ARG A 1 364 ? 104.578 25.829 -182.882 1.00 59.44 364 ARG A N 1
ATOM 2919 C CA . ARG A 1 364 ? 103.399 24.919 -183.141 1.00 59.44 364 ARG A CA 1
ATOM 2920 C C . ARG A 1 364 ? 101.834 25.314 -183.018 1.00 59.44 364 ARG A C 1
ATOM 2922 O O . ARG A 1 364 ? 101.130 24.678 -183.788 1.00 59.44 364 ARG A O 1
ATOM 2929 N N . ARG A 1 365 ? 101.195 26.180 -182.142 1.00 58.75 365 ARG A N 1
ATOM 2930 C CA . ARG A 1 365 ? 100.046 25.862 -181.084 1.00 58.75 365 ARG A CA 1
ATOM 2931 C C . ARG A 1 365 ? 98.512 26.491 -180.792 1.00 58.75 365 ARG A C 1
ATOM 2933 O O . ARG A 1 365 ? 98.400 27.550 -181.433 1.00 58.75 365 ARG A O 1
ATOM 2940 N N . GLU A 1 366 ? 97.357 26.136 -179.858 1.00 54.25 366 GLU A N 1
ATOM 2941 C CA . GLU A 1 366 ? 96.518 25.158 -178.686 1.00 54.25 366 GLU A CA 1
ATOM 2942 C C . GLU A 1 366 ? 95.917 25.257 -176.975 1.00 54.25 366 GLU A C 1
ATOM 2944 O O . GLU A 1 366 ? 96.687 25.906 -176.268 1.00 54.25 366 GLU A O 1
ATOM 2949 N N . LEU A 1 367 ? 94.710 24.679 -176.251 1.00 49.25 367 LEU A N 1
ATOM 2950 C CA . LEU A 1 367 ? 94.172 24.097 -174.705 1.00 49.25 367 LEU A CA 1
ATOM 2951 C C . LEU A 1 367 ? 92.715 24.241 -173.626 1.00 49.25 367 LEU A C 1
ATOM 2953 O O . LEU A 1 367 ? 92.037 25.225 -173.900 1.00 49.25 367 LEU A O 1
ATOM 2957 N N . HIS A 1 368 ? 92.119 23.429 -172.481 1.00 39.47 368 HIS A N 1
ATOM 2958 C CA . HIS A 1 368 ? 90.872 23.570 -171.271 1.00 39.47 368 HIS A CA 1
ATOM 2959 C C . HIS A 1 368 ? 90.052 22.452 -170.092 1.00 39.47 368 HIS A C 1
ATOM 2961 O O . HIS A 1 368 ? 90.241 21.280 -170.412 1.00 39.47 368 HIS A O 1
ATOM 2967 N N . ARG A 1 369 ? 89.162 22.609 -168.858 1.00 49.34 369 ARG A N 1
ATOM 2968 C CA . ARG A 1 369 ? 88.017 21.696 -167.894 1.00 49.34 369 ARG A CA 1
ATOM 2969 C C . ARG A 1 369 ? 87.259 21.832 -166.247 1.00 49.34 369 ARG A C 1
ATOM 2971 O O . ARG A 1 369 ? 87.612 22.861 -165.686 1.00 49.34 369 ARG A O 1
ATOM 2978 N N . GLN A 1 370 ? 86.257 21.016 -165.444 1.00 39.94 370 GLN A N 1
ATOM 2979 C CA . GLN A 1 370 ? 85.238 21.174 -164.042 1.00 39.94 370 GLN A CA 1
ATOM 2980 C C . GLN A 1 370 ? 84.434 20.054 -162.847 1.00 39.94 370 GLN A C 1
ATOM 2982 O O . GLN A 1 370 ? 84.753 18.884 -163.020 1.00 39.94 370 GLN A O 1
ATOM 2987 N N . SER A 1 371 ? 83.480 20.218 -161.669 1.00 22.70 371 SER A N 1
ATOM 2988 C CA . SER A 1 371 ? 82.697 19.230 -160.462 1.00 22.70 371 SER A CA 1
ATOM 2989 C C . SER A 1 371 ? 81.415 19.455 -159.190 1.00 22.70 371 SER A C 1
ATOM 2991 O O . SER A 1 371 ? 80.938 20.583 -159.233 1.00 22.70 371 SER A O 1
ATOM 2993 N N . LEU A 1 372 ? 80.789 18.575 -158.112 1.00 30.44 372 LEU A N 1
ATOM 2994 C CA . LEU A 1 372 ? 79.479 18.573 -156.960 1.00 30.44 372 LEU A CA 1
ATOM 2995 C C . LEU A 1 372 ? 79.147 17.585 -155.480 1.00 30.44 372 LEU A C 1
ATOM 2997 O O . LEU A 1 372 ? 80.104 16.837 -155.347 1.00 30.44 372 LEU A O 1
ATOM 3001 N N . ARG A 1 373 ? 78.159 17.247 -154.353 1.00 27.75 373 ARG A N 1
ATOM 3002 C CA . ARG A 1 373 ? 76.772 17.372 -153.307 1.00 27.75 373 ARG A CA 1
ATOM 3003 C C . ARG A 1 373 ? 76.322 16.317 -151.900 1.00 27.75 373 ARG A C 1
ATOM 3005 O O . ARG A 1 373 ? 77.167 15.437 -151.889 1.00 27.75 373 ARG A O 1
ATOM 3012 N N . VAL A 1 374 ? 75.344 16.004 -150.761 1.00 28.97 374 VAL A N 1
ATOM 3013 C CA . VAL A 1 374 ? 74.040 16.199 -149.616 1.00 28.97 374 VAL A CA 1
ATOM 3014 C C . VAL A 1 374 ? 73.626 15.130 -148.221 1.00 28.97 374 VAL A C 1
ATOM 3016 O O . VAL A 1 374 ? 74.500 14.275 -148.204 1.00 28.97 374 VAL A O 1
ATOM 3019 N N . GLN A 1 375 ? 72.658 14.798 -147.082 1.00 28.45 375 GLN A N 1
ATOM 3020 C CA . GLN A 1 375 ? 71.325 14.967 -145.990 1.00 28.45 375 GLN A CA 1
ATOM 3021 C C . GLN A 1 375 ? 70.872 13.897 -144.598 1.00 28.45 375 GLN A C 1
ATOM 3023 O O . GLN A 1 375 ? 71.687 12.983 -144.611 1.00 28.45 375 GLN A O 1
ATOM 3028 N N . SER A 1 376 ? 69.897 13.592 -143.457 1.00 28.06 376 SER A N 1
ATOM 3029 C CA . SER A 1 376 ? 68.623 13.851 -142.309 1.00 28.06 376 SER A CA 1
ATOM 3030 C C . SER A 1 376 ? 67.972 12.833 -140.949 1.00 28.06 376 SER A C 1
ATOM 3032 O O . SER A 1 376 ? 68.532 11.741 -140.907 1.00 28.06 376 SER A O 1
ATOM 3034 N N . GLU A 1 377 ? 66.876 12.983 -139.909 1.00 25.69 377 GLU A N 1
ATOM 3035 C CA . GLU A 1 377 ? 66.407 12.374 -138.350 1.00 25.69 377 GLU A CA 1
ATOM 3036 C C . GLU A 1 377 ? 64.862 12.018 -137.443 1.00 25.69 377 GLU A C 1
ATOM 3038 O O . GLU A 1 377 ? 63.860 12.248 -138.114 1.00 25.69 377 GLU A O 1
ATOM 3043 N N . SER A 1 378 ? 64.508 11.494 -136.054 1.00 26.31 378 SER A N 1
ATOM 3044 C CA . SER A 1 378 ? 63.116 11.228 -135.026 1.00 26.31 378 SER A CA 1
ATOM 3045 C C . SER A 1 378 ? 62.923 10.481 -133.393 1.00 26.31 378 SER A C 1
ATOM 3047 O O . SER A 1 378 ? 64.028 10.062 -133.070 1.00 26.31 378 SER A O 1
ATOM 3049 N N . ASP A 1 379 ? 61.972 10.093 -132.257 1.00 28.33 379 ASP A N 1
ATOM 3050 C CA . ASP A 1 379 ? 60.538 10.067 -131.280 1.00 28.33 379 ASP A CA 1
ATOM 3051 C C . ASP A 1 379 ? 60.281 9.256 -129.667 1.00 28.33 379 ASP A C 1
ATOM 3053 O O . ASP A 1 379 ? 61.378 8.826 -129.327 1.00 28.33 379 ASP A O 1
ATOM 3057 N N . HIS A 1 380 ? 59.342 8.846 -128.521 1.00 29.89 380 HIS A N 1
ATOM 3058 C CA . HIS A 1 380 ? 57.882 8.623 -127.608 1.00 29.89 380 HIS A CA 1
ATOM 3059 C C . HIS A 1 380 ? 57.678 8.049 -125.893 1.00 29.89 380 HIS A C 1
ATOM 3061 O O . HIS A 1 380 ? 58.796 7.868 -125.432 1.00 29.89 380 HIS A O 1
ATOM 3067 N N . ARG A 1 381 ? 56.698 7.573 -124.810 1.00 29.42 381 ARG A N 1
ATOM 3068 C CA . ARG A 1 381 ? 55.305 7.657 -123.774 1.00 29.42 381 ARG A CA 1
ATOM 3069 C C . ARG A 1 381 ? 54.816 6.705 -122.298 1.00 29.42 381 ARG A C 1
ATOM 3071 O O . ARG A 1 381 ? 55.535 5.727 -122.158 1.00 29.42 381 ARG A O 1
ATOM 3078 N N . SER A 1 382 ? 53.738 6.806 -121.232 1.00 31.03 382 SER A N 1
ATOM 3079 C CA . SER A 1 382 ? 53.229 5.944 -119.807 1.00 31.03 382 SER A CA 1
ATOM 3080 C C . SER A 1 382 ? 51.823 6.000 -118.654 1.00 31.03 382 SER A C 1
ATOM 3082 O O . SER A 1 382 ? 51.021 6.874 -118.967 1.00 31.03 382 SER A O 1
ATOM 3084 N N . GLY A 1 383 ? 51.414 5.217 -117.412 1.00 28.06 383 GLY A N 1
ATOM 3085 C CA . GLY A 1 383 ? 50.198 5.215 -116.163 1.00 28.06 383 GLY A CA 1
ATOM 3086 C C . GLY A 1 383 ? 49.724 4.031 -114.886 1.00 28.06 383 GLY A C 1
ATOM 3087 O O . GLY A 1 383 ? 50.428 3.044 -115.064 1.00 28.06 383 GLY A O 1
ATOM 3088 N N . ALA A 1 384 ? 48.805 3.703 -113.706 1.00 26.80 384 ALA A N 1
ATOM 3089 C CA . ALA A 1 384 ? 47.687 3.953 -112.411 1.00 26.80 384 ALA A CA 1
ATOM 3090 C C . ALA A 1 384 ? 47.055 2.738 -111.218 1.00 26.80 384 ALA A C 1
ATOM 3092 O O . ALA A 1 384 ? 47.525 1.656 -111.552 1.00 26.80 384 ALA A O 1
ATOM 3093 N N . GLU A 1 385 ? 46.166 2.438 -110.011 1.00 24.25 385 GLU A N 1
ATOM 3094 C CA . GLU A 1 385 ? 45.211 2.711 -108.591 1.00 24.25 385 GLU A CA 1
ATOM 3095 C C . GLU A 1 385 ? 44.421 1.489 -107.513 1.00 24.25 385 GLU A C 1
ATOM 3097 O O . GLU A 1 385 ? 44.664 0.386 -107.987 1.00 24.25 385 GLU A O 1
ATOM 3102 N N . SER A 1 386 ? 43.553 1.211 -106.284 1.00 23.56 386 SER A N 1
ATOM 3103 C CA . SER A 1 386 ? 42.694 1.527 -104.818 1.00 23.56 386 SER A CA 1
ATOM 3104 C C . SER A 1 386 ? 41.830 0.435 -103.643 1.00 23.56 386 SER A C 1
ATOM 3106 O O . SER A 1 386 ? 41.858 -0.734 -104.013 1.00 23.56 386 SER A O 1
ATOM 3108 N N . SER A 1 387 ? 41.106 0.587 -102.312 1.00 22.95 387 SER A N 1
ATOM 3109 C CA . SER A 1 387 ? 40.201 -0.403 -101.197 1.00 22.95 387 SER A CA 1
ATOM 3110 C C . SER A 1 387 ? 39.383 -0.179 -99.591 1.00 22.95 387 SER A C 1
ATOM 3112 O O . SER A 1 387 ? 39.600 0.932 -99.123 1.00 22.95 387 SER A O 1
ATOM 3114 N N . GLY A 1 388 ? 38.526 -1.054 -98.688 1.00 22.58 388 GLY A N 1
ATOM 3115 C CA . GLY A 1 388 ? 37.798 -1.033 -97.108 1.00 22.58 388 GLY A CA 1
ATOM 3116 C C . GLY A 1 388 ? 36.618 -2.104 -96.266 1.00 22.58 388 GLY A C 1
ATOM 3117 O O . GLY A 1 388 ? 36.288 -2.963 -97.074 1.00 22.58 388 GLY A O 1
ATOM 3118 N N . ALA A 1 389 ? 35.817 -2.387 -94.995 1.00 22.92 389 ALA A N 1
ATOM 3119 C CA . ALA A 1 389 ? 35.338 -2.283 -93.342 1.00 22.92 389 ALA A CA 1
ATOM 3120 C C . ALA A 1 389 ? 34.045 -3.222 -92.474 1.00 22.92 389 ALA A C 1
ATOM 3122 O O . ALA A 1 389 ? 33.489 -3.905 -93.325 1.00 22.92 389 ALA A O 1
ATOM 3123 N N . ILE A 1 390 ? 33.296 -3.511 -91.168 1.00 28.58 390 ILE A N 1
ATOM 3124 C CA . ILE A 1 390 ? 32.966 -3.529 -89.464 1.00 28.58 390 ILE A CA 1
ATOM 3125 C C . ILE A 1 390 ? 31.650 -4.340 -88.504 1.00 28.58 390 ILE A C 1
ATOM 3127 O O . ILE A 1 390 ? 30.814 -4.845 -89.242 1.00 28.58 390 ILE A O 1
ATOM 3131 N N . GLY A 1 391 ? 31.313 -4.500 -87.031 1.00 30.20 391 GLY A N 1
ATOM 3132 C CA . GLY A 1 391 ? 30.036 -5.131 -86.045 1.00 30.20 391 GLY A CA 1
ATOM 3133 C C . GLY A 1 391 ? 29.727 -5.390 -84.280 1.00 30.20 391 GLY A C 1
ATOM 3134 O O . GLY A 1 391 ? 30.731 -5.146 -83.620 1.00 30.20 391 GLY A O 1
ATOM 3135 N N . GLU A 1 392 ? 28.540 -5.829 -83.443 1.00 33.91 392 GLU A N 1
ATOM 3136 C CA . GLU A 1 392 ? 28.141 -6.101 -81.775 1.00 33.91 392 GLU A CA 1
ATOM 3137 C C . GLU A 1 392 ? 26.722 -6.851 -80.936 1.00 33.91 392 GLU A C 1
ATOM 3139 O O . GLU A 1 392 ? 25.868 -7.173 -81.751 1.00 33.91 392 GLU A O 1
ATOM 3144 N N . GLU A 1 393 ? 26.350 -7.161 -79.496 1.00 35.06 393 GLU A N 1
ATOM 3145 C CA . GLU A 1 393 ? 25.147 -8.040 -78.604 1.00 35.06 393 GLU A CA 1
ATOM 3146 C C . GLU A 1 393 ? 24.485 -8.014 -76.901 1.00 35.06 393 GLU A C 1
ATOM 3148 O O . GLU A 1 393 ? 24.869 -7.023 -76.276 1.00 35.06 393 GLU A O 1
ATOM 3153 N N . PRO A 1 394 ? 23.561 -8.897 -76.061 1.00 45.69 394 PRO A N 1
ATOM 3154 C CA . PRO A 1 394 ? 22.533 -8.822 -74.693 1.00 45.69 394 PRO A CA 1
ATOM 3155 C C . PRO A 1 394 ? 22.073 -9.897 -73.314 1.00 45.69 394 PRO A C 1
ATOM 3157 O O . PRO A 1 394 ? 22.837 -10.846 -73.165 1.00 45.69 394 PRO A O 1
ATOM 3160 N N . PRO A 1 395 ? 20.969 -9.861 -72.274 1.00 46.81 395 PRO A N 1
ATOM 3161 C CA . PRO A 1 395 ? 20.589 -10.547 -70.754 1.00 46.81 395 PRO A CA 1
ATOM 3162 C C . PRO A 1 395 ? 19.125 -11.146 -69.895 1.00 46.81 395 PRO A C 1
ATOM 3164 O O . PRO A 1 395 ? 18.145 -11.262 -70.619 1.00 46.81 395 PRO A O 1
ATOM 3167 N N . GLY A 1 396 ? 18.836 -11.516 -68.461 1.00 35.25 396 GLY A N 1
ATOM 3168 C CA . GLY A 1 396 ? 17.618 -12.331 -67.562 1.00 35.25 396 GLY A CA 1
ATOM 3169 C C . GLY A 1 396 ? 16.908 -12.259 -65.915 1.00 35.25 396 GLY A C 1
ATOM 3170 O O . GLY A 1 396 ? 17.108 -11.168 -65.373 1.00 35.25 396 GLY A O 1
ATOM 3171 N N . LYS A 1 397 ? 16.056 -13.195 -65.086 1.00 49.53 397 LYS A N 1
ATOM 3172 C CA . LYS A 1 397 ? 15.092 -13.151 -63.654 1.00 49.53 397 LYS A CA 1
ATOM 3173 C C . LYS A 1 397 ? 14.446 -14.371 -62.504 1.00 49.53 397 LYS A C 1
ATOM 3175 O O . LYS A 1 397 ? 14.780 -15.505 -62.821 1.00 49.53 397 LYS A O 1
ATOM 3180 N N . PRO A 1 398 ? 13.593 -14.276 -61.259 1.00 52.31 398 PRO A N 1
ATOM 3181 C CA . PRO A 1 398 ? 13.115 -15.230 -59.931 1.00 52.31 398 PRO A CA 1
ATOM 3182 C C . PRO A 1 398 ? 11.647 -15.399 -58.913 1.00 52.31 398 PRO A C 1
ATOM 3184 O O . PRO A 1 398 ? 10.703 -14.752 -59.356 1.00 52.31 398 PRO A O 1
ATOM 3187 N N . PRO A 1 399 ? 11.351 -16.156 -57.640 1.00 51.34 399 PRO A N 1
ATOM 3188 C CA . PRO A 1 399 ? 10.019 -16.694 -56.728 1.00 51.34 399 PRO A CA 1
ATOM 3189 C C . PRO A 1 399 ? 9.602 -16.828 -54.995 1.00 51.34 399 PRO A C 1
ATOM 3191 O O . PRO A 1 399 ? 10.377 -16.211 -54.274 1.00 51.34 399 PRO A O 1
ATOM 3194 N N . THR A 1 400 ? 8.499 -17.524 -54.247 1.00 46.59 400 THR A N 1
ATOM 3195 C CA . THR A 1 400 ? 7.881 -17.580 -52.647 1.00 46.59 400 THR A CA 1
ATOM 3196 C C . THR A 1 400 ? 6.922 -18.753 -51.710 1.00 46.59 400 THR A C 1
ATOM 3198 O O . THR A 1 400 ? 6.835 -19.839 -52.271 1.00 46.59 400 THR A O 1
ATOM 3201 N N . GLU A 1 401 ? 6.242 -18.698 -50.373 1.00 45.84 401 GLU A N 1
ATOM 3202 C CA . GLU A 1 401 ? 5.560 -19.802 -49.263 1.00 45.84 401 GLU A CA 1
ATOM 3203 C C . GLU A 1 401 ? 4.574 -19.649 -47.774 1.00 45.84 401 GLU A C 1
ATOM 3205 O O . GLU A 1 401 ? 4.771 -18.578 -47.204 1.00 45.84 401 GLU A O 1
ATOM 3210 N N . ARG A 1 402 ? 3.666 -20.588 -47.024 1.00 46.47 402 ARG A N 1
ATOM 3211 C CA . ARG A 1 402 ? 3.114 -20.909 -45.423 1.00 46.47 402 ARG A CA 1
ATOM 3212 C C . ARG A 1 402 ? 1.532 -21.286 -44.750 1.00 46.47 402 ARG A C 1
ATOM 3214 O O . ARG A 1 402 ? 0.692 -21.090 -45.614 1.00 46.47 402 ARG A O 1
ATOM 3221 N N . LYS A 1 403 ? 0.808 -21.738 -43.508 1.00 49.16 403 LYS A N 1
ATOM 3222 C CA . LYS A 1 403 ? 0.650 -22.363 -41.940 1.00 49.16 403 LYS A CA 1
ATOM 3223 C C . LYS A 1 403 ? -0.833 -22.838 -41.098 1.00 49.16 403 LYS A C 1
ATOM 3225 O O . LYS A 1 403 ? -1.836 -22.517 -41.715 1.00 49.16 403 LYS A O 1
ATOM 3230 N N . ALA A 1 404 ? -1.103 -23.497 -39.792 1.00 47.94 404 ALA A N 1
ATOM 3231 C CA . ALA A 1 404 ? -2.455 -24.008 -38.923 1.00 47.94 404 ALA A CA 1
ATOM 3232 C C . ALA A 1 404 ? -2.740 -24.313 -37.205 1.00 47.94 404 ALA A C 1
ATOM 3234 O O . ALA A 1 404 ? -1.776 -23.941 -36.531 1.00 47.94 404 ALA A O 1
ATOM 3235 N N . ALA A 1 405 ? -3.905 -24.865 -36.456 1.00 47.78 405 ALA A N 1
ATOM 3236 C CA . ALA A 1 405 ? -4.346 -25.228 -34.860 1.00 47.78 405 ALA A CA 1
ATOM 3237 C C . ALA A 1 405 ? -5.820 -25.992 -34.278 1.00 47.78 405 ALA A C 1
ATOM 3239 O O . ALA A 1 405 ? -6.514 -26.251 -35.257 1.00 47.78 405 ALA A O 1
ATOM 3240 N N . GLU A 1 406 ? -6.573 -26.406 -33.053 1.00 46.84 406 GLU A N 1
ATOM 3241 C CA . GLU A 1 406 ? -6.732 -26.754 -31.416 1.00 46.84 406 GLU A CA 1
ATOM 3242 C C . GLU A 1 406 ? -8.145 -27.371 -30.530 1.00 46.84 406 GLU A C 1
ATOM 3244 O O . GLU A 1 406 ? -9.132 -27.476 -31.250 1.00 46.84 406 GLU A O 1
ATOM 3249 N N . GLY A 1 407 ? -8.397 -27.778 -29.117 1.00 45.66 407 GLY A N 1
ATOM 3250 C CA . GLY A 1 407 ? -9.743 -28.263 -28.208 1.00 45.66 407 GLY A CA 1
ATOM 3251 C C . GLY A 1 407 ? -9.993 -28.935 -26.588 1.00 45.66 407 GLY A C 1
ATOM 3252 O O . GLY A 1 407 ? -8.937 -29.248 -26.045 1.00 45.66 407 GLY A O 1
ATOM 3253 N N . ARG A 1 408 ? -11.214 -29.192 -25.762 1.00 47.75 408 ARG A N 1
ATOM 3254 C CA . ARG A 1 408 ? -11.591 -29.842 -24.233 1.00 47.75 408 ARG A CA 1
ATOM 3255 C C . ARG A 1 408 ? -13.164 -30.183 -23.521 1.00 47.75 408 ARG A C 1
ATOM 3257 O O . ARG A 1 408 ? -14.000 -29.917 -24.374 1.00 47.75 408 ARG A O 1
ATOM 3264 N N . GLU A 1 409 ? -13.892 -30.648 -22.296 1.00 45.62 409 GLU A N 1
ATOM 3265 C CA . GLU A 1 409 ? -14.098 -31.226 -20.716 1.00 45.62 409 GLU A CA 1
ATOM 3266 C C . GLU A 1 409 ? -15.625 -31.824 -20.062 1.00 45.62 409 GLU A C 1
ATOM 3268 O O . GLU A 1 409 ? -16.415 -31.877 -20.998 1.00 45.62 409 GLU A O 1
ATOM 3273 N N . SER A 1 410 ? -16.365 -32.263 -18.832 1.00 42.19 410 SER A N 1
ATOM 3274 C CA . SER A 1 410 ? -16.598 -32.708 -17.216 1.00 42.19 410 SER A CA 1
ATOM 3275 C C . SER A 1 410 ? -18.086 -33.390 -16.573 1.00 42.19 4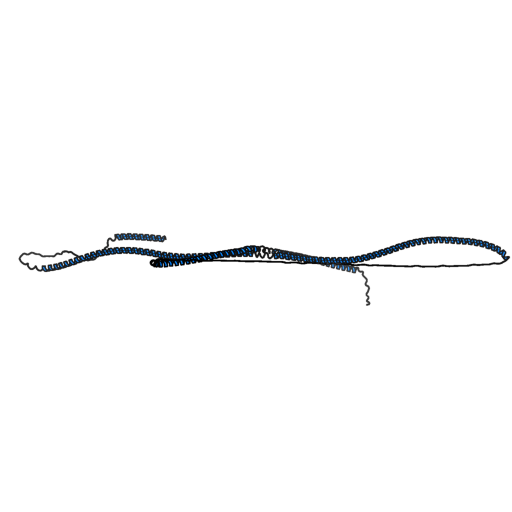10 SER A C 1
ATOM 3277 O O . SER A 1 410 ? -18.843 -33.573 -17.521 1.00 42.19 410 SER A O 1
ATOM 3279 N N . GLY A 1 411 ? -18.809 -33.851 -15.344 1.00 41.31 411 GLY A N 1
ATOM 3280 C CA . GLY A 1 411 ? -19.053 -34.209 -13.713 1.00 41.31 411 GLY A CA 1
ATOM 3281 C C . GLY A 1 411 ? -20.575 -34.740 -13.007 1.00 41.31 411 GLY A C 1
ATOM 3282 O O . GLY A 1 411 ? -21.411 -34.742 -13.909 1.00 41.31 411 GLY A O 1
ATOM 3283 N N . GLU A 1 412 ? -21.304 -35.159 -11.767 1.00 42.94 412 GLU A N 1
ATOM 3284 C CA . GLU A 1 412 ? -21.485 -35.681 -10.175 1.00 42.94 412 GLU A CA 1
ATOM 3285 C C . GLU A 1 412 ? -23.021 -36.179 -9.463 1.00 42.94 412 GLU A C 1
ATOM 3287 O O . GLU A 1 412 ? -23.882 -36.150 -10.336 1.00 42.94 412 GLU A O 1
ATOM 3292 N N . GLU A 1 413 ? -23.728 -36.609 -8.215 1.00 39.12 413 GLU A N 1
ATOM 3293 C CA . GLU A 1 413 ? -23.862 -37.072 -6.605 1.00 39.12 413 GLU A CA 1
ATOM 3294 C C . GLU A 1 413 ? -25.265 -37.732 -5.724 1.00 39.12 413 GLU A C 1
ATOM 3296 O O . GLU A 1 413 ? -26.183 -38.071 -6.469 1.00 39.12 413 GLU A O 1
ATOM 3301 N N . ARG A 1 414 ? -25.544 -38.010 -4.284 1.00 42.00 414 ARG A N 1
ATOM 3302 C CA . ARG A 1 414 ? -26.717 -38.815 -3.346 1.00 42.00 414 ARG A CA 1
ATOM 3303 C C . ARG A 1 414 ? -27.104 -38.671 -1.640 1.00 42.00 414 ARG A C 1
ATOM 3305 O O . ARG A 1 414 ? -26.361 -37.843 -1.139 1.00 42.00 414 ARG A O 1
ATOM 3312 N N . GLY A 1 415 ? -27.970 -39.186 -0.532 1.00 41.81 415 GLY A N 1
ATOM 3313 C CA . GLY A 1 415 ? -29.158 -40.115 0.218 1.00 41.81 415 GLY A CA 1
ATOM 3314 C C . GLY A 1 415 ? -29.518 -40.099 1.941 1.00 41.81 415 GLY A C 1
ATOM 3315 O O . GLY A 1 415 ? -28.705 -39.351 2.465 1.00 41.81 415 GLY A O 1
ATOM 3316 N N . LYS A 1 416 ? -30.382 -40.630 3.047 1.00 39.34 416 LYS A N 1
ATOM 3317 C CA . LYS A 1 416 ? -31.609 -41.518 3.799 1.00 39.34 416 LYS A CA 1
ATOM 3318 C C . LYS A 1 416 ? -32.289 -41.106 5.361 1.00 39.34 416 LYS A C 1
ATOM 3320 O O . LYS A 1 416 ? -31.989 -39.944 5.581 1.00 39.34 416 LYS A O 1
ATOM 3325 N N . VAL A 1 417 ? -33.101 -41.590 6.517 1.00 34.81 417 VAL A N 1
ATOM 3326 C CA . VAL A 1 417 ? -33.799 -42.722 7.555 1.00 34.81 417 VAL A CA 1
ATOM 3327 C C . VAL A 1 417 ? -35.065 -42.341 8.687 1.00 34.81 417 VAL A C 1
ATOM 3329 O O . VAL A 1 417 ? -35.426 -41.199 8.438 1.00 34.81 417 VAL A O 1
ATOM 3332 N N . GLY A 1 418 ? -35.861 -42.865 9.828 1.00 33.72 418 GLY A N 1
ATOM 3333 C CA . GLY A 1 418 ? -36.361 -44.003 10.945 1.00 33.72 418 GLY A CA 1
ATOM 3334 C C . GLY A 1 418 ? -37.443 -43.680 12.274 1.00 33.72 418 GLY A C 1
ATOM 3335 O O . GLY A 1 418 ? -37.697 -42.479 12.246 1.00 33.72 418 GLY A O 1
ATOM 3336 N N . GLU A 1 419 ? -38.146 -44.253 13.454 1.00 27.14 419 GLU A N 1
ATOM 3337 C CA . GLU A 1 419 ? -38.810 -45.453 14.410 1.00 27.14 419 GLU A CA 1
ATOM 3338 C C . GLU A 1 419 ? -39.699 -45.101 15.888 1.00 27.14 419 GLU A C 1
ATOM 3340 O O . GLU A 1 419 ? -39.678 -43.887 16.058 1.00 27.14 419 GLU A O 1
ATOM 3345 N N . GLU A 1 420 ? -40.444 -45.675 17.047 1.00 23.73 420 GLU A N 1
ATOM 3346 C CA . GLU A 1 420 ? -41.255 -46.864 17.911 1.00 23.73 420 GLU A CA 1
ATOM 3347 C C . GLU A 1 420 ? -42.070 -46.703 19.480 1.00 23.73 420 GLU A C 1
ATOM 3349 O O . GLU A 1 420 ? -41.804 -45.639 20.039 1.00 23.73 420 GLU A O 1
ATOM 3354 N N . GLY A 1 421 ? -42.966 -47.578 20.278 1.00 14.08 421 GLY A N 1
ATOM 3355 C CA . GLY A 1 421 ? -43.560 -47.593 21.854 1.00 14.08 421 GLY A CA 1
ATOM 3356 C C . GLY A 1 421 ? -44.885 -48.394 22.698 1.00 14.08 421 GLY A C 1
ATOM 3357 O O . GLY A 1 421 ? -45.736 -48.878 21.957 1.00 14.08 421 GLY A O 1
ATOM 3358 N N . ARG A 1 422 ? -45.199 -48.573 24.143 1.00 13.06 422 ARG A N 1
ATOM 3359 C CA . ARG A 1 422 ? -46.452 -49.282 25.030 1.00 13.06 422 ARG A CA 1
ATOM 3360 C C . ARG A 1 422 ? -46.885 -49.299 26.738 1.00 13.06 422 ARG A C 1
ATOM 3362 O O . ARG A 1 422 ? -46.093 -48.691 27.448 1.00 13.06 422 ARG A O 1
ATOM 3369 N N . GLU A 1 423 ? -48.007 -49.932 27.470 1.00 2.96 423 GLU A N 1
ATOM 3370 C CA . GLU A 1 423 ? -48.678 -49.862 29.015 1.00 2.96 423 GLU A CA 1
ATOM 3371 C C . GLU A 1 423 ? -49.632 -50.967 30.006 1.00 2.96 423 GLU A C 1
ATOM 3373 O O . GLU A 1 423 ? -49.879 -52.034 29.451 1.00 2.96 423 GLU A O 1
ATOM 3378 N N . GLY A 1 424 ? -50.205 -50.831 31.370 1.00 7.24 424 GLY A N 1
ATOM 3379 C CA . GLY A 1 424 ? -51.415 -51.571 32.279 1.00 7.24 424 GLY A CA 1
ATOM 3380 C C . GLY A 1 424 ? -51.657 -51.935 33.983 1.00 7.24 424 GLY A C 1
ATOM 3381 O O . GLY A 1 424 ? -50.589 -52.024 34.575 1.00 7.24 424 GLY A O 1
ATOM 3382 N N . MET A 1 425 ? -52.871 -52.175 34.819 1.00 11.54 425 MET A N 1
ATOM 3383 C CA . MET A 1 425 ? -53.248 -52.899 36.307 1.00 11.54 425 MET A CA 1
ATOM 3384 C C . MET A 1 425 ? -54.602 -52.709 37.424 1.00 11.54 425 MET A C 1
ATOM 3386 O O . MET A 1 425 ? -55.164 -51.629 37.292 1.00 11.54 425 MET A O 1
ATOM 3390 N N . SER A 1 426 ? -55.153 -53.568 38.511 1.00 21.22 426 SER A N 1
ATOM 3391 C CA . SER A 1 426 ? -56.204 -53.383 39.823 1.00 21.22 426 SER A CA 1
ATOM 3392 C C . SER A 1 426 ? -56.894 -54.525 40.971 1.00 21.22 426 SER A C 1
ATOM 3394 O O . SER A 1 426 ? -56.770 -55.687 40.596 1.00 21.22 426 SER A O 1
ATOM 3396 N N . HIS A 1 427 ? -57.612 -54.357 42.265 1.00 33.25 427 HIS A N 1
ATOM 3397 C CA . HIS A 1 427 ? -58.446 -55.345 43.352 1.00 33.25 427 HIS A CA 1
ATOM 3398 C C . HIS A 1 427 ? -59.147 -55.053 44.947 1.00 33.25 427 HIS A C 1
ATOM 3400 O O . HIS A 1 427 ? -58.579 -54.137 45.532 1.00 33.25 427 HIS A O 1
ATOM 3406 N N . ARG A 1 428 ? -60.199 -55.750 45.748 1.00 57.53 428 ARG A N 1
ATOM 3407 C CA . ARG A 1 428 ? -60.727 -55.764 47.359 1.00 57.53 428 ARG A CA 1
ATOM 3408 C C . ARG A 1 428 ? -62.047 -56.609 48.147 1.00 57.53 428 ARG A C 1
ATOM 3410 O O . ARG A 1 428 ? -62.846 -57.078 47.350 1.00 57.53 428 ARG A O 1
ATOM 3417 N N . LEU A 1 429 ? -62.380 -56.822 49.577 1.00 65.19 429 LEU A N 1
ATOM 3418 C CA . LEU A 1 429 ? -63.672 -57.412 50.481 1.00 65.19 429 LEU A CA 1
ATOM 3419 C C . LEU A 1 429 ? -63.911 -57.636 52.211 1.00 65.19 429 LEU A C 1
ATOM 3421 O O . LEU A 1 429 ? -62.889 -57.374 52.850 1.00 65.19 429 LEU A O 1
ATOM 3425 N N . ILE A 1 430 ? -65.096 -58.130 52.954 1.00 56.84 430 ILE A N 1
ATOM 3426 C CA . ILE A 1 430 ? -65.627 -58.788 54.432 1.00 56.84 430 ILE A CA 1
ATOM 3427 C C . ILE A 1 430 ? -66.617 -58.190 55.728 1.00 56.84 430 ILE A C 1
ATOM 3429 O O . ILE A 1 430 ? -66.747 -56.981 55.598 1.00 56.84 430 ILE A O 1
ATOM 3433 N N . GLU A 1 431 ? -67.366 -58.624 56.939 1.00 56.62 431 GLU A N 1
ATOM 3434 C CA . GLU A 1 431 ? -67.866 -59.754 58.065 1.00 56.62 431 GLU A CA 1
ATOM 3435 C C . GLU A 1 431 ? -69.182 -59.691 59.258 1.00 56.62 431 GLU A C 1
ATOM 3437 O O . GLU A 1 431 ? -70.145 -59.041 58.858 1.00 56.62 431 GLU A O 1
ATOM 3442 N N . VAL A 1 432 ? -69.361 -60.229 60.635 1.00 64.81 432 VAL A N 1
ATOM 3443 C CA . VAL A 1 432 ? -70.504 -60.510 61.748 1.00 64.81 432 VAL A CA 1
ATOM 3444 C C . VAL A 1 432 ? -71.487 -59.473 62.462 1.00 64.81 432 VAL A C 1
ATOM 3446 O O . VAL A 1 432 ? -71.155 -58.674 63.341 1.00 64.81 432 VAL A O 1
ATOM 3449 N N . GLU A 1 433 ? -72.805 -59.645 62.262 1.00 70.00 433 GLU A N 1
ATOM 3450 C CA . GLU A 1 433 ? -73.753 -58.556 61.918 1.00 70.00 433 GLU A CA 1
ATOM 3451 C C . GLU A 1 433 ? -74.059 -57.398 62.896 1.00 70.00 433 GLU A C 1
ATOM 3453 O O . GLU A 1 433 ? -73.757 -56.281 62.521 1.00 70.00 433 GLU A O 1
ATOM 3458 N N . ARG A 1 434 ? -74.668 -57.532 64.090 1.00 72.44 434 ARG A N 1
ATOM 3459 C CA . ARG A 1 434 ? -75.145 -56.324 64.841 1.00 72.44 434 ARG A CA 1
ATOM 3460 C C . ARG A 1 434 ? -74.073 -55.549 65.608 1.00 72.44 434 ARG A C 1
ATOM 3462 O O . ARG A 1 434 ? -74.137 -54.325 65.734 1.00 72.44 434 ARG A O 1
ATOM 3469 N N . LYS A 1 435 ? -73.087 -56.260 66.162 1.00 78.62 435 LYS A N 1
ATOM 3470 C CA . LYS A 1 435 ? -71.885 -55.601 66.694 1.00 78.62 435 LYS A CA 1
ATOM 3471 C C . LYS A 1 435 ? -71.055 -55.063 65.530 1.00 78.62 435 LYS A C 1
ATOM 3473 O O . LYS A 1 435 ? -70.498 -53.975 65.667 1.00 78.62 435 LYS A O 1
ATOM 3478 N N . ASN A 1 436 ? -71.096 -55.744 64.379 1.00 68.88 436 ASN A N 1
ATOM 3479 C CA . ASN A 1 436 ? -70.684 -55.137 63.131 1.00 68.88 436 ASN A CA 1
ATOM 3480 C C . ASN A 1 436 ? -71.480 -53.890 62.792 1.00 68.88 436 ASN A C 1
ATOM 3482 O O . ASN A 1 436 ? -70.807 -52.912 62.654 1.00 68.88 436 ASN A O 1
ATOM 3486 N N . GLU A 1 437 ? -72.809 -53.792 62.739 1.00 79.50 437 GLU A N 1
ATOM 3487 C CA . GLU A 1 437 ? -73.528 -52.567 62.312 1.00 79.50 437 GLU A CA 1
ATOM 3488 C C . GLU A 1 437 ? -72.945 -51.273 62.920 1.00 79.50 437 GLU A C 1
ATOM 3490 O O . GLU A 1 437 ? -72.736 -50.290 62.213 1.00 79.50 437 GLU A O 1
ATOM 3495 N N . ARG A 1 438 ? -72.580 -51.291 64.212 1.00 79.81 438 ARG A N 1
ATOM 3496 C CA . ARG A 1 438 ? -71.874 -50.174 64.868 1.00 79.81 438 ARG A CA 1
ATOM 3497 C C . ARG A 1 438 ? -70.386 -50.096 64.525 1.00 79.81 438 ARG A C 1
ATOM 3499 O O . ARG A 1 438 ? -69.919 -49.017 64.179 1.00 79.81 438 ARG A O 1
ATOM 3506 N N . LEU A 1 439 ? -69.653 -51.209 64.583 1.00 82.19 439 LEU A N 1
ATOM 3507 C CA . LEU A 1 439 ? -68.248 -51.267 64.157 1.00 82.19 439 LEU A CA 1
ATOM 3508 C C . LEU A 1 439 ? -68.064 -51.084 62.638 1.00 82.19 439 LEU A C 1
ATOM 3510 O O . LEU A 1 439 ? -66.954 -50.824 62.214 1.00 82.19 439 LEU A O 1
ATOM 3514 N N . LEU A 1 440 ? -69.116 -51.197 61.831 1.00 77.38 440 LEU A N 1
ATOM 3515 C CA . LEU A 1 440 ? -69.219 -51.006 60.389 1.00 77.38 440 LEU A CA 1
ATOM 3516 C C . LEU A 1 440 ? -69.565 -49.560 60.125 1.00 77.38 440 LEU A C 1
ATOM 3518 O O . LEU A 1 440 ? -68.898 -48.984 59.298 1.00 77.38 440 LEU A O 1
ATOM 3522 N N . ALA A 1 441 ? -70.480 -48.928 60.862 1.00 84.38 441 ALA A N 1
ATOM 3523 C CA . ALA A 1 441 ? -70.616 -47.472 60.806 1.00 84.38 441 ALA A CA 1
ATOM 3524 C C . ALA A 1 441 ? -69.301 -46.776 61.226 1.00 84.38 441 ALA A C 1
ATOM 3526 O O . ALA A 1 441 ? -68.845 -45.841 60.568 1.00 84.38 441 ALA A O 1
ATOM 3527 N N . GLU A 1 442 ? -68.635 -47.272 62.276 1.00 88.25 442 GLU A N 1
ATOM 3528 C CA . GLU A 1 442 ? -67.326 -46.774 62.706 1.00 88.25 442 GLU A CA 1
ATOM 3529 C C . GLU A 1 442 ? -66.213 -47.126 61.704 1.00 88.25 442 GLU A C 1
ATOM 3531 O O . GLU A 1 442 ? -65.424 -46.254 61.355 1.00 88.25 442 GLU A O 1
ATOM 3536 N N . ASN A 1 443 ? -66.167 -48.346 61.158 1.00 81.69 443 ASN A N 1
ATOM 3537 C CA . ASN A 1 443 ? -65.211 -48.738 60.114 1.00 81.69 443 ASN A CA 1
ATOM 3538 C C . ASN A 1 443 ? -65.535 -48.094 58.754 1.00 81.69 443 ASN A C 1
ATOM 3540 O O . ASN A 1 443 ? -64.630 -47.860 57.977 1.00 81.69 443 ASN A O 1
ATOM 3544 N N . GLU A 1 444 ? -66.766 -47.697 58.453 1.00 87.62 444 GLU A N 1
ATOM 3545 C CA . GLU A 1 444 ? -67.138 -46.931 57.258 1.00 87.62 444 GLU A CA 1
ATOM 3546 C C . GLU A 1 444 ? -66.741 -45.465 57.410 1.00 87.62 444 GLU A C 1
ATOM 3548 O O . GLU A 1 444 ? -66.293 -44.864 56.432 1.00 87.62 444 GLU A O 1
ATOM 3553 N N . ALA A 1 445 ? -66.819 -44.912 58.625 1.00 87.88 445 ALA A N 1
ATOM 3554 C CA . ALA A 1 445 ? -66.298 -43.591 58.961 1.00 87.88 445 ALA A CA 1
ATOM 3555 C C . ALA A 1 445 ? -64.758 -43.572 59.006 1.00 87.88 445 ALA A C 1
ATOM 3557 O O . ALA A 1 445 ? -64.139 -42.665 58.450 1.00 87.88 445 ALA A O 1
ATOM 3558 N N . LEU A 1 446 ? -64.117 -44.586 59.597 1.00 89.38 446 LEU A N 1
ATOM 3559 C CA . LEU A 1 446 ? -62.660 -44.750 59.615 1.00 89.38 446 LEU A CA 1
ATOM 3560 C C . LEU A 1 446 ? -62.119 -45.105 58.229 1.00 89.38 446 LEU A C 1
ATOM 3562 O O . LEU A 1 446 ? -61.146 -44.495 57.810 1.00 89.38 446 LEU A O 1
ATOM 3566 N N . SER A 1 447 ? -62.784 -45.976 57.467 1.00 86.50 447 SER A N 1
ATOM 3567 C CA . SER A 1 447 ? -62.504 -46.208 56.043 1.00 86.50 447 SER A CA 1
ATOM 3568 C C . SER A 1 447 ? -62.846 -44.986 55.197 1.00 86.50 447 SER A C 1
ATOM 3570 O O . SER A 1 447 ? -62.247 -44.786 54.153 1.00 86.50 447 SER A O 1
ATOM 3572 N N . GLY A 1 448 ? -63.783 -44.135 55.616 1.00 91.69 448 GLY A N 1
ATOM 3573 C CA . GLY A 1 448 ? -64.060 -42.843 54.990 1.00 91.69 448 GLY A CA 1
ATOM 3574 C C . GLY A 1 448 ? -62.894 -41.877 55.179 1.00 91.69 448 GLY A C 1
ATOM 3575 O O . GLY A 1 448 ? -62.415 -41.297 54.208 1.00 91.69 448 GLY A O 1
ATOM 3576 N N . ARG A 1 449 ? -62.376 -41.779 56.408 1.00 91.94 449 ARG A N 1
ATOM 3577 C CA . ARG A 1 449 ? -61.161 -41.024 56.749 1.00 91.94 449 ARG A CA 1
ATOM 3578 C C . ARG A 1 449 ? -59.906 -41.622 56.112 1.00 91.94 449 ARG A C 1
ATOM 3580 O O . ARG A 1 449 ? -59.042 -40.858 55.700 1.00 91.94 449 ARG A O 1
ATOM 3587 N N . LEU A 1 450 ? -59.822 -42.948 55.987 1.00 91.00 450 LEU A N 1
ATOM 3588 C CA . LEU A 1 450 ? -58.739 -43.652 55.305 1.00 91.00 450 LEU A CA 1
ATOM 3589 C C . LEU A 1 450 ? -58.800 -43.388 53.803 1.00 91.00 450 LEU A C 1
ATOM 3591 O O . LEU A 1 450 ? -57.844 -42.839 53.290 1.00 91.00 450 LEU A O 1
ATOM 3595 N N . ARG A 1 451 ? -59.933 -43.617 53.124 1.00 92.69 451 ARG A N 1
ATOM 3596 C CA . ARG A 1 451 ? -60.128 -43.264 51.702 1.00 92.69 451 ARG A CA 1
ATOM 3597 C C . ARG A 1 451 ? -59.889 -41.779 51.430 1.00 92.69 451 ARG A C 1
ATOM 3599 O O . ARG A 1 451 ? -59.383 -41.423 50.371 1.00 92.69 451 ARG A O 1
ATOM 3606 N N . TRP A 1 452 ? -60.224 -40.900 52.377 1.00 94.69 452 TRP A N 1
ATOM 3607 C CA . TRP A 1 452 ? -59.887 -39.479 52.292 1.00 94.69 452 TRP A CA 1
ATOM 3608 C C . TRP A 1 452 ? -58.375 -39.247 52.416 1.00 94.69 452 TRP A C 1
ATOM 3610 O O . TRP A 1 452 ? -57.813 -38.538 51.590 1.00 94.69 452 TRP A O 1
ATOM 3620 N N . ALA A 1 453 ? -57.695 -39.877 53.378 1.00 88.50 453 ALA A N 1
ATOM 3621 C CA . ALA A 1 453 ? -56.244 -39.783 53.550 1.00 88.50 453 ALA A CA 1
ATOM 3622 C C . ALA A 1 453 ? -55.456 -40.456 52.407 1.00 88.50 453 ALA A C 1
ATOM 3624 O O . ALA A 1 453 ? -54.425 -39.938 51.998 1.00 88.50 453 ALA A O 1
ATOM 3625 N N . GLU A 1 454 ? -55.956 -41.554 51.845 1.00 92.44 454 GLU A N 1
ATOM 3626 C CA . GLU A 1 454 ? -55.475 -42.217 50.629 1.00 92.44 454 GLU A CA 1
ATOM 3627 C C . GLU A 1 454 ? -55.702 -41.325 49.405 1.00 92.44 454 GLU A C 1
ATOM 3629 O O . GLU A 1 454 ? -54.813 -41.204 48.571 1.00 92.44 454 GLU A O 1
ATOM 3634 N N . GLY A 1 455 ? -56.842 -40.632 49.324 1.00 93.25 455 GLY A N 1
ATOM 3635 C CA . GLY A 1 455 ? -57.117 -39.624 48.299 1.00 93.25 455 GLY A CA 1
ATOM 3636 C C . GLY A 1 455 ? -56.187 -38.410 48.394 1.00 93.25 455 GLY A C 1
ATOM 3637 O O . GLY A 1 455 ? -55.663 -37.966 47.376 1.00 93.25 455 GLY A O 1
ATOM 3638 N N . GLN A 1 456 ? -55.914 -37.910 49.604 1.00 94.06 456 GLN A N 1
ATOM 3639 C CA . GLN A 1 456 ? -54.917 -36.859 49.843 1.00 94.06 456 GLN A CA 1
ATOM 3640 C C . GLN A 1 456 ? -53.497 -37.353 49.532 1.00 94.06 456 GLN A C 1
ATOM 3642 O O . GLN A 1 456 ? -52.744 -36.660 48.856 1.00 94.06 456 GLN A O 1
ATOM 3647 N N . SER A 1 457 ? -53.141 -38.567 49.957 1.00 86.62 457 SER A N 1
ATOM 3648 C CA . SER A 1 457 ? -51.845 -39.196 49.675 1.00 86.62 457 SER A CA 1
ATOM 3649 C C . SER A 1 457 ? -51.642 -39.410 48.173 1.00 86.62 457 SER A C 1
ATOM 3651 O O . SER A 1 457 ? -50.602 -39.045 47.641 1.00 86.62 457 SER A O 1
ATOM 3653 N N . GLY A 1 458 ? -52.662 -39.890 47.457 1.00 94.06 458 GLY A N 1
ATOM 3654 C CA . GLY A 1 458 ? -52.661 -40.042 46.003 1.00 94.06 458 GLY A CA 1
ATOM 3655 C C . GLY A 1 458 ? -52.632 -38.705 45.258 1.00 94.06 458 GLY A C 1
ATOM 3656 O O . GLY A 1 458 ? -51.950 -38.592 44.241 1.00 94.06 458 GLY A O 1
ATOM 3657 N N . ALA A 1 459 ? -53.289 -37.663 45.777 1.00 93.25 459 ALA A N 1
ATOM 3658 C CA . ALA A 1 459 ? -53.188 -36.307 45.237 1.00 93.25 459 ALA A CA 1
ATOM 3659 C C . ALA A 1 459 ? -51.777 -35.721 45.431 1.00 93.25 459 ALA A C 1
ATOM 3661 O O . ALA A 1 459 ? -51.212 -35.168 44.488 1.00 93.25 459 ALA A O 1
ATOM 3662 N N . LEU A 1 460 ? -51.175 -35.899 46.611 1.00 93.12 460 LEU A N 1
ATOM 3663 C CA . LEU A 1 460 ? -49.794 -35.503 46.903 1.00 93.12 460 LEU A CA 1
ATOM 3664 C C . LEU A 1 460 ? -48.785 -36.321 46.085 1.00 93.12 460 LEU A C 1
ATOM 3666 O O . LEU A 1 460 ? -47.849 -35.753 45.535 1.00 93.12 460 LEU A O 1
ATOM 3670 N N . GLN A 1 461 ? -48.995 -37.628 45.920 1.00 94.56 461 GLN A N 1
ATOM 3671 C CA . GLN A 1 461 ? -48.182 -38.485 45.058 1.00 94.56 461 GLN A CA 1
ATOM 3672 C C . GLN A 1 461 ? -48.317 -38.069 43.587 1.00 94.56 461 GLN A C 1
ATOM 3674 O O . GLN A 1 461 ? -47.316 -38.002 42.881 1.00 94.56 461 GLN A O 1
ATOM 3679 N N . GLY A 1 462 ? -49.519 -37.703 43.135 1.00 94.88 462 GLY A N 1
ATOM 3680 C CA . GLY A 1 462 ? -49.755 -37.111 41.818 1.00 94.88 462 GLY A CA 1
ATOM 3681 C C . GLY A 1 462 ? -49.006 -35.789 41.631 1.00 94.88 462 GLY A C 1
ATOM 3682 O O . GLY A 1 462 ? -48.337 -35.606 40.615 1.00 94.88 462 GLY A O 1
ATOM 3683 N N . GLN A 1 463 ? -49.031 -34.900 42.629 1.00 94.25 463 GLN A N 1
ATOM 3684 C CA . GLN A 1 463 ? -48.231 -33.669 42.631 1.00 94.25 463 GLN A CA 1
ATOM 3685 C C . GLN A 1 463 ? -46.725 -33.967 42.605 1.00 94.25 463 GLN A C 1
ATOM 3687 O O . GLN A 1 463 ? -46.006 -33.347 41.827 1.00 94.25 463 GLN A O 1
ATOM 3692 N N . VAL A 1 464 ? -46.242 -34.951 43.371 1.00 93.31 464 VAL A N 1
ATOM 3693 C CA . VAL A 1 464 ? -44.840 -35.402 43.342 1.00 93.31 464 VAL A CA 1
ATOM 3694 C C . VAL A 1 464 ? -44.463 -35.950 41.964 1.00 93.31 464 VAL A C 1
ATOM 3696 O O . VAL A 1 464 ? -43.420 -35.567 41.447 1.00 93.31 464 VAL A O 1
ATOM 3699 N N . MET A 1 465 ? -45.308 -36.758 41.318 1.00 95.94 465 MET A N 1
ATOM 3700 C CA . MET A 1 465 ? -45.068 -37.260 39.956 1.00 95.94 465 MET A CA 1
ATOM 3701 C C . MET A 1 465 ? -45.054 -36.126 38.916 1.00 95.94 465 MET A C 1
ATOM 3703 O O . MET A 1 465 ? -44.222 -36.130 38.009 1.00 95.94 465 MET A O 1
ATOM 3707 N N . VAL A 1 466 ? -45.924 -35.117 39.057 1.00 95.56 466 VAL A N 1
ATOM 3708 C CA . VAL A 1 466 ? -45.917 -33.911 38.208 1.00 95.56 466 VAL A CA 1
ATOM 3709 C C . VAL A 1 466 ? -44.652 -33.078 38.437 1.00 95.56 466 VAL A C 1
ATOM 3711 O O . VAL A 1 466 ? -44.036 -32.642 37.466 1.00 95.56 466 VAL A O 1
ATOM 3714 N N . LEU A 1 467 ? -44.211 -32.904 39.686 1.00 94.81 467 LEU A N 1
ATOM 3715 C CA . LEU A 1 467 ? -42.974 -32.193 40.029 1.00 94.81 467 LEU A CA 1
ATOM 3716 C C . LEU A 1 467 ? -41.718 -32.960 39.588 1.00 94.81 467 LEU A C 1
ATOM 3718 O O . LEU A 1 467 ? -40.767 -32.340 39.122 1.00 94.81 467 LEU A O 1
ATOM 3722 N N . GLN A 1 468 ? -41.717 -34.293 39.660 1.00 94.19 468 GLN A N 1
ATOM 3723 C CA . GLN A 1 468 ? -40.655 -35.145 39.117 1.00 94.19 468 GLN A CA 1
ATOM 3724 C C . GLN A 1 468 ? -40.595 -35.044 37.591 1.00 94.19 468 GLN A C 1
ATOM 3726 O O . GLN A 1 468 ? -39.519 -34.804 37.047 1.00 94.19 468 GLN A O 1
ATOM 3731 N N . LYS A 1 469 ? -41.739 -35.127 36.897 1.00 96.00 469 LYS A N 1
ATOM 3732 C CA . LYS A 1 469 ? -41.808 -34.893 35.447 1.00 96.00 469 LYS A CA 1
ATOM 3733 C C . LYS A 1 469 ? -41.326 -33.486 35.087 1.00 96.00 469 LYS A C 1
ATOM 3735 O O . LYS A 1 469 ? -40.560 -33.337 34.142 1.00 96.00 469 LYS A O 1
ATOM 3740 N N . HIS A 1 470 ? -41.720 -32.466 35.850 1.00 93.25 470 HIS A N 1
ATOM 3741 C CA . HIS A 1 470 ? -41.249 -31.103 35.627 1.00 93.25 470 HIS A CA 1
ATOM 3742 C C . HIS A 1 470 ? -39.732 -30.989 35.83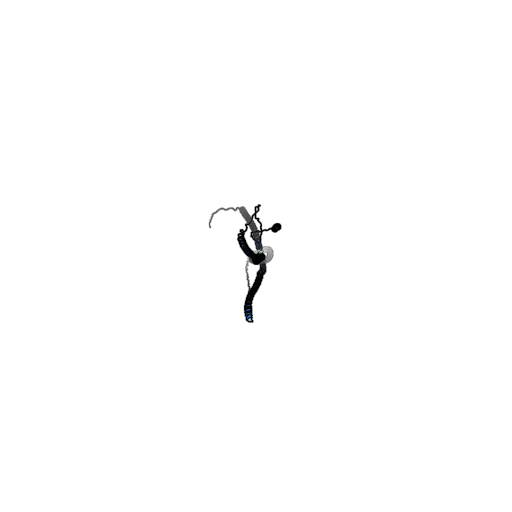8 1.00 93.25 470 HIS A C 1
ATOM 3744 O O . HIS A 1 470 ? -39.049 -30.434 34.982 1.00 93.25 470 HIS A O 1
ATOM 3750 N N . SER A 1 471 ? -39.193 -31.591 36.902 1.00 88.19 471 SER A N 1
ATOM 3751 C CA . SER A 1 471 ? -37.752 -31.672 37.171 1.00 88.19 471 SER A CA 1
ATOM 3752 C C . SER A 1 471 ? -36.987 -32.338 36.021 1.00 88.19 471 SER A C 1
ATOM 3754 O O . SER A 1 471 ? -35.987 -31.787 35.570 1.00 88.19 471 SER A O 1
ATOM 3756 N N . LEU A 1 472 ? -37.496 -33.446 35.468 1.00 94.81 472 LEU A N 1
ATOM 3757 C CA . LEU A 1 472 ? -36.922 -34.085 34.278 1.00 94.81 472 LEU A CA 1
ATOM 3758 C C . LEU A 1 472 ? -36.961 -33.152 33.058 1.00 94.81 472 LEU A C 1
ATOM 3760 O O . LEU A 1 472 ? -35.922 -32.928 32.448 1.00 94.81 472 LEU A O 1
ATOM 3764 N N . THR A 1 473 ? -38.094 -32.502 32.760 1.00 93.50 473 THR A N 1
ATOM 3765 C CA . THR A 1 473 ? -38.158 -31.533 31.643 1.00 93.50 473 THR A CA 1
ATOM 3766 C C . THR A 1 473 ? -37.252 -30.312 31.848 1.00 93.50 473 THR A C 1
ATOM 3768 O O . THR A 1 473 ? -36.742 -29.755 30.880 1.00 93.50 473 THR A O 1
ATOM 3771 N N . LEU A 1 474 ? -37.003 -29.898 33.096 1.00 93.50 474 LEU A N 1
ATOM 3772 C CA . LEU A 1 474 ? -36.036 -28.846 33.417 1.00 93.50 474 LEU A CA 1
ATOM 3773 C C . LEU A 1 474 ? -34.593 -29.342 33.259 1.00 93.50 474 LEU A C 1
ATOM 3775 O O . LEU A 1 474 ? -33.757 -28.592 32.767 1.00 93.50 474 LEU A O 1
ATOM 3779 N N . GLN A 1 475 ? -34.291 -30.594 33.615 1.00 92.94 475 GLN A N 1
ATOM 3780 C CA . GLN A 1 475 ? -32.987 -31.213 33.353 1.00 92.94 475 GLN A CA 1
ATOM 3781 C C . GLN A 1 475 ? -32.731 -31.348 31.847 1.00 92.94 475 GLN A C 1
ATOM 3783 O O . GLN A 1 475 ? -31.661 -30.962 31.386 1.00 92.94 475 GLN A O 1
ATOM 3788 N N . GLU A 1 476 ? -33.720 -31.783 31.064 1.00 94.31 476 GLU A N 1
ATOM 3789 C CA . GLU A 1 476 ? -33.669 -31.800 29.596 1.00 94.31 476 GLU A CA 1
ATOM 3790 C C . GLU A 1 476 ? -33.444 -30.393 29.024 1.00 94.31 476 GLU A C 1
ATOM 3792 O O . GLU A 1 476 ? -32.574 -30.204 28.178 1.00 94.31 476 GLU A O 1
ATOM 3797 N N . GLN A 1 477 ? -34.162 -29.374 29.510 1.00 93.50 477 GLN A N 1
ATOM 3798 C CA . GLN A 1 477 ? -33.951 -27.980 29.098 1.00 93.50 477 GLN A CA 1
ATOM 3799 C C . GLN A 1 477 ? -32.564 -27.450 29.494 1.00 93.50 477 GLN A C 1
ATOM 3801 O O . GLN A 1 477 ? -31.950 -26.719 28.716 1.00 93.50 477 GLN A O 1
ATOM 3806 N N . VAL A 1 478 ? -32.030 -27.833 30.656 1.00 89.50 478 VAL A N 1
ATOM 3807 C CA . VAL A 1 478 ? -30.667 -27.483 31.086 1.00 89.50 478 VAL A CA 1
ATOM 3808 C C . VAL A 1 478 ? -29.619 -28.173 30.210 1.00 89.50 478 VAL A C 1
ATOM 3810 O O . VAL A 1 478 ? -28.705 -27.502 29.742 1.00 89.50 478 VAL A O 1
ATOM 3813 N N . VAL A 1 479 ? -29.765 -29.464 29.903 1.00 94.19 479 VAL A N 1
ATOM 3814 C CA . VAL A 1 479 ? -28.852 -30.191 29.001 1.00 94.19 479 VAL A CA 1
ATOM 3815 C C . VAL A 1 479 ? -28.934 -29.639 27.574 1.00 94.19 479 VAL A C 1
ATOM 3817 O O . VAL A 1 479 ? -27.903 -29.408 26.947 1.00 94.19 479 VAL A O 1
ATOM 3820 N N . ASN A 1 480 ? -30.134 -29.333 27.074 1.00 93.62 480 ASN A N 1
ATOM 3821 C CA . ASN A 1 480 ? -30.324 -28.738 25.751 1.00 93.62 480 ASN A CA 1
ATOM 3822 C C . ASN A 1 480 ? -29.745 -27.318 25.668 1.00 93.62 480 ASN A C 1
ATOM 3824 O O . ASN A 1 480 ? -29.070 -26.995 24.695 1.00 93.62 480 ASN A O 1
ATOM 3828 N N . THR A 1 481 ? -29.934 -26.474 26.688 1.00 91.31 481 THR A N 1
ATOM 3829 C CA . THR A 1 481 ? -29.321 -25.132 26.715 1.00 91.31 481 THR A CA 1
ATOM 3830 C C . THR A 1 481 ? -27.808 -25.184 26.920 1.00 91.31 481 THR A C 1
ATOM 3832 O O . THR A 1 481 ? -27.104 -24.381 26.314 1.00 91.31 481 THR A O 1
ATOM 3835 N N . GLN A 1 482 ? -27.276 -26.149 27.676 1.00 91.38 482 GLN A N 1
ATOM 3836 C CA . GLN A 1 482 ? -25.833 -26.413 27.753 1.00 91.38 482 GLN A CA 1
ATOM 3837 C C . GLN A 1 482 ? -25.268 -26.886 26.407 1.00 91.38 482 GLN A C 1
ATOM 3839 O O . GLN A 1 482 ? -24.235 -26.377 25.981 1.00 91.38 482 GLN A O 1
ATOM 3844 N N . SER A 1 483 ? -25.959 -27.789 25.707 1.00 91.06 483 SER A N 1
ATOM 3845 C CA . SER A 1 483 ? -25.579 -28.283 24.377 1.00 91.06 483 SER A CA 1
ATOM 3846 C C . SER A 1 483 ? -25.610 -27.173 23.320 1.00 91.06 483 SER A C 1
ATOM 3848 O O . SER A 1 483 ? -24.651 -27.007 22.565 1.00 91.06 483 SER A O 1
ATOM 3850 N N . LEU A 1 484 ? -26.655 -26.338 23.315 1.00 91.31 484 LEU A N 1
ATOM 3851 C CA . LEU A 1 484 ? -26.751 -25.164 22.443 1.00 91.31 484 LEU A CA 1
ATOM 3852 C C . LEU A 1 484 ? -25.682 -24.116 22.773 1.00 91.31 484 LEU A C 1
ATOM 3854 O O . LEU A 1 484 ? -25.085 -23.564 21.856 1.00 91.31 484 LEU A O 1
ATOM 3858 N N . ASN A 1 485 ? -25.388 -23.866 24.052 1.00 82.25 485 ASN A N 1
ATOM 3859 C CA . ASN A 1 485 ? -24.333 -22.934 24.459 1.00 82.25 485 ASN A CA 1
ATOM 3860 C C . ASN A 1 485 ? -22.940 -23.469 24.078 1.00 82.25 485 ASN A C 1
ATOM 3862 O O . ASN A 1 485 ? -22.150 -22.736 23.498 1.00 82.25 485 ASN A O 1
ATOM 3866 N N . ALA A 1 486 ? -22.663 -24.760 24.284 1.00 85.75 486 ALA A N 1
ATOM 3867 C CA . ALA A 1 486 ? -21.433 -25.401 23.815 1.00 85.75 486 ALA A CA 1
ATOM 3868 C C . ALA A 1 486 ? -21.310 -25.355 22.281 1.00 85.75 486 ALA A C 1
ATOM 3870 O O . ALA A 1 486 ? -20.242 -25.040 21.762 1.00 85.75 486 ALA A O 1
ATOM 3871 N N . SER A 1 487 ? -22.407 -25.589 21.554 1.00 86.56 487 SER A N 1
ATOM 3872 C CA . SER A 1 487 ? -22.448 -25.499 20.089 1.00 86.56 487 SER A CA 1
ATOM 3873 C C . SER A 1 487 ? -22.197 -24.070 19.606 1.00 86.56 487 SER A C 1
ATOM 3875 O O . SER A 1 487 ? -21.352 -23.863 18.744 1.00 86.56 487 SER A O 1
ATOM 3877 N N . LEU A 1 488 ? -22.848 -23.067 20.204 1.00 85.06 488 LEU A N 1
ATOM 3878 C CA . LEU A 1 488 ? -22.624 -21.650 19.899 1.00 85.06 488 LEU A CA 1
ATOM 3879 C C . LEU A 1 488 ? -21.209 -21.196 20.273 1.00 85.06 488 LEU A C 1
ATOM 3881 O O . LEU A 1 488 ? -20.606 -20.433 19.524 1.00 85.06 488 LEU A O 1
ATOM 3885 N N . GLN A 1 489 ? -20.645 -21.686 21.379 1.00 82.62 489 GLN A N 1
ATOM 3886 C CA . GLN A 1 489 ? -19.249 -21.434 21.731 1.00 82.62 489 GLN A CA 1
ATOM 3887 C C . GLN A 1 489 ? -18.307 -22.033 20.681 1.00 82.62 489 GLN A C 1
ATOM 3889 O O . GLN A 1 489 ? -17.432 -21.325 20.190 1.00 82.62 489 GLN A O 1
ATOM 3894 N N . VAL A 1 490 ? -18.512 -23.287 20.267 1.00 82.94 490 VAL A N 1
ATOM 3895 C CA . VAL A 1 490 ? -17.702 -23.925 19.217 1.00 82.94 490 VAL A CA 1
ATOM 3896 C C . VAL A 1 490 ? -17.887 -23.243 17.857 1.00 82.94 490 VAL A C 1
ATOM 3898 O O . VAL A 1 490 ? -16.897 -23.062 17.158 1.00 82.94 490 VAL A O 1
ATOM 3901 N N . SER A 1 491 ? -19.087 -22.789 17.488 1.00 79.12 491 SER A N 1
ATOM 3902 C CA . SER A 1 491 ? -19.313 -22.042 16.243 1.00 79.12 491 SER A CA 1
ATOM 3903 C C . SER A 1 491 ? -18.678 -20.651 16.278 1.00 79.12 491 SER A C 1
ATOM 3905 O O . SER A 1 491 ? -17.841 -20.352 15.434 1.00 79.12 491 SER A O 1
ATOM 3907 N N . VAL A 1 492 ? -19.015 -19.807 17.259 1.00 74.19 492 VAL A N 1
ATOM 3908 C CA . VAL A 1 492 ? -18.524 -18.418 17.328 1.00 74.19 492 VAL A CA 1
ATOM 3909 C C . VAL A 1 492 ? -17.017 -18.387 17.580 1.00 74.19 492 VAL A C 1
ATOM 3911 O O . VAL A 1 492 ? -16.270 -17.787 16.808 1.00 74.19 492 VAL A O 1
ATOM 3914 N N . TRP A 1 493 ? -16.529 -19.088 18.608 1.00 69.31 493 TRP A N 1
ATOM 3915 C CA . TRP A 1 493 ? -15.098 -19.085 18.915 1.00 69.31 493 TRP A CA 1
ATOM 3916 C C . TRP A 1 493 ? -14.300 -19.935 17.928 1.00 69.31 493 TRP A C 1
ATOM 3918 O O . TRP A 1 493 ? -13.144 -19.605 17.678 1.00 69.31 493 TRP A O 1
ATOM 3928 N N . GLY A 1 494 ? -14.882 -20.985 17.340 1.00 71.69 494 GLY A N 1
ATOM 3929 C CA . GLY A 1 494 ? -14.240 -21.793 16.302 1.00 71.69 494 GLY A CA 1
ATOM 3930 C C . GLY A 1 494 ? -14.106 -21.040 14.984 1.00 71.69 494 GLY A C 1
ATOM 3931 O O . GLY A 1 494 ? -12.983 -20.877 14.515 1.00 71.69 494 GLY A O 1
ATOM 3932 N N . GLU A 1 495 ? -15.192 -20.506 14.415 1.00 73.31 495 GLU A N 1
ATOM 3933 C CA . GLU A 1 495 ? -15.120 -19.709 13.181 1.00 73.31 495 GLU A CA 1
ATOM 3934 C C . GLU A 1 495 ? -14.306 -18.427 13.387 1.00 73.31 495 GLU A C 1
ATOM 3936 O O . GLU A 1 495 ? -13.424 -18.134 12.579 1.00 73.31 495 GLU A O 1
ATOM 3941 N N . GLY A 1 496 ? -14.508 -17.706 14.495 1.00 72.81 496 GLY A N 1
ATOM 3942 C CA . GLY A 1 496 ? -13.738 -16.505 14.819 1.00 72.81 496 GLY A CA 1
ATOM 3943 C C . GLY A 1 496 ? -12.238 -16.786 14.989 1.00 72.81 496 GLY A C 1
ATOM 3944 O O . GLY A 1 496 ? -11.402 -15.994 14.535 1.00 72.81 496 GLY A O 1
ATOM 3945 N N . ARG A 1 497 ? -11.856 -17.915 15.614 1.00 71.00 497 ARG A N 1
ATOM 3946 C CA . ARG A 1 497 ? -10.448 -18.338 15.791 1.00 71.00 497 ARG A CA 1
ATOM 3947 C C . ARG A 1 497 ? -9.854 -19.005 14.544 1.00 71.00 497 ARG A C 1
ATOM 3949 O O . ARG A 1 497 ? -8.638 -18.954 14.402 1.00 71.00 497 ARG A O 1
ATOM 3956 N N . ALA A 1 498 ? -10.656 -19.596 13.659 1.00 73.38 498 ALA A N 1
ATOM 3957 C CA . ALA A 1 498 ? -10.195 -20.218 12.414 1.00 73.38 498 ALA A CA 1
ATOM 3958 C C . ALA A 1 498 ? -10.058 -19.204 11.270 1.00 73.38 498 ALA A C 1
ATOM 3960 O O . ALA A 1 498 ? -9.037 -19.197 10.583 1.00 73.38 498 ALA A O 1
ATOM 3961 N N . ARG A 1 499 ? -11.034 -18.299 11.103 1.00 79.31 499 ARG A N 1
ATOM 3962 C CA . ARG A 1 499 ? -10.929 -17.188 10.148 1.00 79.31 499 ARG A CA 1
ATOM 3963 C C . ARG A 1 499 ? -9.898 -16.177 10.625 1.00 79.31 499 ARG A C 1
ATOM 3965 O O . ARG A 1 499 ? -8.994 -15.863 9.869 1.00 79.31 499 ARG A O 1
ATOM 3972 N N . GLY A 1 500 ? -9.947 -15.743 11.886 1.00 83.69 500 GLY A N 1
ATOM 3973 C CA . GLY A 1 500 ? -9.087 -14.676 12.412 1.00 83.69 500 GLY A CA 1
ATOM 3974 C C . GLY A 1 500 ? -7.587 -14.739 12.049 1.00 83.69 500 GLY A C 1
ATOM 3975 O O . GLY A 1 500 ? -6.996 -13.682 11.911 1.00 83.69 500 GLY A O 1
ATOM 3976 N N . PRO A 1 501 ? -6.919 -15.903 11.916 1.00 81.31 501 PRO A N 1
ATOM 3977 C CA . PRO A 1 501 ? -5.549 -16.017 11.395 1.00 81.31 501 PRO A CA 1
ATOM 3978 C C . PRO A 1 501 ? -5.406 -15.946 9.865 1.00 81.31 501 PRO A C 1
ATOM 3980 O O . PRO A 1 501 ? -4.435 -15.366 9.396 1.00 81.31 501 PRO A O 1
ATOM 3983 N N . GLN A 1 502 ? -6.335 -16.510 9.083 1.00 82.38 502 GLN A N 1
ATOM 3984 C CA . GLN A 1 502 ? -6.396 -16.349 7.614 1.00 82.38 502 GLN A CA 1
ATOM 3985 C C . GLN A 1 502 ? -6.621 -14.878 7.263 1.00 82.38 502 GLN A C 1
ATOM 3987 O O . GLN A 1 502 ? -5.930 -14.284 6.441 1.00 82.38 502 GLN A O 1
ATOM 3992 N N . TRP A 1 503 ? -7.602 -14.321 7.948 1.00 74.56 503 TRP A N 1
ATOM 3993 C CA . TRP A 1 503 ? -8.113 -12.968 7.883 1.00 74.56 503 TRP A CA 1
ATOM 3994 C C . TRP A 1 503 ? -6.997 -12.042 8.438 1.00 74.56 503 TRP A C 1
ATOM 3996 O O . TRP A 1 503 ? -6.660 -11.079 7.766 1.00 74.56 503 TRP A O 1
ATOM 4006 N N . ARG A 1 504 ? -6.217 -12.454 9.468 1.00 82.56 504 ARG A N 1
ATOM 4007 C CA . ARG A 1 504 ? -4.901 -11.856 9.831 1.00 82.56 504 ARG A CA 1
ATOM 4008 C C . ARG A 1 504 ? -3.688 -12.169 8.938 1.00 82.56 504 ARG A C 1
ATOM 4010 O O . ARG A 1 504 ? -2.619 -11.593 9.135 1.00 82.56 504 ARG A O 1
ATOM 4017 N N . SER A 1 505 ? -3.796 -13.031 7.937 1.00 78.00 505 SER A N 1
ATOM 4018 C CA . SER A 1 505 ? -2.758 -13.205 6.904 1.00 78.00 505 SER A CA 1
ATOM 4019 C C . SER A 1 505 ? -3.048 -12.279 5.724 1.00 78.00 505 SER A C 1
ATOM 4021 O O . SER A 1 505 ? -2.176 -11.529 5.287 1.00 78.00 505 SER A O 1
ATOM 4023 N N . ALA A 1 506 ? -4.336 -12.111 5.426 1.00 83.12 506 ALA A N 1
ATOM 4024 C CA . ALA A 1 506 ? -4.905 -10.835 5.017 1.00 83.12 506 ALA A CA 1
ATOM 4025 C C . ALA A 1 506 ? -4.788 -9.733 6.111 1.00 83.12 506 ALA A C 1
ATOM 4027 O O . ALA A 1 506 ? -5.518 -8.759 6.065 1.00 83.12 506 ALA A O 1
ATOM 4028 N N . ALA A 1 507 ? -3.851 -9.844 7.071 1.00 83.75 507 ALA A N 1
ATOM 4029 C CA . ALA A 1 507 ? -3.323 -8.751 7.901 1.00 83.75 507 ALA A CA 1
ATOM 4030 C C . ALA A 1 507 ? -1.799 -8.565 7.873 1.00 83.75 507 ALA A C 1
ATOM 4032 O O . ALA A 1 507 ? -1.259 -7.751 8.621 1.00 83.75 507 ALA A O 1
ATOM 4033 N N . GLY A 1 508 ? -1.102 -9.326 7.030 1.00 81.12 508 GLY A N 1
ATOM 4034 C CA . GLY A 1 508 ? 0.325 -9.158 6.753 1.00 81.12 508 GLY A CA 1
ATOM 4035 C C . GLY A 1 508 ? 0.566 -9.020 5.256 1.00 81.12 508 GLY A C 1
ATOM 4036 O O . GLY A 1 508 ? 1.196 -8.060 4.819 1.00 81.12 508 GLY A O 1
ATOM 4037 N N . GLY A 1 509 ? -0.012 -9.942 4.476 1.00 83.50 509 GLY A N 1
ATOM 4038 C CA . GLY A 1 509 ? -0.012 -9.942 3.017 1.00 83.50 509 GLY A CA 1
ATOM 4039 C C . GLY A 1 509 ? -0.597 -8.646 2.491 1.00 83.50 509 GLY A C 1
ATOM 4040 O O . GLY A 1 509 ? 0.173 -7.776 2.080 1.00 83.50 509 GLY A O 1
ATOM 4041 N N . LEU A 1 510 ? -1.919 -8.438 2.628 1.00 88.06 510 LEU A N 1
ATOM 4042 C CA . LEU A 1 510 ? -2.479 -7.127 2.310 1.00 88.06 510 LEU A CA 1
ATOM 4043 C C . LEU A 1 510 ? -2.094 -5.995 3.301 1.00 88.06 510 LEU A C 1
ATOM 4045 O O . LEU A 1 510 ? -2.870 -5.051 3.375 1.00 88.06 510 LEU A O 1
ATOM 4049 N N . GLU A 1 511 ? -0.933 -6.045 4.012 1.00 84.88 511 GLU A N 1
ATOM 4050 C CA . GLU A 1 511 ? -0.292 -5.013 4.896 1.00 84.88 511 GLU A CA 1
ATOM 4051 C C . GLU A 1 511 ? 1.127 -4.623 4.410 1.00 84.88 511 GLU A C 1
ATOM 4053 O O . GLU A 1 511 ? 1.680 -3.618 4.871 1.00 84.88 511 GLU A O 1
ATOM 4058 N N . ALA A 1 512 ? 1.721 -5.345 3.454 1.00 80.38 512 ALA A N 1
ATOM 4059 C CA . ALA A 1 512 ? 3.000 -4.965 2.837 1.00 80.38 512 ALA A CA 1
ATOM 4060 C C . ALA A 1 512 ? 2.829 -3.743 1.905 1.00 80.38 512 ALA A C 1
ATOM 4062 O O . ALA A 1 512 ? 3.408 -2.668 2.081 1.00 80.38 512 ALA A O 1
ATOM 4063 N N . GLU A 1 513 ? 1.857 -3.868 1.022 1.00 86.38 513 GLU A N 1
ATOM 4064 C CA . GLU A 1 513 ? 1.747 -3.236 -0.289 1.00 86.38 513 GLU A CA 1
ATOM 4065 C C . GLU A 1 513 ? 1.292 -1.712 -0.377 1.00 86.38 513 GLU A C 1
ATOM 4067 O O . GLU A 1 513 ? 0.675 -1.229 -1.314 1.00 86.38 513 GLU A O 1
ATOM 4072 N N . LYS A 1 514 ? 1.616 -0.858 0.606 1.00 87.69 514 LYS A N 1
ATOM 4073 C CA . LYS A 1 514 ? 1.684 0.634 0.418 1.00 87.69 514 LYS A CA 1
ATOM 4074 C C . LYS A 1 514 ? 2.919 1.227 1.048 1.00 87.69 514 LYS A C 1
ATOM 4076 O O . LYS A 1 514 ? 3.252 2.381 0.791 1.00 87.69 514 LYS A O 1
ATOM 4081 N N . LYS A 1 515 ? 3.608 0.439 1.875 1.00 78.31 515 LYS A N 1
ATOM 4082 C CA . LYS A 1 515 ? 5.032 0.682 2.063 1.00 78.31 515 LYS A CA 1
ATOM 4083 C C . LYS A 1 515 ? 5.669 0.599 0.675 1.00 78.31 515 LYS A C 1
ATOM 4085 O O . LYS A 1 515 ? 6.392 1.500 0.292 1.00 78.31 515 LYS A O 1
ATOM 4090 N N . THR A 1 516 ? 5.241 -0.392 -0.094 1.00 81.12 516 THR A N 1
ATOM 4091 C CA . THR A 1 516 ? 5.403 -0.567 -1.537 1.00 81.12 516 THR A CA 1
ATOM 4092 C C . THR A 1 516 ? 4.185 -0.052 -2.336 1.00 81.12 516 THR A C 1
ATOM 4094 O O . THR A 1 516 ? 3.512 -0.779 -3.034 1.00 81.12 516 THR A O 1
ATOM 4097 N N . LEU A 1 517 ? 3.851 1.224 -2.132 1.00 88.56 517 LEU A N 1
ATOM 4098 C CA . LEU A 1 517 ? 3.473 2.174 -3.210 1.00 88.56 517 LEU A CA 1
ATOM 4099 C C . LEU A 1 517 ? 4.121 3.509 -2.872 1.00 88.56 517 LEU A C 1
ATOM 4101 O O . LEU A 1 517 ? 4.398 4.330 -3.731 1.00 88.56 517 LEU A O 1
ATOM 4105 N N . GLY A 1 518 ? 4.354 3.760 -1.576 1.00 88.75 518 GLY A N 1
ATOM 4106 C CA . GLY A 1 518 ? 5.225 4.831 -1.128 1.00 88.75 518 GLY A CA 1
ATOM 4107 C C . GLY A 1 518 ? 6.547 4.834 -1.893 1.00 88.75 518 GLY A C 1
ATOM 4108 O O . GLY A 1 518 ? 6.911 5.883 -2.405 1.00 88.75 518 GLY A O 1
ATOM 4109 N N . LYS A 1 519 ? 7.211 3.680 -2.050 1.00 82.69 519 LYS A N 1
ATOM 4110 C CA . LYS A 1 519 ? 8.573 3.597 -2.589 1.00 82.69 519 LYS A CA 1
ATOM 4111 C C . LYS A 1 519 ? 8.669 3.937 -4.066 1.00 82.69 519 LYS A C 1
ATOM 4113 O O . LYS A 1 519 ? 9.472 4.807 -4.375 1.00 82.69 519 LYS A O 1
ATOM 4118 N N . GLU A 1 520 ? 7.916 3.322 -4.975 1.00 84.75 520 GLU A N 1
ATOM 4119 C CA . GLU A 1 520 ? 8.007 3.713 -6.387 1.00 84.75 520 GLU A CA 1
ATOM 4120 C C . GLU A 1 520 ? 7.247 4.985 -6.679 1.00 84.75 520 GLU A C 1
ATOM 4122 O O . GLU A 1 520 ? 7.762 5.803 -7.427 1.00 84.75 520 GLU A O 1
ATOM 4127 N N . ARG A 1 521 ? 6.141 5.287 -5.997 1.00 89.94 521 ARG A N 1
ATOM 4128 C CA . ARG A 1 521 ? 5.545 6.620 -6.140 1.00 89.94 521 ARG A CA 1
ATOM 4129 C C . ARG A 1 521 ? 6.488 7.712 -5.614 1.00 89.94 521 ARG A C 1
ATOM 4131 O O . ARG A 1 521 ? 6.285 8.885 -5.919 1.00 89.94 521 ARG A O 1
ATOM 4138 N N . GLU A 1 522 ? 7.492 7.387 -4.795 1.00 82.31 522 GLU A N 1
ATOM 4139 C CA . GLU A 1 522 ? 8.618 8.262 -4.421 1.00 82.31 522 GLU A CA 1
ATOM 4140 C C . GLU A 1 522 ? 9.819 8.119 -5.380 1.00 82.31 522 GLU A C 1
ATOM 4142 O O . GLU A 1 522 ? 10.450 9.124 -5.700 1.00 82.31 522 GLU A O 1
ATOM 4147 N N . ALA A 1 523 ? 10.092 6.939 -5.941 1.00 86.38 523 ALA A N 1
ATOM 4148 C CA . ALA A 1 523 ? 11.143 6.725 -6.938 1.00 86.38 523 ALA A CA 1
ATOM 4149 C C . ALA A 1 523 ? 10.796 7.347 -8.300 1.00 86.38 523 ALA A C 1
ATOM 4151 O O . ALA A 1 523 ? 11.679 7.883 -8.958 1.00 86.38 523 ALA A O 1
ATOM 4152 N N . LEU A 1 524 ? 9.528 7.343 -8.715 1.00 90.88 524 LEU A N 1
ATOM 4153 C CA . LEU A 1 524 ? 8.991 8.091 -9.846 1.00 90.88 524 LEU A CA 1
ATOM 4154 C C . LEU A 1 524 ? 9.114 9.594 -9.594 1.00 90.88 524 LEU A C 1
ATOM 4156 O O . LEU A 1 524 ? 9.569 10.296 -10.491 1.00 90.88 524 LEU A O 1
ATOM 4160 N N . ARG A 1 525 ? 8.825 10.098 -8.379 1.00 92.44 525 ARG A N 1
ATOM 4161 C CA . ARG A 1 525 ? 9.132 11.504 -8.030 1.00 92.44 525 ARG A CA 1
ATOM 4162 C C . ARG A 1 525 ? 10.618 11.800 -8.196 1.00 92.44 525 ARG A C 1
ATOM 4164 O O . ARG A 1 525 ? 10.950 12.727 -8.921 1.00 92.44 525 ARG A O 1
ATOM 4171 N N . ALA A 1 526 ? 11.504 10.977 -7.638 1.00 88.81 526 ALA A N 1
ATOM 4172 C CA . ALA A 1 526 ? 12.950 11.157 -7.776 1.00 88.81 526 ALA A CA 1
ATOM 4173 C C . ALA A 1 526 ? 13.433 11.060 -9.242 1.00 88.81 526 ALA A C 1
ATOM 4175 O O . ALA A 1 526 ? 14.276 11.850 -9.667 1.00 88.81 526 ALA A O 1
ATOM 4176 N N . ARG A 1 527 ? 12.870 10.140 -10.044 1.00 92.75 527 ARG A N 1
ATOM 4177 C CA . ARG A 1 527 ? 13.114 10.009 -11.496 1.00 92.75 527 ARG A CA 1
ATOM 4178 C C . ARG A 1 527 ? 12.643 11.270 -12.247 1.00 92.75 527 ARG A C 1
ATOM 4180 O O . ARG A 1 527 ? 13.371 11.760 -13.107 1.00 92.75 527 ARG A O 1
ATOM 4187 N N . HIS A 1 528 ? 11.477 11.827 -11.906 1.00 94.00 528 HIS A N 1
ATOM 4188 C CA . HIS A 1 528 ? 10.967 13.079 -12.479 1.00 94.00 528 HIS A CA 1
ATOM 4189 C C . HIS A 1 528 ? 11.795 14.300 -12.055 1.00 94.00 528 HIS A C 1
ATOM 4191 O O . HIS A 1 528 ? 12.152 15.107 -12.908 1.00 94.00 528 HIS A O 1
ATOM 4197 N N . GLU A 1 529 ? 12.144 14.430 -10.775 1.00 93.75 529 GLU A N 1
ATOM 4198 C CA . GLU A 1 529 ? 12.985 15.516 -10.257 1.00 93.75 529 GLU A CA 1
ATOM 4199 C C . GLU A 1 529 ? 14.352 15.516 -10.952 1.00 93.75 529 GLU A C 1
ATOM 4201 O O . GLU A 1 529 ? 14.740 16.536 -11.528 1.00 93.75 529 GLU A O 1
ATOM 4206 N N . ALA A 1 530 ? 15.024 14.361 -11.029 1.00 92.25 530 ALA A N 1
ATOM 4207 C CA . ALA A 1 530 ? 16.269 14.206 -11.782 1.00 92.25 530 ALA A CA 1
ATOM 4208 C C . ALA A 1 530 ? 16.111 14.662 -13.245 1.00 92.25 530 ALA A C 1
ATOM 4210 O O . ALA A 1 530 ? 16.863 15.530 -13.696 1.00 92.25 530 ALA A O 1
ATOM 4211 N N . LEU A 1 531 ? 15.075 14.178 -13.944 1.00 96.69 531 LEU A N 1
ATOM 4212 C CA . LEU A 1 531 ? 14.776 14.564 -15.327 1.00 96.69 531 LEU A CA 1
ATOM 4213 C C . LEU A 1 531 ? 14.533 16.076 -15.483 1.00 96.69 531 LEU A C 1
ATOM 4215 O O . LEU A 1 531 ? 14.986 16.659 -16.467 1.00 96.69 531 LEU A O 1
ATOM 4219 N N . THR A 1 532 ? 13.882 16.742 -14.520 1.00 93.12 532 THR A N 1
ATOM 4220 C CA . THR A 1 532 ? 13.735 18.209 -14.559 1.00 93.12 532 THR A CA 1
ATOM 4221 C C . THR A 1 532 ? 15.069 18.934 -14.376 1.00 93.12 532 THR A C 1
ATOM 4223 O O . THR A 1 532 ? 15.307 19.920 -15.074 1.00 93.12 532 THR A O 1
ATOM 4226 N N . THR A 1 533 ? 15.976 18.438 -13.524 1.00 95.38 533 THR A N 1
ATOM 4227 C CA . THR A 1 533 ? 17.316 19.040 -13.385 1.00 95.38 533 THR A CA 1
ATOM 4228 C C . THR A 1 533 ? 18.180 18.835 -14.630 1.00 95.38 533 THR A C 1
ATOM 4230 O O . THR A 1 533 ? 18.906 19.749 -15.020 1.00 95.38 533 THR A O 1
ATOM 4233 N N . ASP A 1 534 ? 18.069 17.692 -15.312 1.00 95.31 534 ASP A N 1
ATOM 4234 C CA . ASP A 1 534 ? 18.768 17.458 -16.579 1.00 95.31 534 ASP A CA 1
ATOM 4235 C C . ASP A 1 534 ? 18.161 18.257 -17.737 1.00 95.31 534 ASP A C 1
ATOM 4237 O O . ASP A 1 534 ? 18.903 18.800 -18.553 1.00 95.31 534 ASP A O 1
ATOM 4241 N N . HIS A 1 535 ? 16.841 18.459 -17.760 1.00 95.75 535 HIS A N 1
ATOM 4242 C CA . HIS A 1 535 ? 16.208 19.382 -18.703 1.00 95.75 535 HIS A CA 1
ATOM 4243 C C . HIS A 1 535 ? 16.667 20.837 -18.485 1.00 95.75 535 HIS A C 1
ATOM 4245 O O . HIS A 1 535 ? 16.990 21.526 -19.450 1.00 95.75 535 HIS A O 1
ATOM 4251 N N . GLN A 1 536 ? 16.798 21.291 -17.232 1.00 96.12 536 GLN A N 1
ATOM 4252 C CA . GLN A 1 536 ? 17.370 22.607 -16.905 1.00 96.12 536 GLN A CA 1
ATOM 4253 C C . GLN A 1 536 ? 18.843 22.724 -17.337 1.00 96.12 536 GLN A C 1
ATOM 4255 O O . GLN A 1 536 ? 19.238 23.737 -17.912 1.00 96.12 536 GLN A O 1
ATOM 4260 N N . ARG A 1 537 ? 19.658 21.680 -17.120 1.00 97.62 537 ARG A N 1
ATOM 4261 C CA . ARG A 1 537 ? 21.056 21.625 -17.594 1.00 97.62 537 ARG A CA 1
ATOM 4262 C C . ARG A 1 537 ? 21.144 21.690 -19.121 1.00 97.62 537 ARG A C 1
ATOM 4264 O O . ARG A 1 537 ? 22.009 22.393 -19.636 1.00 97.62 537 ARG A O 1
ATOM 4271 N N . LEU A 1 538 ? 20.254 20.996 -19.833 1.00 97.69 538 LEU A N 1
ATOM 4272 C CA . LEU A 1 538 ? 20.154 21.050 -21.294 1.00 97.69 538 LEU A CA 1
ATOM 4273 C C . LEU A 1 538 ? 19.715 22.435 -21.787 1.00 97.69 538 LEU A C 1
ATOM 4275 O O . LEU A 1 538 ? 20.309 22.936 -22.735 1.00 97.69 538 LEU A O 1
ATOM 4279 N N . GLY A 1 539 ? 18.769 23.094 -21.108 1.00 96.31 539 GLY A N 1
ATOM 4280 C CA . GLY A 1 539 ? 18.406 24.490 -21.378 1.00 96.31 539 GLY A CA 1
ATOM 4281 C C . GLY A 1 539 ? 19.617 25.424 -21.299 1.00 96.31 539 GLY A C 1
ATOM 4282 O O . GLY A 1 539 ? 19.943 26.090 -22.275 1.00 96.31 539 GLY A O 1
ATOM 4283 N N . ILE A 1 540 ? 20.375 25.364 -20.199 1.00 97.38 540 ILE A N 1
ATOM 4284 C CA . ILE A 1 540 ? 21.607 26.154 -20.006 1.00 97.38 540 ILE A CA 1
ATOM 4285 C C . ILE A 1 540 ? 22.684 25.820 -21.060 1.00 97.38 540 ILE A C 1
ATOM 4287 O O . ILE A 1 540 ? 23.496 26.676 -21.415 1.00 97.38 540 ILE A O 1
ATOM 4291 N N . LEU A 1 541 ? 22.734 24.585 -21.571 1.00 98.00 541 LEU A N 1
ATOM 4292 C CA . LEU A 1 541 ? 23.629 24.217 -22.675 1.00 98.00 541 LEU A CA 1
ATOM 4293 C C . LEU A 1 541 ? 23.154 24.782 -24.020 1.00 98.00 541 LEU A C 1
ATOM 4295 O O . LEU A 1 541 ? 23.995 25.236 -24.794 1.00 98.00 541 LEU A O 1
ATOM 4299 N N . HIS A 1 542 ? 21.848 24.808 -24.285 1.00 97.00 542 HIS A N 1
ATOM 4300 C CA . HIS A 1 542 ? 21.290 25.432 -25.484 1.00 97.00 542 HIS A CA 1
ATOM 4301 C C . HIS A 1 542 ? 21.458 26.956 -25.466 1.00 97.00 542 HIS A C 1
ATOM 4303 O O . HIS A 1 542 ? 21.984 27.489 -26.434 1.00 97.00 542 HIS A O 1
ATOM 4309 N N . GLU A 1 543 ? 21.181 27.639 -24.351 1.00 96.94 543 GLU A N 1
ATOM 4310 C CA . GLU A 1 543 ? 21.451 29.081 -24.178 1.00 96.94 543 GLU A CA 1
ATOM 4311 C C . GLU A 1 543 ? 22.924 29.433 -24.476 1.00 96.94 543 GLU A C 1
ATOM 4313 O O . GLU A 1 543 ? 23.230 30.440 -25.118 1.00 96.94 543 GLU A O 1
ATOM 4318 N N . ARG A 1 544 ? 23.866 28.575 -24.053 1.00 97.94 544 ARG A N 1
ATOM 4319 C CA . ARG A 1 544 ? 25.300 28.730 -24.364 1.00 97.94 544 ARG A CA 1
ATOM 4320 C C . ARG A 1 544 ? 25.608 28.493 -25.839 1.00 97.94 544 ARG A C 1
ATOM 4322 O O . ARG A 1 544 ? 26.375 29.259 -26.413 1.00 97.94 544 ARG A O 1
ATOM 4329 N N . GLN A 1 545 ? 25.024 27.464 -26.453 1.00 96.69 545 GLN A N 1
ATOM 4330 C CA . GLN A 1 545 ? 25.188 27.182 -27.883 1.00 96.69 545 GLN A CA 1
ATOM 4331 C C . GLN A 1 545 ? 24.609 28.306 -28.750 1.00 96.69 545 GLN A C 1
ATOM 4333 O O . GLN A 1 545 ? 25.241 28.708 -29.723 1.00 96.69 545 GLN A O 1
ATOM 4338 N N . GLU A 1 546 ? 23.453 28.853 -28.380 1.00 94.44 546 GLU A N 1
ATOM 4339 C CA . GLU A 1 546 ? 22.837 30.012 -29.026 1.00 94.44 546 GLU A CA 1
ATOM 4340 C C . GLU A 1 546 ? 23.748 31.238 -28.915 1.00 94.44 546 GLU A C 1
ATOM 4342 O O . GLU A 1 546 ? 24.092 31.824 -29.940 1.00 94.44 546 GLU A O 1
ATOM 4347 N N . ALA A 1 547 ? 24.262 31.555 -27.721 1.00 97.25 547 ALA A N 1
ATOM 4348 C CA . ALA A 1 547 ? 25.231 32.637 -27.541 1.00 97.25 547 ALA A CA 1
ATOM 4349 C C . ALA A 1 547 ? 26.534 32.419 -28.346 1.00 97.25 547 ALA A C 1
ATOM 4351 O O . ALA A 1 547 ? 27.052 33.353 -28.965 1.00 97.25 547 ALA A O 1
ATOM 4352 N N . GLU A 1 548 ? 27.072 31.195 -28.396 1.00 98.00 548 GLU A N 1
ATOM 4353 C CA . GLU A 1 548 ? 28.248 30.859 -29.211 1.00 98.00 548 GLU A CA 1
ATOM 4354 C C . GLU A 1 548 ? 27.982 31.058 -30.711 1.00 98.00 548 GLU A C 1
ATOM 4356 O O . GLU A 1 548 ? 28.801 31.692 -31.397 1.00 98.00 548 GLU A O 1
ATOM 4361 N N . LEU A 1 549 ? 26.828 30.590 -31.202 1.00 97.31 549 LEU A N 1
ATOM 4362 C CA . LEU A 1 549 ? 26.352 30.780 -32.573 1.00 97.31 549 LEU A CA 1
ATOM 4363 C C . LEU A 1 549 ? 26.127 32.262 -32.895 1.00 97.31 549 LEU A C 1
ATOM 4365 O O . LEU A 1 549 ? 26.556 32.715 -33.957 1.00 97.31 549 LEU A O 1
ATOM 4369 N N . GLU A 1 550 ? 25.568 33.053 -31.979 1.00 97.94 550 GLU A N 1
ATOM 4370 C CA . GLU A 1 550 ? 25.490 34.507 -32.121 1.00 97.94 550 GLU A CA 1
ATOM 4371 C C . GLU A 1 550 ? 26.884 35.130 -32.245 1.00 97.94 550 GLU A C 1
ATOM 4373 O O . GLU A 1 550 ? 27.105 35.950 -33.141 1.00 97.94 550 GLU A O 1
ATOM 4378 N N . THR A 1 551 ? 27.873 34.715 -31.436 1.00 97.62 551 THR A N 1
ATOM 4379 C CA . THR A 1 551 ? 29.245 35.225 -31.615 1.00 97.62 551 THR A CA 1
ATOM 4380 C C . THR A 1 551 ? 29.826 34.839 -32.976 1.00 97.62 551 THR A C 1
ATOM 4382 O O . THR A 1 551 ? 30.586 35.619 -33.550 1.00 97.62 551 THR A O 1
ATOM 4385 N N . LEU A 1 552 ? 29.487 33.662 -33.514 1.00 97.94 552 LEU A N 1
ATOM 4386 C CA . LEU A 1 552 ? 29.912 33.203 -34.840 1.00 97.94 552 LEU A CA 1
ATOM 4387 C C . LEU A 1 552 ? 29.238 34.005 -35.959 1.00 97.94 552 LEU A C 1
ATOM 4389 O O . LEU A 1 552 ? 29.928 34.454 -36.875 1.00 97.94 552 LEU A O 1
ATOM 4393 N N . VAL A 1 553 ? 27.939 34.289 -35.849 1.00 97.62 553 VAL A N 1
ATOM 4394 C CA . VAL A 1 553 ? 27.201 35.175 -36.766 1.00 97.62 553 VAL A CA 1
ATOM 4395 C C . VAL A 1 553 ? 27.757 36.602 -36.712 1.00 97.62 553 VAL A C 1
ATOM 4397 O O . VAL A 1 553 ? 27.946 37.225 -37.760 1.00 97.62 553 VAL A O 1
ATOM 4400 N N . GLN A 1 554 ? 28.116 37.111 -35.530 1.00 97.75 554 GLN A N 1
ATOM 4401 C CA . GLN A 1 554 ? 28.792 38.404 -35.379 1.00 97.75 554 GLN A CA 1
ATOM 4402 C C . GLN A 1 554 ? 30.198 38.397 -36.004 1.00 97.75 554 GLN A C 1
ATOM 4404 O O . GLN A 1 554 ? 30.539 39.329 -36.735 1.00 97.75 554 GLN A O 1
ATOM 4409 N N . LYS A 1 555 ? 31.010 37.352 -35.777 1.00 97.69 555 LYS A N 1
ATOM 4410 C CA . LYS A 1 555 ? 32.344 37.181 -36.394 1.00 97.69 555 LYS A CA 1
ATOM 4411 C C . LYS A 1 555 ? 32.242 37.129 -37.923 1.00 97.69 555 LYS A C 1
ATOM 4413 O O . LYS A 1 555 ? 32.961 37.863 -38.599 1.00 97.69 555 LYS A O 1
ATOM 4418 N N . TYR A 1 556 ? 31.311 36.341 -38.466 1.00 97.25 556 TYR A N 1
ATOM 4419 C CA . TYR A 1 556 ? 31.036 36.271 -39.903 1.00 97.25 556 TYR A CA 1
ATOM 4420 C C . TYR A 1 556 ? 30.551 37.616 -40.459 1.00 97.25 556 TYR A C 1
ATOM 4422 O O . TYR A 1 556 ? 31.020 38.046 -41.508 1.00 97.25 556 TYR A O 1
ATOM 4430 N N . SER A 1 557 ? 29.676 38.329 -39.746 1.00 96.94 557 SER A N 1
ATOM 4431 C CA . SER A 1 557 ? 29.191 39.652 -40.165 1.00 96.94 557 SER A CA 1
ATOM 4432 C C . SER A 1 557 ? 30.315 40.693 -40.204 1.00 96.94 557 SER A C 1
ATOM 4434 O O . SER A 1 557 ? 30.406 41.455 -41.167 1.00 96.94 557 SER A O 1
ATOM 4436 N N . ARG A 1 558 ? 31.229 40.673 -39.221 1.00 97.12 558 ARG A N 1
ATOM 4437 C CA . ARG A 1 558 ? 32.453 41.493 -39.229 1.00 97.12 558 ARG A CA 1
ATOM 4438 C C . ARG A 1 558 ? 33.351 41.129 -40.415 1.00 97.12 558 ARG A C 1
ATOM 4440 O O . ARG A 1 558 ? 33.696 42.022 -41.183 1.00 97.12 558 ARG A O 1
ATOM 4447 N N . LEU A 1 559 ? 33.640 39.843 -40.630 1.00 97.50 559 LEU A N 1
ATOM 4448 C CA . LEU A 1 559 ? 34.450 39.366 -41.761 1.00 97.50 559 LEU A CA 1
ATOM 4449 C C . LEU A 1 559 ? 33.827 39.721 -43.125 1.00 97.50 559 LEU A C 1
ATOM 4451 O O . LEU A 1 559 ? 34.530 40.094 -44.056 1.00 97.50 559 LEU A O 1
ATOM 4455 N N . LYS A 1 560 ? 32.498 39.672 -43.238 1.00 97.94 560 LYS A N 1
ATOM 4456 C CA . LYS A 1 560 ? 31.749 40.088 -44.431 1.00 97.94 560 LYS A CA 1
ATOM 4457 C C . LYS A 1 560 ? 31.803 41.601 -44.651 1.00 97.94 560 LYS A C 1
ATOM 4459 O O . LYS A 1 560 ? 31.816 42.043 -45.797 1.00 97.94 560 LYS A O 1
ATOM 4464 N N . SER A 1 561 ? 31.854 42.395 -43.579 1.00 95.50 561 SER A N 1
ATOM 4465 C CA . SER A 1 561 ? 32.053 43.846 -43.672 1.00 95.50 561 SER A CA 1
ATOM 4466 C C . SER A 1 561 ? 33.489 44.222 -44.056 1.00 95.50 561 SER A C 1
ATOM 4468 O O . SER A 1 561 ? 33.659 45.084 -44.911 1.00 95.50 561 SER A O 1
ATOM 4470 N N . SER A 1 562 ? 34.512 43.533 -43.533 1.00 96.25 562 SER A N 1
ATOM 4471 C CA . SER A 1 562 ? 35.906 43.768 -43.932 1.00 96.25 562 SER A CA 1
ATOM 4472 C C . SER A 1 562 ? 36.216 43.230 -45.329 1.00 96.25 562 SER A C 1
ATOM 4474 O O . SER A 1 562 ? 36.954 43.874 -46.063 1.00 96.25 562 SER A O 1
ATOM 4476 N N . PHE A 1 563 ? 35.602 42.118 -45.751 1.00 95.38 563 PHE A N 1
ATOM 4477 C CA . PHE A 1 563 ? 35.664 41.665 -47.143 1.00 95.38 563 PHE A CA 1
ATOM 4478 C C . PHE A 1 563 ? 35.073 42.713 -48.091 1.00 95.38 563 PHE A C 1
ATOM 4480 O O . PHE A 1 563 ? 35.735 43.099 -49.044 1.00 95.38 563 PHE A O 1
ATOM 4487 N N . ARG A 1 564 ? 33.886 43.257 -47.783 1.00 96.50 564 ARG A N 1
ATOM 4488 C CA . ARG A 1 564 ? 33.284 44.359 -48.557 1.00 96.50 564 ARG A CA 1
ATOM 4489 C C . ARG A 1 564 ? 34.121 45.639 -48.553 1.00 96.50 564 ARG A C 1
ATOM 4491 O O . ARG A 1 564 ? 34.103 46.353 -49.547 1.00 96.50 564 ARG A O 1
ATOM 4498 N N . ALA A 1 565 ? 34.833 45.935 -47.465 1.00 95.38 565 ALA A N 1
ATOM 4499 C CA . ALA A 1 565 ? 35.785 47.043 -47.429 1.00 95.38 565 ALA A CA 1
ATOM 4500 C C . ALA A 1 565 ? 36.956 46.779 -48.388 1.00 95.38 565 ALA A C 1
ATOM 4502 O O . ALA A 1 565 ? 37.202 47.601 -49.258 1.00 95.38 565 ALA A O 1
ATOM 4503 N N . MET A 1 566 ? 37.567 45.589 -48.341 1.00 92.50 566 MET A N 1
ATOM 4504 C CA . MET A 1 566 ? 38.621 45.204 -49.288 1.00 92.50 566 MET A CA 1
ATOM 4505 C C . MET A 1 566 ? 38.126 45.168 -50.743 1.00 92.50 566 MET A C 1
ATOM 4507 O O . MET A 1 566 ? 38.864 45.586 -51.621 1.00 92.50 566 MET A O 1
ATOM 4511 N N . GLU A 1 567 ? 36.883 44.746 -51.014 1.00 94.25 567 GLU A N 1
ATOM 4512 C CA . GLU A 1 567 ? 36.267 44.843 -52.350 1.00 94.25 567 GLU A CA 1
ATOM 4513 C C . GLU A 1 567 ? 36.105 46.294 -52.833 1.00 94.25 567 GLU A C 1
ATOM 4515 O O . GLU A 1 567 ? 36.103 46.542 -54.040 1.00 94.25 567 GLU A O 1
ATOM 4520 N N . LEU A 1 568 ? 35.904 47.248 -51.918 1.00 94.31 568 LEU A N 1
ATOM 4521 C CA . LEU A 1 568 ? 35.858 48.674 -52.240 1.00 94.31 568 LEU A CA 1
ATOM 4522 C C . LEU A 1 568 ? 37.274 49.218 -52.431 1.00 94.31 568 LEU A C 1
ATOM 4524 O O . LEU A 1 568 ? 37.520 49.818 -53.467 1.00 94.31 568 LEU A O 1
ATOM 4528 N N . ASP A 1 569 ? 38.212 48.921 -51.530 1.00 91.25 569 ASP A N 1
ATOM 4529 C CA . ASP A 1 569 ? 39.620 49.321 -51.642 1.00 91.25 569 ASP A CA 1
ATOM 4530 C C . ASP A 1 569 ? 40.260 48.799 -52.940 1.00 91.25 569 ASP A C 1
ATOM 4532 O O . ASP A 1 569 ? 40.974 49.540 -53.615 1.00 91.25 569 ASP A O 1
ATOM 4536 N N . THR A 1 570 ? 39.970 47.557 -53.356 1.00 88.88 570 THR A N 1
ATOM 4537 C CA . THR A 1 570 ? 40.440 47.032 -54.648 1.00 88.88 570 THR A CA 1
ATOM 4538 C C . THR A 1 570 ? 39.792 47.747 -55.825 1.00 88.88 570 THR A C 1
ATOM 4540 O O . THR A 1 570 ? 40.502 48.083 -56.761 1.00 88.88 570 THR A O 1
ATOM 4543 N N . ARG A 1 571 ? 38.490 48.074 -55.779 1.00 88.88 571 ARG A N 1
ATOM 4544 C CA . ARG A 1 571 ? 37.833 48.871 -56.839 1.00 88.88 571 ARG A CA 1
ATOM 4545 C C . ARG A 1 571 ? 38.352 50.314 -56.883 1.00 88.88 571 ARG A C 1
ATOM 4547 O O . ARG A 1 571 ? 38.449 50.902 -57.959 1.00 88.88 571 ARG A O 1
ATOM 4554 N N . ASP A 1 572 ? 38.726 50.881 -55.741 1.00 87.62 572 ASP A N 1
ATOM 4555 C CA . ASP A 1 572 ? 39.369 52.191 -55.629 1.00 87.62 572 ASP A CA 1
ATOM 4556 C C . ASP A 1 572 ? 40.802 52.162 -56.187 1.00 87.62 572 ASP A C 1
ATOM 4558 O O . ASP A 1 572 ? 41.237 53.115 -56.829 1.00 87.62 572 ASP A O 1
ATOM 4562 N N . LEU A 1 573 ? 41.536 51.062 -56.003 1.00 84.00 573 LEU A N 1
ATOM 4563 C CA . LEU A 1 573 ? 42.841 50.845 -56.634 1.00 84.00 573 LEU A CA 1
ATOM 4564 C C . LEU A 1 573 ? 42.713 50.557 -58.137 1.00 84.00 573 LEU A C 1
ATOM 4566 O O . LEU A 1 573 ? 43.491 51.107 -58.916 1.00 84.00 573 LEU A O 1
ATOM 4570 N N . ASP A 1 574 ? 41.716 49.786 -58.569 1.00 81.75 574 ASP A N 1
ATOM 4571 C CA . ASP A 1 574 ? 41.416 49.523 -59.981 1.00 81.75 574 ASP A CA 1
ATOM 4572 C C . ASP A 1 574 ? 41.028 50.819 -60.703 1.00 81.75 574 ASP A C 1
ATOM 4574 O O . ASP A 1 574 ? 41.538 51.099 -61.779 1.00 81.75 574 ASP A O 1
ATOM 4578 N N . THR A 1 575 ? 40.199 51.680 -60.105 1.00 80.25 575 THR A N 1
ATOM 4579 C CA . THR A 1 575 ? 39.835 52.983 -60.702 1.00 80.25 575 THR A CA 1
ATOM 4580 C C . THR A 1 575 ? 40.969 54.014 -60.673 1.00 80.25 575 THR A C 1
ATOM 4582 O O . THR A 1 575 ? 40.987 54.910 -61.517 1.00 80.25 575 THR A O 1
ATOM 4585 N N . ARG A 1 576 ? 41.942 53.887 -59.758 1.00 77.44 576 ARG A N 1
ATOM 4586 C CA . ARG A 1 576 ? 43.172 54.710 -59.734 1.00 77.44 576 ARG A CA 1
ATOM 4587 C C . ARG A 1 576 ? 44.269 54.203 -60.673 1.00 77.44 576 ARG A C 1
ATOM 4589 O O . ARG A 1 576 ? 45.088 55.006 -61.113 1.00 77.44 576 ARG A O 1
ATOM 4596 N N . SER A 1 577 ? 44.313 52.898 -60.942 1.00 68.31 577 SER A N 1
ATOM 4597 C CA . SER A 1 577 ? 45.297 52.254 -61.829 1.00 68.31 577 SER A CA 1
ATOM 4598 C C . SER A 1 577 ? 44.787 52.052 -63.258 1.00 68.31 577 SER A C 1
ATOM 4600 O O . SER A 1 577 ? 45.597 51.920 -64.178 1.00 68.31 577 SER A O 1
ATOM 4602 N N . ALA A 1 578 ? 43.468 52.112 -63.470 1.00 58.34 578 ALA A N 1
ATOM 4603 C CA . ALA A 1 578 ? 42.859 52.213 -64.785 1.00 58.34 578 ALA A CA 1
ATOM 4604 C C . ALA A 1 578 ? 43.493 53.386 -65.554 1.00 58.34 578 ALA A C 1
ATOM 4606 O O . ALA A 1 578 ? 43.552 54.510 -65.038 1.00 58.34 578 ALA A O 1
ATOM 4607 N N . PRO A 1 579 ? 43.977 53.163 -66.789 1.00 56.69 579 PRO A N 1
ATOM 4608 C CA . PRO A 1 579 ? 44.578 54.231 -67.567 1.00 56.69 579 PRO A CA 1
ATOM 4609 C C . PRO A 1 579 ? 43.541 55.330 -67.809 1.00 56.69 579 PRO A C 1
ATOM 4611 O O . PRO A 1 579 ? 42.397 55.040 -68.157 1.00 56.69 579 PRO A O 1
ATOM 4614 N N . ARG A 1 580 ? 43.954 56.598 -67.672 1.00 56.16 580 ARG A N 1
ATOM 4615 C CA . ARG A 1 580 ? 43.156 57.771 -68.070 1.00 56.16 580 ARG A CA 1
ATOM 4616 C C . ARG A 1 580 ? 42.922 57.753 -69.585 1.00 56.16 580 ARG A C 1
ATOM 4618 O O . ARG A 1 580 ? 43.626 58.423 -70.341 1.00 56.16 580 ARG A O 1
ATOM 4625 N N . THR A 1 581 ? 41.946 56.975 -70.031 1.00 53.72 581 THR A N 1
ATOM 4626 C CA . THR A 1 581 ? 41.530 56.901 -71.427 1.00 53.72 581 THR A CA 1
ATOM 4627 C C . THR A 1 581 ? 40.826 58.193 -71.824 1.00 53.72 581 THR A C 1
ATOM 4629 O O . THR A 1 581 ? 39.905 58.679 -71.170 1.00 53.72 581 THR A O 1
ATOM 4632 N N . THR A 1 582 ? 41.327 58.793 -72.898 1.00 49.91 582 THR A N 1
ATOM 4633 C CA . THR A 1 582 ? 40.875 60.077 -73.434 1.00 49.91 582 THR A CA 1
ATOM 4634 C C . THR A 1 582 ? 39.429 60.008 -73.910 1.00 49.91 582 THR A C 1
ATOM 4636 O O . THR A 1 582 ? 39.091 59.128 -74.700 1.00 49.91 582 THR A O 1
ATOM 4639 N N . ALA A 1 583 ? 38.602 60.975 -73.512 1.00 47.97 583 ALA A N 1
ATOM 4640 C CA . ALA A 1 583 ? 37.261 61.135 -74.063 1.00 47.97 583 ALA A CA 1
ATOM 4641 C C . ALA A 1 583 ? 37.311 61.665 -75.516 1.00 47.97 583 ALA A C 1
ATOM 4643 O O . ALA A 1 583 ? 37.915 62.718 -75.744 1.00 47.97 583 ALA A O 1
ATOM 4644 N N . PRO A 1 584 ? 36.667 60.996 -76.490 1.00 51.38 584 PRO A N 1
ATOM 4645 C CA . PRO A 1 584 ? 36.315 61.583 -77.781 1.00 51.38 584 PRO A CA 1
ATOM 4646 C C . PRO A 1 584 ? 34.961 62.333 -77.699 1.00 51.38 584 PRO A C 1
ATOM 4648 O O . PRO A 1 584 ? 34.204 62.135 -76.746 1.00 51.38 584 PRO A O 1
ATOM 4651 N N . PRO A 1 585 ? 34.651 63.231 -78.655 1.00 50.16 585 PRO A N 1
ATOM 4652 C CA . PRO A 1 585 ? 33.566 64.203 -78.513 1.00 50.16 585 PRO A CA 1
ATOM 4653 C C . PRO A 1 585 ? 32.168 63.681 -78.886 1.00 50.16 585 PRO A C 1
ATOM 4655 O O . PRO A 1 585 ? 31.992 62.626 -79.490 1.00 50.16 585 PRO A O 1
ATOM 4658 N N . GLN A 1 586 ? 31.167 64.495 -78.546 1.00 50.69 586 GLN A N 1
ATOM 4659 C CA . GLN A 1 586 ? 29.762 64.322 -78.916 1.00 50.69 586 GLN A CA 1
ATOM 4660 C C . GLN A 1 586 ? 29.566 64.295 -80.440 1.00 50.69 586 GLN A C 1
ATOM 4662 O O . GLN A 1 586 ? 30.076 65.171 -81.132 1.00 50.69 586 GLN A O 1
ATOM 4667 N N . HIS A 1 587 ? 28.703 63.405 -80.934 1.00 46.84 587 HIS A N 1
ATOM 4668 C CA . HIS A 1 587 ? 27.887 63.682 -82.119 1.00 46.84 587 HIS A CA 1
ATOM 4669 C C . HIS A 1 587 ? 26.533 62.965 -82.033 1.00 46.84 587 HIS A C 1
ATOM 4671 O O . HIS A 1 587 ? 26.437 61.832 -81.570 1.00 46.84 587 HIS A O 1
ATOM 4677 N N . GLN A 1 588 ? 25.481 63.657 -82.465 1.00 47.59 588 GLN A N 1
ATOM 4678 C CA . GLN A 1 588 ? 24.123 63.125 -82.613 1.00 47.59 588 GLN A CA 1
ATOM 4679 C C . GLN A 1 588 ? 23.967 62.519 -84.016 1.00 47.59 588 GLN A C 1
ATOM 4681 O O . GLN A 1 588 ? 24.493 63.092 -84.972 1.00 47.59 588 GLN A O 1
ATOM 4686 N N . GLY A 1 589 ? 23.195 61.438 -84.179 1.00 43.09 589 GLY A N 1
ATOM 4687 C CA . GLY A 1 589 ? 22.800 60.989 -85.519 1.00 43.09 589 GLY A CA 1
ATOM 4688 C C . GLY A 1 589 ? 22.142 59.609 -85.616 1.00 43.09 589 GLY A C 1
ATOM 4689 O O . GLY A 1 589 ? 22.688 58.629 -85.137 1.00 43.09 589 GLY A O 1
ATOM 4690 N N . CYS A 1 590 ? 21.015 59.580 -86.333 1.00 42.72 590 CYS A N 1
ATOM 4691 C CA . CYS A 1 590 ? 20.406 58.448 -87.047 1.00 42.72 590 CYS A CA 1
ATOM 4692 C C . CYS A 1 590 ? 20.075 57.142 -86.293 1.00 42.72 590 CYS A C 1
ATOM 4694 O O . CYS A 1 590 ? 20.904 56.265 -86.082 1.00 42.72 590 CYS A O 1
ATOM 4696 N N . THR A 1 591 ? 18.767 56.967 -86.099 1.00 50.28 591 THR A N 1
ATOM 4697 C CA . THR A 1 591 ? 18.031 55.721 -86.380 1.00 50.28 591 THR A CA 1
ATOM 4698 C C . THR A 1 591 ? 18.587 54.919 -87.568 1.00 50.28 591 THR A C 1
ATOM 4700 O O . THR A 1 591 ? 18.782 55.501 -88.638 1.00 50.28 591 THR A O 1
ATOM 4703 N N . ILE A 1 592 ? 18.684 53.593 -87.429 1.00 45.03 592 ILE A N 1
ATOM 4704 C CA . ILE A 1 592 ? 17.600 52.650 -87.791 1.00 45.03 592 ILE A CA 1
ATOM 4705 C C . ILE A 1 592 ? 17.410 51.694 -86.606 1.00 45.03 592 ILE A C 1
ATOM 4707 O O . ILE A 1 592 ? 18.441 51.342 -85.994 1.00 45.03 592 ILE A O 1
#

Foldseek 3Di:
DVVVVVVVVVVVVVVVVVVVVVVVVVVVVVVPPPDDDDDDDDDDDDDDDDDDDDDDDDDDDDDDDDDDDDDDDPPPPPPVVVVVVVVVVVVVVVVVVVVVVVVVVVVVVVVVVVVVVVVVVVVVVVVVVVVVVVVVVVVVVVVVVVVVVVVVVVVVVVVVVVVVVVVVVVVVVVVVVVVVVVVVVVVVVVVVVVVVVLVVVLVVLLVLLVLLQQQVPCLVVLVVLVVVVVVVVVVVVVVVVVVVVVVVVVVVVVVVVVVVVVVVVVVVVVVVVVVVVVVVVVVVVVVVVVVVVVVVVVVVVVVVVVVVVVVVVVVVVVVVVVVVVVVVVVVVVVVVVVVVVVVVVVVVVVVVVVVVVVVVPVVDDDDDDDEEDEEDDEDEDEEDEDEEDDEDEEDDEEDEEYDEYDEYDDYYDYYDYYYDEDEEDDEDEYDDPDVCVVVVVVVVVVVVVVVVVVVVVVVVVVVVVVVVVVVVVVVVVVVVVVVVVVVVCCVSVVCSVVVSVVSSVSSVNSVNHVVVNVVVVVVVVVVVVVVVVVVVVVVVVVVVVVVVVVVVVVVVVVVVVVVVVVVVVVVVVCVVPPPPDDDDDDDDDDDD

Organism: Callorhinchus milii (NCBI:txid7868)